Protein 6JAV (pdb70)

Sequence (377 aa):
SLLNSRYKLVCYYTNWSWYRPGIGKYSPEDIDPSLCTHIVYGFAVLGNDGLMTAHDTWSDYDNRFYERVVEYKRYGIKVSLALGGWNDSAGDKYSKLVNDPAARAKFVQHAVAFLEKYGFDGLDLDDWEYPKCWQVDCSKGPDSDKQGFADLVHELSAVLKPKGLLLSAAVSPNKMVIDAGYDVPVLARLLDWIAVMTYDYHGQWDKKTGHVAPLYYHPDDDTTYFNANYTIHYWMEKGTPASKIVMGMPMYGQSFTIENRGIHGLNIPVSDGGEPGEYTRAKGFLAYYEICDRIRNSGWTVVKDPYQRMGPYAYKGNQWVSFDDVEIIKKKVNFIKSLNLGGGMIWALDLDDYRNRCGQGKHPLLNAIKTELLNPKI

Structure (mmCIF, N/CA/C/O backbone):
data_6JAV
#
_entry.id   6JAV
#
_cell.length_a   98.643
_cell.length_b   98.643
_cell.length_c   94.884
_cell.angle_alpha   90.00
_cell.angle_beta   90.00
_cell.angle_gamma   90.00
#
_symmetry.space_group_name_H-M   'P 41 21 2'
#
loop_
_entity.id
_entity.type
_entity.pdbx_description
1 polymer 'Group II chitinase'
2 non-polymer "2-{[(4-chlorophenyl)methyl]sulfanyl}-7-methyl-N-(prop-2-en-1-yl)-7,8-dihydropyrido[4',3':4,5]thieno[2,3-d]pyrimidin-4-amine"
3 non-polymer 2-acetamido-2-deoxy-beta-D-glucopyranose
4 water water
#
loop_
_atom_site.group_PDB
_atom_site.id
_atom_site.type_symbol
_atom_site.label_atom_id
_atom_site.label_alt_id
_atom_site.label_comp_id
_atom_site.label_asym_id
_atom_site.label_entity_id
_atom_site.label_seq_id
_atom_site.pdbx_PDB_ins_code
_atom_site.Cartn_x
_atom_site.Cartn_y
_atom_site.Cartn_z
_atom_site.occupancy
_atom_site.B_iso_or_equiv
_atom_site.auth_seq_id
_atom_site.auth_comp_id
_atom_site.auth_asym_id
_atom_site.auth_atom_id
_atom_site.pdbx_PDB_model_num
ATOM 1 N N . SER A 1 1 ? 46.822 -12.101 -2.474 1.00 39.05 1606 SER A N 1
ATOM 2 C CA . SER A 1 1 ? 46.107 -11.799 -1.229 1.00 23.17 1606 SER A CA 1
ATOM 3 C C . SER A 1 1 ? 44.988 -10.756 -1.387 1.00 19.61 1606 SER A C 1
ATOM 4 O O . SER A 1 1 ? 45.177 -9.705 -2.012 1.00 19.65 1606 SER A O 1
ATOM 7 N N . LEU A 1 2 ? 43.811 -11.055 -0.819 1.00 17.22 1607 LEU A N 1
ATOM 8 C CA . LEU A 1 2 ? 42.705 -10.112 -0.902 1.00 15.35 1607 LEU A CA 1
ATOM 9 C C . LEU A 1 2 ? 43.058 -8.799 -0.221 1.00 15.15 1607 LEU A C 1
ATOM 10 O O . LEU A 1 2 ? 42.642 -7.731 -0.676 1.00 15.64 1607 LEU A O 1
ATOM 15 N N . LEU A 1 3 ? 43.787 -8.856 0.897 1.00 15.53 1608 LEU A N 1
ATOM 16 C CA . LEU A 1 3 ? 44.073 -7.632 1.627 1.00 17.40 1608 LEU A CA 1
ATOM 17 C C . LEU A 1 3 ? 44.929 -6.680 0.809 1.00 17.44 1608 LEU A C 1
ATOM 18 O O . LEU A 1 3 ? 44.767 -5.460 0.922 1.00 22.20 1608 LEU A O 1
ATOM 23 N N . ASN A 1 4 ? 45.803 -7.210 -0.052 1.00 16.18 1609 ASN A N 1
ATOM 24 C CA . ASN A 1 4 ? 46.632 -6.371 -0.911 1.00 19.73 1609 ASN A CA 1
ATOM 25 C C . ASN A 1 4 ? 45.955 -5.998 -2.224 1.00 22.49 1609 ASN A C 1
ATOM 26 O O . ASN A 1 4 ? 46.536 -5.249 -3.015 1.00 24.22 1609 ASN A O 1
ATOM 31 N N . SER A 1 5 ? 44.758 -6.489 -2.477 1.00 14.67 1610 SER A N 1
ATOM 32 C CA . SER A 1 5 ? 44.056 -6.205 -3.719 1.00 16.03 1610 SER A CA 1
ATOM 33 C C . SER A 1 5 ? 43.276 -4.893 -3.599 1.00 14.59 1610 SER A C 1
ATOM 34 O O . SER A 1 5 ? 43.179 -4.287 -2.532 1.00 16.20 1610 SER A O 1
ATOM 37 N N . ARG A 1 6 ? 42.710 -4.461 -4.733 1.00 13.56 1611 ARG A N 1
ATOM 38 C CA . ARG A 1 6 ? 41.871 -3.269 -4.770 1.00 13.10 1611 ARG A CA 1
ATOM 39 C C . ARG A 1 6 ? 40.430 -3.529 -4.325 1.00 13.87 1611 ARG A C 1
ATOM 40 O O . ARG A 1 6 ? 39.617 -2.597 -4.348 1.00 16.03 1611 ARG A O 1
ATOM 48 N N . TYR A 1 7 ? 40.089 -4.759 -3.917 1.00 11.63 1612 TYR A N 1
ATOM 49 C CA . TYR A 1 7 ? 38.712 -5.118 -3.608 1.00 11.70 1612 TYR A CA 1
ATOM 50 C C . TYR A 1 7 ? 38.554 -5.500 -2.144 1.00 12.38 1612 TYR A C 1
ATOM 51 O O . TYR A 1 7 ? 39.472 -6.058 -1.530 1.00 14.06 1612 TYR A O 1
ATOM 60 N N . LYS A 1 8 ? 37.367 -5.225 -1.617 1.00 11.59 1613 LYS A N 1
ATOM 61 C CA . LYS A 1 8 ? 36.915 -5.797 -0.361 1.00 10.59 1613 LYS A CA 1
ATOM 62 C C . LYS A 1 8 ? 36.157 -7.088 -0.626 1.00 11.06 1613 LYS A C 1
ATOM 63 O O . LYS A 1 8 ? 35.502 -7.257 -1.668 1.00 11.03 1613 LYS A O 1
ATOM 69 N N . LEU A 1 9 ? 36.216 -7.982 0.352 1.00 9.49 1614 LEU A N 1
ATOM 70 C CA . LEU A 1 9 ? 35.357 -9.171 0.399 1.00 7.90 1614 LEU A CA 1
ATOM 71 C C . LEU A 1 9 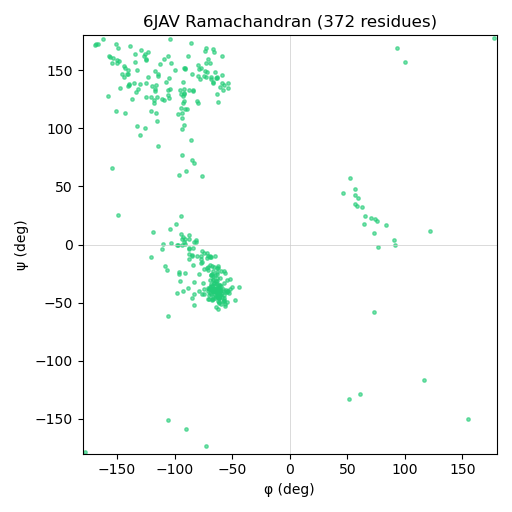? 34.822 -9.187 1.832 1.00 9.68 1614 LEU A C 1
ATOM 72 O O . LEU A 1 9 ? 35.553 -9.520 2.778 1.00 10.57 1614 LEU A O 1
ATOM 77 N N . VAL A 1 10 ? 33.575 -8.744 1.990 1.00 8.50 1615 VAL A N 1
ATOM 78 C CA . VAL A 1 10 ? 32.957 -8.548 3.293 1.00 8.90 1615 VAL A CA 1
ATOM 79 C C . VAL A 1 10 ? 32.174 -9.811 3.629 1.00 9.87 1615 VAL A C 1
ATOM 80 O O . VAL A 1 10 ? 31.232 -10.182 2.914 1.00 10.56 1615 VAL A O 1
ATOM 84 N N . CYS A 1 11 ? 32.570 -10.493 4.703 1.00 9.51 1616 CYS A N 1
ATOM 85 C CA . CYS A 1 11 ? 31.977 -11.776 5.074 1.00 8.93 1616 CYS A CA 1
ATOM 86 C C . CYS A 1 11 ? 31.130 -11.597 6.319 1.00 9.67 1616 CYS A C 1
ATOM 87 O O . CYS A 1 11 ? 31.645 -11.149 7.353 1.00 10.27 1616 CYS A O 1
ATOM 90 N N . TYR A 1 12 ? 29.855 -11.983 6.252 1.00 8.88 1617 TYR A N 1
ATOM 91 C CA . TYR A 1 12 ? 29.026 -11.991 7.454 1.00 7.10 1617 TYR A CA 1
ATOM 92 C C . TYR A 1 12 ? 29.214 -13.284 8.238 1.00 10.22 1617 TYR A C 1
ATOM 93 O O . TYR A 1 12 ? 29.174 -14.387 7.676 1.00 9.60 1617 TYR A O 1
ATOM 102 N N . TYR A 1 13 ? 29.415 -13.127 9.536 1.00 9.32 1618 TYR A N 1
ATOM 103 C CA . TYR A 1 13 ? 29.458 -14.192 10.528 1.00 8.01 1618 TYR A CA 1
ATOM 104 C C . TYR A 1 13 ? 28.133 -14.137 11.294 1.00 10.46 1618 TYR A C 1
ATOM 105 O O . TYR A 1 13 ? 27.601 -13.047 11.542 1.00 10.11 1618 TYR A O 1
ATOM 114 N N . THR A 1 14 ? 27.585 -15.292 11.671 1.00 10.47 1619 THR A N 1
ATOM 115 C CA . THR A 1 14 ? 26.322 -15.334 12.400 1.00 9.88 1619 THR A CA 1
ATOM 116 C C . THR A 1 14 ? 26.502 -16.105 13.705 1.00 12.03 1619 THR A C 1
ATOM 117 O O . THR A 1 14 ? 27.014 -17.238 13.705 1.00 11.50 1619 THR A O 1
ATOM 121 N N . ASN A 1 15 ? 26.119 -15.487 14.825 1.00 11.42 1620 ASN A N 1
ATOM 122 C CA . ASN A 1 15 ? 26.311 -16.192 16.094 1.00 12.41 1620 ASN A CA 1
ATOM 123 C C . ASN A 1 15 ? 25.406 -17.413 16.229 1.00 15.16 1620 ASN A C 1
ATOM 124 O O . ASN A 1 15 ? 25.790 -18.397 16.887 1.00 17.14 1620 ASN A O 1
ATOM 129 N N . TRP A 1 16 ? 24.259 -17.428 15.551 1.00 11.64 1621 TRP A N 1
ATOM 130 C CA . TRP A 1 16 ? 23.297 -18.504 15.764 1.00 11.60 1621 TRP A CA 1
ATOM 131 C C . TRP A 1 16 ? 23.653 -19.776 15.009 1.00 12.32 1621 TRP A C 1
ATOM 132 O O . TRP A 1 16 ? 23.055 -20.830 15.273 1.00 13.81 1621 TRP A O 1
ATOM 143 N N . SER A 1 17 ? 24.635 -19.723 14.111 1.00 12.44 1622 SER A N 1
ATOM 144 C CA . SER A 1 17 ? 25.088 -20.913 13.404 1.00 9.65 1622 SER A CA 1
ATOM 145 C C . SER A 1 17 ? 25.795 -21.900 14.324 1.00 12.69 1622 SER A C 1
ATOM 146 O O . SER A 1 17 ? 26.042 -23.047 13.926 1.00 13.20 1622 SER A O 1
ATOM 149 N N . TRP A 1 18 ? 26.104 -21.478 15.551 1.00 12.27 1623 TRP A N 1
ATOM 150 C CA . TRP A 1 18 ? 26.669 -22.378 16.547 1.00 12.49 1623 TRP A CA 1
ATOM 151 C C . TRP A 1 18 ? 25.672 -23.449 1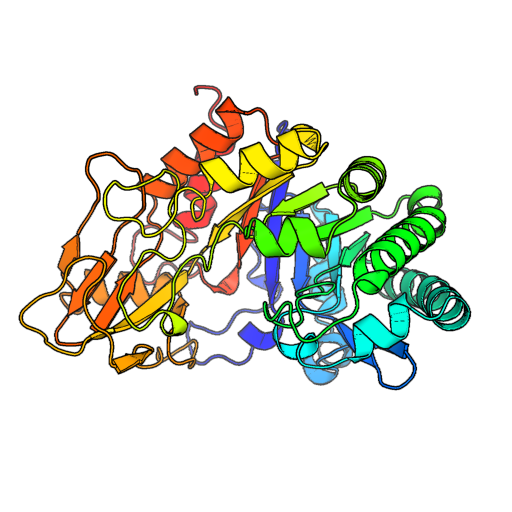6.958 1.00 12.33 1623 TRP A C 1
ATOM 152 O O . TRP A 1 18 ? 26.080 -24.566 17.295 1.00 15.56 1623 TRP A O 1
ATOM 163 N N . TYR A 1 19 ? 24.383 -23.135 16.913 1.00 12.11 1624 TYR A N 1
ATOM 164 C CA . TYR A 1 19 ? 23.313 -24.014 17.394 1.00 12.92 1624 TYR A CA 1
ATOM 165 C C . TYR A 1 19 ? 22.741 -24.807 16.231 1.00 16.41 1624 TYR A C 1
ATOM 166 O O . TYR A 1 19 ? 21.574 -24.668 15.857 1.00 19.20 1624 TYR A O 1
ATOM 175 N N . ARG A 1 20 ? 23.627 -25.569 15.615 1.00 14.76 1625 ARG A N 1
ATOM 176 C CA . ARG A 1 20 ? 23.260 -26.480 14.546 1.00 13.68 1625 ARG A CA 1
ATOM 177 C C . ARG A 1 20 ? 23.901 -27.826 14.829 1.00 13.79 1625 ARG A C 1
ATOM 178 O O . ARG A 1 20 ? 24.990 -27.902 15.418 1.00 14.57 1625 ARG A O 1
ATOM 186 N N . PRO A 1 21 ? 23.257 -28.908 14.392 1.00 15.91 1626 PRO A N 1
ATOM 187 C CA . PRO A 1 21 ? 23.758 -30.252 14.702 1.00 16.13 1626 PRO A CA 1
ATOM 188 C C . PRO A 1 21 ? 24.910 -30.659 13.802 1.00 15.53 1626 PRO A C 1
ATOM 189 O O . PRO A 1 21 ? 25.051 -30.181 12.670 1.00 15.04 1626 PRO A O 1
ATOM 193 N N . GLY A 1 22 ? 25.734 -31.573 14.319 1.00 16.15 1627 GLY A N 1
ATOM 194 C CA . GLY A 1 22 ? 26.724 -32.244 13.493 1.00 15.05 1627 GLY A CA 1
ATOM 195 C C . GLY A 1 22 ? 27.584 -31.290 12.693 1.00 14.17 1627 GLY A C 1
ATOM 196 O O . GLY A 1 22 ? 28.102 -30.292 13.214 1.00 17.07 1627 GLY A O 1
ATOM 197 N N . ILE A 1 23 ? 27.747 -31.584 11.404 1.00 14.70 1628 ILE A N 1
ATOM 198 C CA . ILE A 1 23 ? 28.619 -30.758 10.580 1.00 17.09 1628 ILE A CA 1
ATOM 199 C C . ILE A 1 23 ? 28.059 -29.364 10.331 1.00 13.86 1628 ILE A C 1
ATOM 200 O O . ILE A 1 23 ? 28.793 -28.513 9.832 1.00 17.65 1628 ILE A O 1
ATOM 205 N N . GLY A 1 24 ? 26.803 -29.102 10.693 1.00 14.36 1629 GLY A N 1
ATOM 206 C CA . GLY A 1 24 ? 26.281 -27.759 10.507 1.00 15.52 1629 GLY A CA 1
ATOM 207 C C . GLY A 1 24 ? 26.763 -26.770 11.544 1.00 12.44 1629 GLY A C 1
ATOM 208 O O . GLY A 1 24 ? 26.601 -25.556 11.354 1.00 12.30 1629 GLY A O 1
ATOM 209 N N . LYS A 1 25 ? 27.316 -27.252 12.650 1.00 11.99 1630 LYS A N 1
ATOM 210 C CA . LYS A 1 25 ? 27.839 -26.350 13.662 1.00 12.98 1630 LYS A CA 1
ATOM 211 C C . LYS A 1 25 ? 28.948 -25.487 13.059 1.00 13.33 1630 LYS A C 1
ATOM 212 O O . LYS A 1 25 ? 29.820 -25.974 12.329 1.00 15.29 1630 LYS A O 1
ATOM 218 N N . TYR A 1 26 ? 28.905 -24.189 13.355 1.00 12.22 1631 TYR A N 1
ATOM 219 C CA . TYR A 1 26 ? 29.953 -23.264 12.947 1.00 9.97 1631 TYR A CA 1
ATOM 220 C C . TYR A 1 26 ? 30.337 -22.426 14.161 1.00 12.56 1631 TYR A C 1
ATOM 221 O O . TYR A 1 26 ? 29.455 -21.949 14.888 1.00 13.87 1631 TYR A O 1
ATOM 230 N N . SER A 1 27 ? 31.642 -22.284 14.396 1.00 12.56 1632 SER A N 1
ATOM 231 C CA . SER A 1 27 ? 32.183 -21.527 15.528 1.00 12.00 1632 SER A CA 1
ATOM 232 C C . SER A 1 27 ? 33.118 -20.443 15.016 1.00 11.30 1632 SER A C 1
ATOM 233 O O . SER A 1 27 ? 33.580 -20.521 13.868 1.00 11.54 1632 SER A O 1
ATOM 236 N N . PRO A 1 28 ? 33.494 -19.466 15.847 1.00 10.87 1633 PRO A N 1
ATOM 237 C CA . PRO A 1 28 ? 34.453 -18.438 15.390 1.00 12.33 1633 PRO A CA 1
ATOM 238 C C . PRO A 1 28 ? 35.741 -18.972 14.785 1.00 12.06 1633 PRO A C 1
ATOM 239 O O . PRO A 1 28 ? 36.244 -18.407 13.804 1.00 12.31 1633 PRO A O 1
ATOM 243 N N . GLU A 1 29 ? 36.290 -20.056 15.326 1.00 13.61 1634 GLU A N 1
ATOM 244 C CA . GLU A 1 29 ? 37.551 -20.556 14.798 1.00 14.07 1634 GLU A CA 1
ATOM 245 C C . GLU A 1 29 ? 37.395 -21.262 13.459 1.00 13.40 1634 GLU A C 1
ATOM 246 O O . GLU A 1 29 ? 38.413 -21.589 12.841 1.00 15.47 1634 GLU A O 1
ATOM 252 N N . ASP A 1 30 ? 36.164 -21.480 12.981 1.00 11.87 1635 ASP A N 1
ATOM 253 C CA . ASP A 1 30 ? 35.981 -21.998 11.625 1.00 13.28 1635 ASP A CA 1
ATOM 254 C C . ASP A 1 30 ? 36.171 -20.933 10.552 1.00 15.84 1635 ASP A C 1
ATOM 255 O O . ASP A 1 30 ? 36.226 -21.290 9.364 1.00 15.45 1635 ASP A O 1
ATOM 260 N N . ILE A 1 31 ? 36.268 -19.656 10.935 1.00 10.88 1636 ILE A N 1
ATOM 261 C CA . ILE A 1 31 ? 36.496 -18.603 9.952 1.00 11.16 1636 ILE A CA 1
ATOM 262 C C . ILE A 1 31 ? 37.849 -18.823 9.296 1.00 12.99 1636 ILE A C 1
ATOM 263 O O . ILE A 1 31 ? 38.865 -19.030 9.975 1.00 15.71 1636 ILE A O 1
ATOM 268 N N . ASP A 1 32 ? 37.867 -18.801 7.968 1.00 13.40 1637 ASP A N 1
ATOM 269 C CA . ASP A 1 32 ? 39.100 -18.910 7.202 1.00 14.72 1637 ASP A CA 1
ATOM 270 C C . ASP A 1 32 ? 39.612 -17.508 6.903 1.00 13.57 1637 ASP A C 1
ATOM 271 O O . ASP A 1 32 ? 39.011 -16.804 6.072 1.00 14.44 1637 ASP A O 1
ATOM 276 N N . PRO A 1 33 ? 40.706 -17.065 7.534 1.00 14.23 1638 PRO A N 1
ATOM 277 C CA . PRO A 1 33 ? 41.159 -15.672 7.374 1.00 16.99 1638 PRO A CA 1
ATOM 278 C C . PRO A 1 33 ? 41.762 -15.361 6.016 1.00 15.59 1638 PRO A C 1
ATOM 279 O O . PRO A 1 33 ? 42.040 -14.187 5.745 1.00 21.53 1638 PRO A O 1
ATOM 283 N N . SER A 1 34 ? 41.972 -16.346 5.148 1.00 12.51 1639 SER A N 1
ATOM 284 C CA . SER A 1 34 ? 42.424 -16.010 3.806 1.00 14.25 1639 SER A CA 1
ATOM 285 C C . SER A 1 34 ? 41.286 -15.632 2.874 1.00 13.41 1639 SER A C 1
ATOM 286 O O . SER A 1 34 ? 41.552 -15.246 1.727 1.00 15.32 1639 SER A O 1
ATOM 289 N N . LEU A 1 35 ? 40.031 -15.708 3.330 1.00 11.77 1640 LEU A N 1
ATOM 290 C CA . LEU A 1 35 ? 38.895 -15.559 2.423 1.00 11.62 1640 LEU A CA 1
ATOM 291 C C . LEU A 1 35 ? 38.120 -14.260 2.617 1.00 13.26 1640 LEU A C 1
ATOM 292 O O . LEU A 1 35 ? 37.129 -14.055 1.922 1.00 13.55 1640 LEU A O 1
ATOM 297 N N . CYS A 1 36 ? 38.512 -13.390 3.543 1.00 11.58 1641 CYS A N 1
ATOM 298 C CA . CYS A 1 36 ? 37.741 -12.181 3.815 1.00 10.95 1641 CYS A CA 1
ATOM 299 C C . CYS A 1 36 ? 38.705 -11.035 4.055 1.00 13.27 1641 CYS A C 1
ATOM 300 O O . CYS A 1 36 ? 39.775 -11.231 4.629 1.00 14.45 1641 CYS A O 1
ATOM 303 N N . THR A 1 37 ? 38.314 -9.824 3.649 1.00 9.43 1642 THR A N 1
ATOM 304 C CA . THR A 1 37 ? 39.029 -8.623 4.083 1.00 9.39 1642 THR A CA 1
ATOM 305 C C . THR A 1 37 ? 38.364 -7.982 5.288 1.00 9.06 1642 THR A C 1
ATOM 306 O O . THR A 1 37 ? 39.019 -7.264 6.042 1.00 11.02 1642 THR A O 1
ATOM 310 N N . HIS A 1 38 ? 37.067 -8.212 5.448 1.00 8.79 1643 HIS A N 1
ATOM 311 C CA . HIS A 1 38 ? 36.258 -7.624 6.507 1.00 8.30 1643 HIS A CA 1
ATOM 312 C C . HIS A 1 38 ? 35.332 -8.722 6.995 1.00 9.16 1643 HIS A C 1
ATOM 313 O O . HIS A 1 38 ? 34.817 -9.512 6.184 1.00 11.27 1643 HIS A O 1
ATOM 320 N N . ILE A 1 39 ? 35.163 -8.831 8.307 1.00 8.76 1644 ILE A N 1
ATOM 321 C CA . ILE A 1 39 ? 34.178 -9.734 8.889 1.00 8.05 1644 ILE A CA 1
ATOM 322 C C . ILE A 1 39 ? 33.183 -8.875 9.634 1.00 8.53 1644 ILE A C 1
ATOM 323 O O . ILE A 1 39 ? 33.582 -7.961 10.371 1.00 9.99 1644 ILE A O 1
ATOM 328 N N . VAL A 1 40 ? 31.893 -9.150 9.439 1.00 7.78 1645 VAL A N 1
ATOM 329 C CA . VAL A 1 40 ? 30.832 -8.417 10.117 1.00 7.27 1645 VAL A CA 1
ATOM 330 C C . VAL A 1 40 ? 30.060 -9.393 10.992 1.00 7.97 1645 VAL A C 1
ATOM 331 O O . VAL A 1 40 ? 29.545 -10.405 10.499 1.00 9.65 1645 VAL A O 1
ATOM 335 N N . TYR A 1 41 ? 29.969 -9.085 12.283 1.00 8.93 1646 TYR A N 1
ATOM 336 C CA . TYR A 1 41 ? 29.373 -9.997 13.255 1.00 8.97 1646 TYR A CA 1
ATOM 337 C C . TYR A 1 41 ? 27.874 -9.739 13.354 1.00 10.21 1646 TYR A C 1
ATOM 338 O O . TYR A 1 41 ? 27.452 -8.670 13.818 1.00 9.96 1646 TYR A O 1
ATOM 347 N N . GLY A 1 42 ? 27.058 -10.721 12.982 1.00 10.22 1647 GLY A N 1
ATOM 348 C CA . GLY A 1 42 ? 25.608 -10.606 13.088 1.00 11.14 1647 GLY A CA 1
ATOM 349 C C . GLY A 1 42 ? 25.097 -11.420 14.269 1.00 11.61 1647 GLY A C 1
ATOM 350 O O . GLY A 1 42 ? 25.394 -12.619 14.371 1.00 10.95 1647 GLY A O 1
ATOM 351 N N . PHE A 1 43 ? 24.338 -10.785 15.169 1.00 11.40 1648 PHE A N 1
ATOM 352 C CA . PHE A 1 43 ? 23.983 -9.366 15.222 1.00 9.48 1648 PHE A CA 1
ATOM 353 C C . PHE A 1 43 ? 23.942 -8.968 16.695 1.00 11.60 1648 PHE A C 1
ATOM 354 O O . PHE A 1 43 ? 23.675 -9.807 17.582 1.00 13.86 1648 PHE A O 1
ATOM 362 N N . ALA A 1 44 ? 24.170 -7.692 16.964 1.00 9.94 1649 ALA A N 1
ATOM 363 C CA . ALA A 1 44 ? 23.684 -7.017 18.163 1.00 9.66 1649 ALA A CA 1
ATOM 364 C C . ALA A 1 44 ? 22.287 -6.463 17.876 1.00 10.48 1649 ALA A C 1
ATOM 365 O O . ALA A 1 44 ? 21.865 -6.349 16.719 1.00 10.81 1649 ALA A O 1
ATOM 367 N N . VAL A 1 45 ? 21.547 -6.150 18.935 1.00 10.66 1650 VAL A N 1
ATOM 368 C CA . VAL A 1 45 ? 20.149 -5.739 18.790 1.00 10.87 1650 VAL A CA 1
ATOM 369 C C . VAL A 1 45 ? 19.918 -4.439 19.553 1.00 11.13 1650 VAL A C 1
ATOM 370 O O . VAL A 1 45 ? 20.729 -4.027 20.383 1.00 12.15 1650 VAL A O 1
ATOM 374 N N . LEU A 1 46 ? 18.761 -3.814 19.290 1.00 11.06 1651 LEU A N 1
ATOM 375 C CA . LEU A 1 46 ? 18.383 -2.586 19.986 1.00 12.14 1651 LEU A CA 1
ATOM 376 C C . LEU A 1 46 ? 17.586 -2.947 21.233 1.00 11.57 1651 LEU A C 1
ATOM 377 O O . LEU A 1 46 ? 16.502 -3.521 21.134 1.00 13.89 1651 LEU A O 1
ATOM 382 N N . GLY A 1 47 ? 18.127 -2.616 22.400 1.00 12.54 1652 GLY A N 1
ATOM 383 C CA . GLY A 1 47 ? 17.445 -2.919 23.644 1.00 13.93 1652 GLY A CA 1
ATOM 384 C C . GLY A 1 47 ? 16.244 -2.024 23.881 1.00 16.49 1652 GLY A C 1
ATOM 385 O O . GLY A 1 47 ? 16.021 -1.014 23.202 1.00 17.61 1652 GLY A O 1
ATOM 386 N N . ASN A 1 48 ? 15.456 -2.405 24.893 1.00 18.23 1653 ASN A N 1
ATOM 387 C CA . ASN A 1 48 ? 14.251 -1.651 25.240 1.00 22.99 1653 ASN A CA 1
ATOM 388 C C . ASN A 1 48 ? 14.560 -0.269 25.799 1.00 21.80 1653 ASN A C 1
ATOM 389 O O . ASN A 1 48 ? 13.675 0.594 25.802 1.00 27.65 1653 ASN A O 1
ATOM 394 N N . ASP A 1 49 ? 15.780 -0.045 26.261 1.00 19.14 1654 ASP A N 1
ATOM 395 C CA . ASP A 1 49 ? 16.245 1.254 26.712 1.00 20.57 1654 ASP A CA 1
ATOM 396 C C . ASP A 1 49 ? 16.826 2.099 25.578 1.00 19.75 1654 ASP A C 1
ATOM 397 O O . ASP A 1 49 ? 17.393 3.166 25.847 1.00 21.43 1654 ASP A O 1
ATOM 402 N N . GLY A 1 50 ? 16.690 1.657 24.326 1.00 18.38 1655 GLY A N 1
ATOM 403 C CA . GLY A 1 50 ? 17.208 2.411 23.193 1.00 19.28 1655 GLY A CA 1
ATOM 404 C C . GLY A 1 50 ? 18.704 2.343 22.991 1.00 16.76 1655 GLY A C 1
ATOM 405 O O . GLY A 1 50 ? 19.260 3.215 22.314 1.00 15.46 1655 GLY A O 1
ATOM 406 N N . LEU A 1 51 ? 19.379 1.331 23.552 1.00 14.85 1656 LEU A N 1
ATOM 407 C CA . LEU A 1 51 ? 20.823 1.198 23.462 1.00 13.04 1656 LEU A CA 1
ATOM 408 C C . LEU A 1 51 ? 21.165 -0.151 22.837 1.00 13.41 1656 LEU A C 1
ATOM 409 O O . LEU A 1 51 ? 20.456 -1.139 23.050 1.00 14.60 1656 LEU A O 1
ATOM 414 N N . MET A 1 52 ? 22.229 -0.172 22.041 1.00 12.91 1657 MET A N 1
ATOM 415 C CA . MET A 1 52 ? 22.717 -1.424 21.473 1.00 12.14 1657 MET A CA 1
ATOM 416 C C . MET A 1 52 ? 23.085 -2.399 22.587 1.00 13.48 1657 MET A C 1
ATOM 417 O O . MET A 1 52 ? 23.663 -2.011 23.607 1.00 15.80 1657 MET A O 1
ATOM 422 N N . THR A 1 53 ? 22.737 -3.673 22.394 1.00 11.18 1658 THR A N 1
ATOM 423 C CA . THR A 1 53 ? 23.010 -4.694 23.396 1.00 15.30 1658 THR A CA 1
ATOM 424 C C . THR A 1 53 ? 23.254 -6.033 22.709 1.00 13.40 1658 THR A C 1
ATOM 425 O O . THR A 1 53 ? 22.836 -6.260 21.573 1.00 12.07 1658 THR A O 1
ATOM 429 N N . ALA A 1 54 ? 23.949 -6.922 23.405 1.00 13.36 1659 ALA A N 1
ATOM 430 C CA . ALA A 1 54 ? 24.198 -8.243 22.834 1.00 11.51 1659 ALA A CA 1
ATOM 431 C C . ALA A 1 54 ? 22.905 -9.035 22.700 1.00 14.40 1659 ALA A C 1
ATOM 432 O O . ALA A 1 54 ? 22.033 -9.006 23.582 1.00 17.00 1659 ALA A O 1
ATOM 434 N N . HIS A 1 55 ? 22.789 -9.745 21.578 1.00 13.79 1660 HIS A N 1
ATOM 435 C CA . HIS A 1 55 ? 21.618 -10.567 21.318 1.00 14.83 1660 HIS A CA 1
ATOM 436 C C . HIS A 1 55 ? 21.640 -11.856 22.124 1.00 16.79 1660 HIS A C 1
ATOM 437 O O . HIS A 1 55 ? 20.614 -12.268 22.666 1.00 17.37 1660 HIS A O 1
ATOM 444 N N . ASP A 1 56 ? 22.797 -12.507 22.217 1.00 14.11 1661 ASP A N 1
ATOM 445 C CA . ASP A 1 56 ? 22.895 -13.830 22.833 1.00 12.97 1661 ASP A CA 1
ATOM 446 C C . ASP A 1 56 ? 24.037 -13.741 23.842 1.00 12.76 1661 ASP A C 1
ATOM 447 O O . ASP A 1 56 ? 25.201 -13.951 23.502 1.00 14.14 1661 ASP A O 1
ATOM 452 N N . THR A 1 57 ? 23.713 -13.456 25.114 1.00 12.32 1662 THR A N 1
ATOM 453 C CA . THR A 1 57 ? 24.790 -13.315 26.092 1.00 14.12 1662 THR A CA 1
ATOM 454 C C . THR A 1 57 ? 25.574 -14.612 26.284 1.00 16.27 1662 THR A C 1
ATOM 455 O O . THR A 1 57 ? 26.787 -14.557 26.545 1.00 15.02 1662 THR A O 1
ATOM 459 N N . TRP A 1 58 ? 24.922 -15.773 26.131 1.00 14.33 1663 TRP A N 1
ATOM 460 C CA . TRP A 1 58 ? 25.612 -17.052 26.335 1.00 12.32 1663 TRP A CA 1
ATOM 461 C C . TRP A 1 58 ? 26.762 -17.207 25.342 1.00 14.11 1663 TRP A C 1
ATOM 462 O O . TRP A 1 58 ? 27.874 -17.598 25.722 1.00 14.75 1663 TRP A O 1
ATOM 473 N N . SER A 1 59 ? 26.515 -16.908 24.060 1.00 12.15 1664 SER A N 1
ATOM 474 C CA . SER A 1 59 ? 27.604 -17.023 23.089 1.00 11.39 1664 SER A CA 1
ATOM 475 C C . SER A 1 59 ? 28.482 -15.774 23.092 1.00 12.33 1664 SER A C 1
ATOM 476 O O . SER A 1 59 ? 29.707 -15.869 23.258 1.00 12.00 1664 SER A O 1
ATOM 479 N N . ASP A 1 60 ? 27.861 -14.602 22.953 1.00 13.19 1665 ASP A N 1
ATOM 480 C CA . ASP A 1 60 ? 28.603 -13.363 22.716 1.00 11.79 1665 ASP A CA 1
ATOM 481 C C . ASP A 1 60 ? 29.527 -13.031 23.875 1.00 12.30 1665 ASP A C 1
ATOM 482 O O . ASP A 1 60 ? 30.645 -12.549 23.660 1.00 13.32 1665 ASP A O 1
ATOM 487 N N . TYR A 1 61 ? 29.054 -13.217 25.112 1.00 13.06 1666 TYR A N 1
ATOM 488 C CA . TYR A 1 61 ? 29.799 -12.872 26.326 1.00 13.07 1666 TYR A CA 1
ATOM 489 C C . TYR A 1 61 ? 30.344 -14.112 27.026 1.00 12.74 1666 TYR A C 1
ATOM 490 O O . TYR A 1 61 ? 31.561 -14.258 27.180 1.00 15.22 1666 TYR A O 1
ATOM 499 N N . ASP A 1 62 ? 29.468 -15.021 27.471 1.00 15.25 1667 ASP A N 1
ATOM 500 C CA . ASP A 1 62 ? 29.923 -16.082 28.372 1.00 15.01 1667 ASP A CA 1
ATOM 501 C C . ASP A 1 62 ? 30.892 -17.027 27.674 1.00 18.28 1667 ASP A C 1
ATOM 502 O O . ASP A 1 62 ? 31.809 -17.564 28.307 1.00 20.60 1667 ASP A O 1
ATOM 507 N N . ASN A 1 63 ? 30.713 -17.254 26.379 1.00 13.05 1668 ASN A N 1
ATOM 508 C CA . ASN A 1 63 ? 31.629 -18.056 25.595 1.00 12.25 1668 ASN A CA 1
ATOM 509 C C . ASN A 1 63 ? 32.519 -17.209 24.716 1.00 10.47 1668 ASN A C 1
ATOM 510 O O . ASN A 1 63 ? 33.203 -17.752 23.841 1.00 11.50 1668 ASN A O 1
ATOM 515 N N . ARG A 1 64 ? 32.549 -15.902 24.960 1.00 11.31 1669 ARG A N 1
ATOM 516 C CA . ARG A 1 64 ? 33.558 -15.001 24.403 1.00 11.98 1669 ARG A CA 1
ATOM 517 C C . ARG A 1 64 ? 33.517 -14.940 22.874 1.00 10.97 1669 ARG A C 1
ATOM 518 O O . ARG A 1 64 ? 34.554 -14.714 22.229 1.00 11.71 1669 ARG A O 1
ATOM 526 N N . PHE A 1 65 ? 32.321 -15.086 22.266 1.00 10.41 1670 PHE A N 1
ATOM 527 C CA . PHE A 1 65 ? 32.271 -15.045 20.798 1.00 9.19 1670 PHE A CA 1
ATOM 528 C C . PHE A 1 65 ? 32.699 -13.687 20.244 1.00 8.50 1670 PHE A C 1
ATOM 529 O O . PHE A 1 65 ? 33.369 -13.641 19.205 1.00 10.23 1670 PHE A O 1
ATOM 537 N N . TYR A 1 66 ? 32.322 -12.567 20.886 1.00 9.88 1671 TYR A N 1
ATOM 538 C CA . TYR A 1 66 ? 32.812 -11.283 20.377 1.00 10.17 1671 TYR A CA 1
ATOM 539 C C . TYR A 1 66 ? 34.340 -11.278 20.318 1.00 12.66 1671 TYR A C 1
ATOM 540 O O . TYR A 1 66 ? 34.938 -10.949 19.274 1.00 12.15 1671 TYR A O 1
ATOM 549 N N . GLU A 1 67 ? 34.996 -11.646 21.428 1.00 11.55 1672 GLU A N 1
ATOM 550 C CA . GLU A 1 67 ? 36.453 -11.667 21.445 1.00 13.20 1672 GLU A CA 1
ATOM 551 C C . GLU A 1 67 ? 37.024 -12.627 20.422 1.00 10.90 1672 GLU A C 1
ATOM 552 O O . GLU A 1 67 ? 38.055 -12.340 19.794 1.00 11.22 1672 GLU A O 1
ATOM 558 N N . ARG A 1 68 ? 36.381 -13.787 20.239 1.00 9.90 1673 ARG A N 1
ATOM 559 C CA . ARG A 1 68 ? 36.918 -14.797 19.351 1.00 8.86 1673 ARG A CA 1
ATOM 560 C C . ARG A 1 68 ? 36.746 -14.429 17.882 1.00 9.55 1673 ARG A C 1
ATOM 561 O O . ARG A 1 68 ? 37.425 -15.028 17.038 1.00 13.34 1673 ARG A O 1
ATOM 569 N N . VAL A 1 69 ? 35.820 -13.530 17.523 1.00 10.01 1674 VAL A N 1
ATOM 570 C CA . VAL A 1 69 ? 35.784 -13.036 16.147 1.00 9.30 1674 VAL A CA 1
ATOM 571 C C . VAL A 1 69 ? 36.687 -11.810 15.973 1.00 9.74 1674 VAL A C 1
ATOM 572 O O . VAL A 1 69 ? 37.372 -11.668 14.941 1.00 8.54 1674 VAL A O 1
ATOM 576 N N . VAL A 1 70 ? 36.731 -10.928 16.985 1.00 9.76 1675 VAL A N 1
ATOM 577 C CA . VAL A 1 70 ? 37.671 -9.808 16.965 1.00 9.68 1675 VAL A CA 1
ATOM 578 C C . VAL A 1 70 ? 39.124 -10.296 16.884 1.00 10.20 1675 VAL A C 1
ATOM 579 O O . VAL A 1 70 ? 39.998 -9.564 16.406 1.00 11.33 1675 VAL A O 1
ATOM 583 N N . GLU A 1 71 ? 39.397 -11.536 17.309 1.00 10.25 1676 GLU A N 1
ATOM 584 C CA . GLU A 1 71 ? 40.681 -12.194 17.087 1.00 11.40 1676 GLU A CA 1
ATOM 585 C C . GLU A 1 71 ? 41.212 -11.998 15.676 1.00 12.22 1676 GLU A C 1
ATOM 586 O O . GLU A 1 71 ? 42.429 -11.867 15.470 1.00 12.63 1676 GLU A O 1
ATOM 592 N N . TYR A 1 72 ? 40.325 -11.977 14.686 1.00 10.61 1677 TYR A N 1
ATOM 593 C CA . TYR A 1 72 ? 40.777 -11.954 13.299 1.00 11.16 1677 TYR A CA 1
ATOM 594 C C . TYR A 1 72 ? 41.409 -10.631 12.881 1.00 10.03 1677 TYR A C 1
ATOM 595 O O . TYR A 1 72 ? 42.044 -10.584 11.814 1.00 11.64 1677 TYR A O 1
ATOM 604 N N . LYS A 1 73 ? 41.319 -9.578 13.707 1.00 10.47 1678 LYS A N 1
ATOM 605 C CA . LYS A 1 73 ? 42.116 -8.374 13.438 1.00 11.57 1678 LYS A CA 1
ATOM 606 C C . LYS A 1 73 ? 43.609 -8.698 13.355 1.00 11.48 1678 LYS A C 1
ATOM 607 O O . LYS A 1 73 ? 44.363 -7.975 12.696 1.00 13.50 1678 LYS A O 1
ATOM 613 N N . ARG A 1 74 ? 44.039 -9.780 13.994 1.00 11.56 1679 ARG A N 1
ATOM 614 C CA . ARG A 1 74 ? 45.458 -10.111 13.990 1.00 15.61 1679 ARG A CA 1
ATOM 615 C C . ARG A 1 74 ? 45.962 -10.464 12.598 1.00 16.32 1679 ARG A C 1
ATOM 616 O O . ARG A 1 74 ? 47.176 -10.425 12.356 1.00 17.32 1679 ARG A O 1
ATOM 624 N N . TYR A 1 75 ? 45.069 -10.822 11.681 1.00 11.50 1680 TYR A N 1
ATOM 625 C CA . TYR A 1 75 ? 45.419 -11.090 10.294 1.00 12.21 1680 TYR A CA 1
ATOM 626 C C . TYR A 1 75 ? 45.323 -9.855 9.402 1.00 12.47 1680 TYR A C 1
ATOM 627 O O . TYR A 1 75 ? 45.599 -9.964 8.201 1.00 17.40 1680 TYR A O 1
ATOM 636 N N . GLY A 1 76 ? 44.958 -8.689 9.945 1.00 11.51 1681 GLY A N 1
ATOM 637 C CA . GLY A 1 76 ? 44.743 -7.504 9.138 1.00 12.67 1681 GLY A CA 1
ATOM 638 C C . GLY A 1 76 ? 43.313 -7.349 8.653 1.00 12.76 1681 GLY A C 1
ATOM 639 O O . GLY A 1 76 ? 43.020 -6.392 7.918 1.00 13.54 1681 GLY A O 1
ATOM 640 N N . ILE A 1 77 ? 42.431 -8.239 9.064 1.00 11.36 1682 ILE A N 1
ATOM 641 C CA . ILE A 1 77 ? 41.020 -8.162 8.715 1.00 10.75 1682 ILE A CA 1
ATOM 642 C C . ILE A 1 77 ? 40.366 -7.116 9.599 1.00 10.32 1682 ILE A C 1
ATOM 643 O O . ILE A 1 77 ? 40.702 -6.997 10.779 1.00 12.25 1682 ILE A O 1
ATOM 648 N N . LYS A 1 78 ? 39.431 -6.342 9.042 1.00 9.95 1683 LYS A N 1
ATOM 649 C CA . LYS A 1 78 ? 38.662 -5.388 9.843 1.00 10.25 1683 LYS A CA 1
ATOM 650 C C . LYS A 1 78 ? 37.397 -6.092 10.324 1.00 10.73 1683 LYS A C 1
ATOM 651 O O . LYS A 1 78 ? 36.709 -6.736 9.520 1.00 10.79 1683 LYS A O 1
ATOM 657 N N . VAL A 1 79 ? 37.117 -6.027 11.623 1.00 8.50 1684 VAL A N 1
ATOM 658 C CA . VAL A 1 79 ? 36.014 -6.782 12.230 1.00 8.83 1684 VAL A CA 1
ATOM 659 C C . VAL A 1 79 ? 34.996 -5.790 12.781 1.00 8.95 1684 VAL A C 1
ATOM 660 O O . VAL A 1 79 ? 35.299 -5.028 13.713 1.00 9.83 1684 VAL A O 1
ATOM 664 N N . SER A 1 80 ? 33.798 -5.751 12.187 1.00 7.91 1685 SER A N 1
ATOM 665 C CA . SER A 1 80 ? 32.735 -4.852 12.622 1.00 6.98 1685 SER A CA 1
ATOM 666 C C . SER A 1 80 ? 31.609 -5.625 13.297 1.00 8.70 1685 SER A C 1
ATOM 667 O O . SER A 1 80 ? 31.446 -6.834 13.103 1.00 9.79 1685 SER A O 1
ATOM 670 N N . LEU A 1 81 ? 30.824 -4.908 14.083 1.00 8.06 1686 LEU A N 1
ATOM 671 C CA . LEU A 1 81 ? 29.644 -5.468 14.713 1.00 7.80 1686 LEU A CA 1
ATOM 672 C C . LEU A 1 81 ? 28.411 -4.937 13.985 1.00 8.99 1686 LEU A C 1
ATOM 673 O O . LEU A 1 81 ? 28.292 -3.720 13.784 1.00 9.42 1686 LEU A O 1
ATOM 678 N N . ALA A 1 82 ? 27.508 -5.836 13.566 1.00 8.90 1687 ALA A N 1
ATOM 679 C CA . ALA A 1 82 ? 26.270 -5.409 12.913 1.00 7.94 1687 ALA A CA 1
ATOM 680 C C . ALA A 1 82 ? 25.146 -5.263 13.918 1.00 11.12 1687 ALA A C 1
ATOM 681 O O . ALA A 1 82 ? 24.978 -6.085 14.823 1.00 11.21 1687 ALA A O 1
ATOM 683 N N . LEU A 1 83 ? 24.344 -4.224 13.737 1.00 9.61 1688 LEU A N 1
ATOM 684 C CA . LEU A 1 83 ? 23.181 -3.971 14.561 1.00 9.49 1688 LEU A CA 1
ATOM 685 C C . LEU A 1 83 ? 21.929 -4.178 13.733 1.00 9.74 1688 LEU A C 1
ATOM 686 O O . LEU A 1 83 ? 21.774 -3.555 12.673 1.00 10.96 1688 LEU A O 1
ATOM 691 N N . GLY A 1 84 ? 21.043 -5.032 14.218 1.00 10.25 1689 GLY A N 1
ATOM 692 C CA . GLY A 1 84 ? 19.735 -5.184 13.606 1.00 11.34 1689 GLY A CA 1
ATOM 693 C C . GLY A 1 84 ? 19.509 -6.575 13.041 1.00 11.49 1689 GLY A C 1
ATOM 694 O O . GLY A 1 84 ? 19.489 -7.561 13.783 1.00 11.85 1689 GLY A O 1
ATOM 695 N N . GLY A 1 85 ? 19.343 -6.654 11.735 1.00 10.30 1690 GLY A N 1
ATOM 696 C CA . GLY A 1 85 ? 18.942 -7.881 11.075 1.00 11.24 1690 GLY A CA 1
ATOM 697 C C . GLY A 1 85 ? 17.430 -7.956 10.892 1.00 11.68 1690 GLY A C 1
ATOM 698 O O . GLY A 1 85 ? 16.652 -7.171 11.446 1.00 11.80 1690 GLY A O 1
ATOM 699 N N . TRP A 1 86 ? 17.003 -8.951 10.096 1.00 13.30 1691 TRP A N 1
ATOM 700 C CA . TRP A 1 86 ? 15.574 -9.102 9.793 1.00 12.68 1691 TRP A CA 1
ATOM 701 C C . TRP A 1 86 ? 14.730 -9.227 11.055 1.00 12.28 1691 TRP A C 1
ATOM 702 O O . TRP A 1 86 ? 13.741 -8.510 11.223 1.00 12.31 1691 TRP A O 1
ATOM 713 N N . ASN A 1 87 ? 15.078 -10.168 11.941 1.00 12.72 1692 ASN A N 1
ATOM 714 C CA . ASN A 1 87 ? 14.211 -10.414 13.095 1.00 14.72 1692 ASN A CA 1
ATOM 715 C C . ASN A 1 87 ? 14.102 -9.191 14.000 1.00 16.00 1692 ASN A C 1
ATOM 716 O O . ASN A 1 87 ? 13.001 -8.853 14.458 1.00 17.12 1692 ASN A O 1
ATOM 721 N N . ASP A 1 88 ? 15.221 -8.476 14.226 1.00 11.77 1693 ASP A N 1
ATOM 722 C CA . ASP A 1 88 ? 15.178 -7.298 15.091 1.00 10.94 1693 ASP A CA 1
ATOM 723 C C . ASP A 1 88 ? 14.451 -6.128 14.454 1.00 12.78 1693 ASP A C 1
ATOM 724 O O . ASP A 1 88 ? 14.112 -5.168 15.163 1.00 13.37 1693 ASP A O 1
ATOM 729 N N . SER A 1 89 ? 14.157 -6.206 13.162 1.00 12.60 1694 SER A N 1
ATOM 730 C CA . SER A 1 89 ? 13.511 -5.114 12.435 1.00 11.70 1694 SER A CA 1
ATOM 731 C C . SER A 1 89 ? 11.993 -5.252 12.369 1.00 16.19 1694 SER A C 1
ATOM 732 O O . SER A 1 89 ? 11.347 -4.474 11.652 1.00 18.20 1694 SER A O 1
ATOM 735 N N . ALA A 1 90 ? 11.404 -6.210 13.108 1.00 13.63 1695 ALA A N 1
ATOM 736 C CA . ALA A 1 90 ? 9.972 -6.488 12.984 1.00 20.95 1695 ALA A CA 1
ATOM 737 C C . ALA A 1 90 ? 9.103 -5.308 13.404 1.00 30.67 1695 ALA A C 1
ATOM 738 O O . ALA A 1 90 ? 8.068 -5.039 12.781 1.00 32.81 1695 ALA A O 1
ATOM 740 N N . GLY A 1 91 ? 9.466 -4.618 14.468 1.00 22.06 1696 GLY A N 1
ATOM 741 C CA . GLY A 1 91 ? 8.540 -3.587 14.934 1.00 26.10 1696 GLY A CA 1
ATOM 742 C C . GLY A 1 91 ? 8.905 -2.132 14.667 1.00 18.02 1696 GLY A C 1
ATOM 743 O O . GLY A 1 91 ? 9.583 -1.802 13.684 1.00 18.74 1696 GLY A O 1
ATOM 744 N N . ASP A 1 92 ? 8.447 -1.253 15.548 1.00 16.78 1697 ASP A N 1
ATOM 745 C CA . ASP A 1 92 ? 8.711 0.176 15.410 1.00 15.09 1697 ASP A CA 1
ATOM 746 C C . ASP A 1 92 ? 9.943 0.672 16.163 1.00 14.30 1697 ASP A C 1
ATOM 747 O O . ASP A 1 92 ? 10.201 1.878 16.132 1.00 12.60 1697 ASP A O 1
ATOM 752 N N . LYS A 1 93 ? 10.744 -0.184 16.805 1.00 12.84 1698 LYS A N 1
ATOM 753 C CA . LYS A 1 93 ? 11.734 0.366 17.737 1.00 12.59 1698 LYS A CA 1
ATOM 754 C C . LYS A 1 93 ? 12.838 1.173 17.045 1.00 12.33 1698 LYS A C 1
ATOM 755 O O . LYS A 1 93 ? 13.302 2.178 17.607 1.00 11.81 1698 LYS A O 1
ATOM 761 N N . TYR A 1 94 ? 13.280 0.773 15.843 1.00 11.01 1699 TYR A N 1
ATOM 762 C CA . TYR A 1 94 ? 14.298 1.583 15.156 1.00 9.78 1699 TYR A CA 1
ATOM 763 C C . TYR A 1 94 ? 13.713 2.902 14.672 1.00 11.70 1699 TYR A C 1
ATOM 764 O O . TYR A 1 94 ? 14.396 3.947 14.710 1.00 10.99 1699 TYR A O 1
ATOM 773 N N . SER A 1 95 ? 12.463 2.867 14.199 1.00 11.41 1700 SER A N 1
ATOM 774 C CA . SER A 1 95 ? 11.783 4.102 13.820 1.00 11.01 1700 SER A CA 1
ATOM 775 C C . SER A 1 95 ? 11.653 5.044 15.016 1.00 10.77 1700 SER A C 1
ATOM 776 O O . SER A 1 95 ? 11.918 6.246 14.893 1.00 11.48 1700 SER A O 1
ATOM 779 N N . LYS A 1 96 ? 11.280 4.510 16.190 1.00 11.00 1701 LYS A N 1
ATOM 780 C CA . LYS A 1 96 ? 11.181 5.358 17.372 1.00 12.59 1701 LYS A CA 1
ATOM 781 C C . LYS A 1 96 ? 12.530 5.977 17.704 1.00 13.48 1701 LYS A C 1
ATOM 782 O O . LYS A 1 96 ? 12.612 7.157 18.067 1.00 14.80 1701 LYS A O 1
ATOM 788 N N . LEU A 1 97 ? 13.607 5.201 17.563 1.00 11.53 1702 LEU A N 1
ATOM 789 C CA . LEU A 1 97 ? 14.941 5.728 17.826 1.00 10.72 1702 LEU A CA 1
ATOM 790 C C . LEU A 1 97 ? 15.277 6.868 16.869 1.00 11.70 1702 LEU A C 1
ATOM 791 O O . LEU A 1 97 ? 15.651 7.969 17.302 1.00 12.39 1702 LEU A O 1
ATOM 796 N N . VAL A 1 98 ? 15.186 6.615 15.557 1.00 11.56 1703 VAL A N 1
ATOM 797 C CA . VAL A 1 98 ? 15.745 7.582 14.607 1.00 11.40 1703 VAL A CA 1
ATOM 798 C C . VAL A 1 98 ? 14.914 8.849 14.530 1.00 12.88 1703 VAL A C 1
ATOM 799 O O . VAL A 1 98 ? 15.415 9.875 14.058 1.00 14.24 1703 VAL A O 1
ATOM 803 N N . ASN A 1 99 ? 13.654 8.807 14.942 1.00 12.48 1704 ASN A N 1
ATOM 804 C CA . ASN A 1 99 ? 12.792 9.990 14.908 1.00 10.99 1704 ASN A CA 1
ATOM 805 C C . ASN A 1 99 ? 12.903 10.848 16.172 1.00 14.13 1704 ASN A C 1
ATOM 806 O O . ASN A 1 99 ? 12.165 11.832 16.301 1.00 17.71 1704 ASN A O 1
ATOM 811 N N . ASP A 1 100 ? 13.806 10.513 17.091 1.00 11.34 1705 ASP A N 1
ATOM 812 C CA . ASP A 1 100 ? 13.938 11.174 18.397 1.00 12.82 1705 ASP A CA 1
ATOM 813 C C . ASP A 1 100 ? 15.381 11.647 18.562 1.00 13.87 1705 ASP A C 1
ATOM 814 O O . ASP A 1 100 ? 16.278 10.839 18.870 1.00 13.15 1705 ASP A O 1
ATOM 819 N N . PRO A 1 101 ? 15.668 12.942 18.331 1.00 12.78 1706 PRO A N 1
ATOM 820 C CA . PRO A 1 101 ? 17.068 13.395 18.429 1.00 11.55 1706 PRO A CA 1
ATOM 821 C C . PRO A 1 101 ? 17.737 13.094 19.765 1.00 12.18 1706 PRO A C 1
ATOM 822 O O . PRO A 1 101 ? 18.929 12.757 19.798 1.00 12.63 1706 PRO A O 1
ATOM 826 N N . ALA A 1 102 ? 17.016 13.240 20.886 1.00 11.14 1707 ALA A N 1
ATOM 827 C CA . ALA A 1 102 ? 17.614 12.949 22.184 1.00 12.21 1707 ALA A CA 1
ATOM 828 C C . ALA A 1 102 ? 17.957 11.467 22.312 1.00 12.33 1707 ALA A C 1
ATOM 829 O O . ALA A 1 102 ? 18.995 11.113 22.890 1.00 13.49 1707 ALA A O 1
ATOM 831 N N . ALA A 1 103 ? 17.091 10.599 21.789 1.00 12.83 1708 ALA A N 1
ATOM 832 C CA . ALA A 1 103 ? 17.374 9.164 21.824 1.00 11.31 1708 ALA A CA 1
ATOM 833 C C . ALA A 1 103 ? 18.564 8.819 20.950 1.00 12.85 1708 ALA A C 1
ATOM 834 O O . ALA A 1 103 ? 19.410 7.999 21.337 1.00 13.11 1708 ALA A O 1
ATOM 836 N N . ARG A 1 104 ? 18.666 9.450 19.775 1.00 10.44 1709 ARG A N 1
ATOM 837 C CA . ARG A 1 104 ? 19.835 9.209 18.928 1.00 11.66 1709 ARG A CA 1
ATOM 838 C C . ARG A 1 104 ? 21.113 9.630 19.631 1.00 12.51 1709 ARG A C 1
ATOM 839 O O . ARG A 1 104 ? 22.129 8.927 19.570 1.00 11.13 1709 ARG A O 1
ATOM 847 N N . ALA A 1 105 ? 21.083 10.781 20.328 1.00 11.44 1710 ALA A N 1
ATOM 848 C CA . ALA A 1 105 ? 22.302 11.287 20.946 1.00 13.38 1710 ALA A CA 1
ATOM 849 C C . ALA A 1 105 ? 22.783 10.367 22.057 1.00 12.58 1710 ALA A C 1
ATOM 850 O O . ALA A 1 105 ? 23.989 10.131 22.195 1.00 13.82 1710 ALA A O 1
ATOM 852 N N . LYS A 1 106 ? 21.854 9.811 22.838 1.00 12.46 1711 LYS A N 1
ATOM 853 C CA . LYS A 1 106 ? 22.229 8.835 23.853 1.00 13.39 1711 LYS A CA 1
ATOM 854 C C . LYS A 1 106 ? 22.758 7.552 23.212 1.00 12.90 1711 LYS A C 1
ATOM 855 O O . LYS A 1 106 ? 23.794 7.007 23.626 1.00 13.55 1711 LYS A O 1
ATOM 861 N N . PHE A 1 107 ? 22.055 7.066 22.187 1.00 12.04 1712 PHE A N 1
ATOM 862 C CA . PHE A 1 107 ? 22.447 5.831 21.519 1.00 11.27 1712 PHE A CA 1
ATOM 863 C C . PHE A 1 107 ? 23.867 5.915 20.982 1.00 12.49 1712 PHE A C 1
ATOM 864 O O . PHE A 1 107 ? 24.653 4.964 21.113 1.00 11.53 1712 PHE A O 1
ATOM 872 N N . VAL A 1 108 ? 24.220 7.041 20.357 1.00 11.54 1713 VAL A N 1
ATOM 873 C CA . VAL A 1 108 ? 25.494 7.127 19.649 1.00 11.23 1713 VAL A CA 1
ATOM 874 C C . VAL A 1 108 ? 26.670 7.004 20.612 1.00 12.21 1713 VAL A C 1
ATOM 875 O O . VAL A 1 108 ? 27.636 6.280 20.346 1.00 12.34 1713 VAL A O 1
ATOM 879 N N . GLN A 1 109 ? 26.627 7.727 21.738 1.00 11.39 1714 GLN A N 1
ATOM 880 C CA . GLN A 1 109 ? 27.782 7.684 22.627 1.00 12.34 1714 GLN A CA 1
ATOM 881 C C . GLN A 1 109 ? 27.930 6.309 23.258 1.00 12.27 1714 GLN A C 1
ATOM 882 O O . GLN A 1 109 ? 29.053 5.808 23.425 1.00 14.15 1714 GLN A O 1
ATOM 888 N N . HIS A 1 110 ? 26.807 5.678 23.605 1.00 12.49 1715 HIS A N 1
ATOM 889 C CA . HIS A 1 110 ? 26.888 4.341 24.179 1.00 12.86 1715 HIS A CA 1
ATOM 890 C C . HIS A 1 110 ? 27.377 3.330 23.142 1.00 12.10 1715 HIS A C 1
ATOM 891 O O . HIS A 1 110 ? 28.149 2.422 23.474 1.00 13.30 1715 HIS A O 1
ATOM 898 N N . ALA A 1 111 ? 26.928 3.463 21.888 1.00 12.64 1716 ALA A N 1
ATOM 899 C CA . ALA A 1 111 ? 27.320 2.501 20.854 1.00 12.59 1716 ALA A CA 1
ATOM 900 C C . ALA A 1 111 ? 28.823 2.521 20.629 1.00 13.61 1716 ALA A C 1
ATOM 901 O O . ALA A 1 111 ? 29.452 1.461 20.516 1.00 12.25 1716 ALA A O 1
ATOM 903 N N . VAL A 1 112 ? 29.425 3.706 20.570 1.00 12.61 1717 VAL A N 1
ATOM 904 C CA . VAL A 1 112 ? 30.866 3.777 20.358 1.00 12.19 1717 VAL A CA 1
ATOM 905 C C . VAL A 1 112 ? 31.619 3.170 21.537 1.00 12.96 1717 VAL A C 1
ATOM 906 O O . VAL A 1 112 ? 32.592 2.419 21.348 1.00 13.30 1717 VAL A O 1
ATOM 910 N N . ALA A 1 113 ? 31.145 3.421 22.763 1.00 12.93 1718 ALA A N 1
ATOM 911 C CA . ALA A 1 113 ? 31.772 2.802 23.938 1.00 14.19 1718 ALA A CA 1
ATOM 912 C C . ALA A 1 113 ? 31.668 1.281 23.882 1.00 14.25 1718 ALA A C 1
ATOM 913 O O . ALA A 1 113 ? 32.613 0.571 24.249 1.00 15.67 1718 ALA A O 1
ATOM 915 N N . PHE A 1 114 ? 30.532 0.773 23.403 1.00 13.57 1719 PHE A N 1
ATOM 916 C CA . PHE A 1 114 ? 30.325 -0.668 23.261 1.00 12.24 1719 PHE A CA 1
ATOM 917 C C . PHE A 1 114 ? 31.342 -1.260 22.290 1.00 14.44 1719 PHE A C 1
ATOM 918 O O . PHE A 1 114 ? 32.004 -2.261 22.599 1.00 12.99 1719 PHE A O 1
ATOM 926 N N . LEU A 1 115 ? 31.488 -0.648 21.111 1.00 11.49 1720 LEU A N 1
ATOM 927 C CA . LEU A 1 115 ? 32.468 -1.117 20.133 1.00 12.46 1720 LEU A CA 1
ATOM 928 C C . LEU A 1 115 ? 33.870 -1.131 20.720 1.00 13.57 1720 LEU A C 1
ATOM 929 O O . LEU A 1 115 ? 34.617 -2.101 20.545 1.00 13.42 1720 LEU A O 1
ATOM 934 N N . GLU A 1 116 ? 34.253 -0.051 21.412 1.00 12.91 1721 GLU A N 1
ATOM 935 C CA . GLU A 1 116 ? 35.617 0.028 21.946 1.00 13.92 1721 GLU A CA 1
ATOM 936 C C . GLU A 1 116 ? 35.840 -0.984 23.067 1.00 15.53 1721 GLU A C 1
ATOM 937 O O . GLU A 1 116 ? 36.945 -1.556 23.176 1.00 18.43 1721 GLU A O 1
ATOM 943 N N . LYS A 1 117 ? 34.804 -1.255 23.865 1.00 12.99 1722 LYS A N 1
ATOM 944 C CA . LYS A 1 117 ? 34.932 -2.230 24.953 1.00 12.00 1722 LYS A CA 1
ATOM 945 C C . LYS A 1 117 ? 35.335 -3.597 24.418 1.00 16.47 1722 LYS A C 1
ATOM 946 O O . LYS A 1 117 ? 36.192 -4.274 24.997 1.00 16.98 1722 LYS A O 1
ATOM 952 N N . TYR A 1 118 ? 34.737 -4.017 23.299 1.00 13.27 1723 TYR A N 1
ATOM 953 C CA . TYR A 1 118 ? 34.992 -5.340 22.755 1.00 14.03 1723 TYR A CA 1
ATOM 954 C C . TYR A 1 118 ? 36.023 -5.361 21.641 1.00 13.80 1723 TYR A C 1
ATOM 955 O O . TYR A 1 118 ? 36.327 -6.444 21.129 1.00 18.38 1723 TYR A O 1
ATOM 964 N N . GLY A 1 119 ? 36.576 -4.214 21.256 1.00 12.78 1724 GLY A N 1
ATOM 965 C CA . GLY A 1 119 ? 37.639 -4.183 20.268 1.00 13.40 1724 GLY A CA 1
ATOM 966 C C . GLY A 1 119 ? 37.187 -4.202 18.826 1.00 11.38 1724 GLY A C 1
ATOM 967 O O . GLY A 1 119 ? 38.002 -4.485 17.944 1.00 13.55 1724 GLY A O 1
ATOM 968 N N . PHE A 1 120 ? 35.921 -3.900 18.551 1.00 10.89 1725 PHE A N 1
ATOM 969 C CA . PHE A 1 120 ? 35.469 -3.892 17.162 1.00 10.60 1725 PHE A CA 1
ATOM 970 C C . PHE A 1 120 ? 36.037 -2.692 16.419 1.00 10.88 1725 PHE A C 1
ATOM 971 O O . PHE A 1 120 ? 36.259 -1.621 16.998 1.00 12.41 1725 PHE A O 1
ATOM 979 N N . ASP A 1 121 ? 36.272 -2.879 15.117 1.00 10.59 1726 ASP A N 1
ATOM 980 C CA . ASP A 1 121 ? 36.793 -1.836 14.242 1.00 9.93 1726 ASP A CA 1
ATOM 981 C C . ASP A 1 121 ? 35.714 -0.930 13.676 1.00 9.90 1726 ASP A C 1
ATOM 982 O O . ASP A 1 121 ? 36.048 0.073 13.044 1.00 11.91 1726 ASP A O 1
ATOM 987 N N . GLY A 1 122 ? 34.443 -1.256 13.868 1.00 11.97 1727 GLY A N 1
ATOM 988 C CA . GLY A 1 122 ? 33.394 -0.431 13.284 1.00 12.67 1727 GLY A CA 1
ATOM 989 C C . GLY A 1 122 ? 32.027 -1.012 13.581 1.00 9.77 1727 GLY A C 1
ATOM 990 O O . GLY A 1 122 ? 31.886 -2.073 14.206 1.00 9.45 1727 GLY A O 1
ATOM 991 N N . LEU A 1 123 ? 31.013 -0.281 13.114 1.00 8.74 1728 LEU A N 1
ATOM 992 C CA . LEU A 1 123 ? 29.608 -0.616 13.263 1.00 9.02 1728 LEU A CA 1
ATOM 993 C C . LEU A 1 123 ? 29.011 -0.764 11.869 1.00 10.16 1728 LEU A C 1
ATOM 994 O O . LEU A 1 123 ? 29.297 0.046 10.983 1.00 10.07 1728 LEU A O 1
ATOM 999 N N . ASP A 1 124 ? 28.204 -1.802 11.672 1.00 9.42 1729 ASP A N 1
ATOM 1000 C CA . ASP A 1 124 ? 27.448 -1.993 10.434 1.00 8.93 1729 ASP A CA 1
ATOM 1001 C C . ASP A 1 124 ? 25.966 -1.894 10.796 1.00 9.03 1729 ASP A C 1
ATOM 1002 O O . ASP A 1 124 ? 25.500 -2.574 11.717 1.00 10.93 1729 ASP A O 1
ATOM 1007 N N . LEU A 1 125 ? 25.229 -1.037 10.102 1.00 8.73 1730 LEU A N 1
ATOM 1008 C CA . LEU A 1 125 ? 23.809 -0.829 10.377 1.00 9.10 1730 LEU A CA 1
ATOM 1009 C C . LEU A 1 125 ? 22.989 -1.729 9.464 1.00 10.06 1730 LEU A C 1
ATOM 1010 O O . LEU A 1 125 ? 23.128 -1.657 8.236 1.00 10.57 1730 LEU A O 1
ATOM 1015 N N A ASP A 1 126 ? 22.126 -2.557 10.048 0.46 9.24 1731 ASP A N 1
ATOM 1016 N N B ASP A 1 126 ? 22.105 -2.542 10.049 0.54 9.22 1731 ASP A N 1
ATOM 1017 C CA A ASP A 1 126 ? 21.324 -3.502 9.282 0.46 9.31 1731 ASP A CA 1
ATOM 1018 C CA B ASP A 1 126 ? 21.341 -3.548 9.312 0.54 9.35 1731 ASP A CA 1
ATOM 1019 C C A ASP A 1 126 ? 19.873 -3.428 9.752 0.46 8.55 1731 ASP A C 1
ATOM 1020 C C B ASP A 1 126 ? 19.854 -3.451 9.637 0.54 8.47 1731 ASP A C 1
ATOM 1021 O O A ASP A 1 126 ? 19.274 -4.402 10.207 0.46 9.97 1731 ASP A O 1
ATOM 1022 O O B ASP A 1 126 ? 19.183 -4.461 9.865 0.54 10.77 1731 ASP A O 1
ATOM 1031 N N . TRP A 1 127 ? 19.309 -2.230 9.662 1.00 9.62 1732 TRP A N 1
ATOM 1032 C CA . TRP A 1 127 ? 17.872 -2.051 9.874 1.00 8.99 1732 TRP A CA 1
ATOM 1033 C C . TRP A 1 127 ? 17.162 -2.398 8.564 1.00 9.52 1732 TRP A C 1
ATOM 1034 O O . TRP A 1 127 ? 17.441 -1.794 7.516 1.00 10.78 1732 TRP A O 1
ATOM 1045 N N . GLU A 1 128 ? 16.233 -3.361 8.608 1.00 8.86 1733 GLU A N 1
ATOM 1046 C CA . GLU A 1 128 ? 15.525 -3.834 7.404 1.00 9.54 1733 GLU A CA 1
ATOM 1047 C C . GLU A 1 128 ? 14.038 -3.479 7.523 1.00 10.34 1733 GLU A C 1
ATOM 1048 O O . GLU A 1 128 ? 13.237 -4.304 7.957 1.00 11.18 1733 GLU A O 1
ATOM 1054 N N . TYR A 1 129 ? 13.638 -2.258 7.143 1.00 10.61 1734 TYR A N 1
ATOM 1055 C CA . TYR A 1 129 ? 14.401 -1.188 6.490 1.00 10.12 1734 TYR A CA 1
ATOM 1056 C C . TYR A 1 129 ? 13.771 0.120 6.971 1.00 10.03 1734 TYR A C 1
ATOM 1057 O O . TYR A 1 129 ? 12.619 0.110 7.422 1.00 11.09 1734 TYR A O 1
ATOM 1066 N N . PRO A 1 130 ? 14.501 1.232 6.887 1.00 9.71 1735 PRO A N 1
ATOM 1067 C CA . PRO A 1 130 ? 13.883 2.536 7.177 1.00 11.10 1735 PRO A CA 1
ATOM 1068 C C . PRO A 1 130 ? 12.636 2.694 6.318 1.00 10.88 1735 PRO A C 1
ATOM 1069 O O . PRO A 1 130 ? 12.654 2.359 5.126 1.00 11.15 1735 PRO A O 1
ATOM 1073 N N . LYS A 1 131 ? 11.538 3.157 6.942 1.00 12.05 1736 LYS A N 1
ATOM 1074 C CA . LYS A 1 131 ? 10.226 3.366 6.311 1.00 14.09 1736 LYS A CA 1
ATOM 1075 C C . LYS A 1 131 ? 9.517 2.044 6.020 1.00 13.24 1736 LYS A C 1
ATOM 1076 O O . LYS A 1 131 ? 8.410 1.789 6.512 1.00 14.44 1736 LYS A O 1
ATOM 1082 N N . CYS A 1 132 ? 10.162 1.179 5.228 1.00 11.23 1737 CYS A N 1
ATOM 1083 C CA . CYS A 1 132 ? 9.564 -0.094 4.834 1.00 12.20 1737 CYS A CA 1
ATOM 1084 C C . CYS A 1 132 ? 9.993 -1.200 5.794 1.00 11.74 1737 CYS A C 1
ATOM 1085 O O . CYS A 1 132 ? 10.854 -2.040 5.483 1.00 12.66 1737 CYS A O 1
ATOM 1088 N N . TRP A 1 133 ? 9.363 -1.204 6.978 1.00 11.81 1738 TRP A N 1
ATOM 1089 C CA . TRP A 1 133 ? 9.714 -2.156 8.027 1.00 12.30 1738 TRP A CA 1
ATOM 1090 C C . TRP A 1 133 ? 9.437 -3.559 7.525 1.00 14.83 1738 TRP A C 1
ATOM 1091 O O . TRP A 1 133 ? 8.312 -3.868 7.122 1.00 13.86 1738 TRP A O 1
ATOM 1102 N N . GLN A 1 134 ? 10.468 -4.408 7.520 1.00 13.07 1739 GLN A N 1
ATOM 1103 C CA . GLN A 1 134 ? 10.352 -5.743 6.912 1.00 13.28 1739 GLN A CA 1
ATOM 1104 C C . GLN A 1 134 ? 9.692 -5.697 5.526 1.00 13.98 1739 GLN A C 1
ATOM 1105 O O . GLN A 1 134 ? 8.829 -6.522 5.193 1.00 15.83 1739 GLN A O 1
ATOM 1111 N N . VAL A 1 135 ? 10.113 -4.724 4.715 1.00 12.96 1740 VAL A N 1
ATOM 1112 C CA . VAL A 1 135 ? 9.733 -4.529 3.310 1.00 14.07 1740 VAL A CA 1
ATOM 1113 C C . VAL A 1 135 ? 8.342 -3.926 3.137 1.00 16.67 1740 VAL A C 1
ATOM 1114 O O . VAL A 1 135 ? 7.944 -3.606 2.015 1.00 25.06 1740 VAL A O 1
ATOM 1118 N N . ASP A 1 136 ? 7.620 -3.680 4.231 1.00 15.71 1741 ASP A N 1
ATOM 1119 C CA . ASP A 1 136 ? 6.249 -3.155 4.112 1.00 16.63 1741 ASP A CA 1
ATOM 1120 C C . ASP A 1 136 ? 6.293 -1.628 4.207 1.00 15.55 1741 ASP A C 1
ATOM 1121 O O . ASP A 1 136 ? 6.331 -1.064 5.300 1.00 15.05 1741 ASP A O 1
ATOM 1126 N N . CYS A 1 137 ? 6.238 -0.965 3.054 1.00 18.47 1742 CYS A N 1
ATOM 1127 C CA . CYS A 1 137 ? 6.341 0.490 3.014 1.00 19.61 1742 CYS A CA 1
ATOM 1128 C C . CYS A 1 137 ? 5.127 1.200 3.604 1.00 20.29 1742 CYS A C 1
ATOM 1129 O O . CYS A 1 137 ? 5.206 2.411 3.843 1.00 23.54 1742 CYS A O 1
ATOM 1132 N N . SER A 1 138 ? 4.034 0.490 3.881 1.00 20.20 1743 SER A N 1
ATOM 1133 C CA . SER A 1 138 ? 2.907 1.106 4.582 1.00 20.25 1743 SER A CA 1
ATOM 1134 C C . SER A 1 138 ? 3.134 1.265 6.083 1.00 22.08 1743 SER A C 1
ATOM 1135 O O . SER A 1 138 ? 2.364 1.979 6.743 1.00 23.95 1743 SER A O 1
ATOM 1138 N N . LYS A 1 139 ? 4.168 0.635 6.651 1.00 16.85 1744 LYS A N 1
ATOM 1139 C CA . LYS A 1 139 ? 4.276 0.588 8.103 1.00 18.01 1744 LYS A CA 1
ATOM 1140 C C . LYS A 1 139 ? 4.902 1.842 8.709 1.00 17.24 1744 LYS A C 1
ATOM 1141 O O . LYS A 1 139 ? 4.458 2.306 9.764 1.00 20.72 1744 LYS A O 1
ATOM 1147 N N . GLY A 1 140 ? 5.962 2.380 8.105 1.00 14.48 1745 GLY A N 1
ATOM 1148 C CA . GLY A 1 140 ? 6.735 3.406 8.753 1.00 14.12 1745 GLY A CA 1
ATOM 1149 C C . GLY A 1 140 ? 6.482 4.774 8.160 1.00 14.34 1745 GLY A C 1
ATOM 1150 O O . GLY A 1 140 ? 5.995 4.909 7.029 1.00 16.77 1745 GLY A O 1
ATOM 1151 N N . PRO A 1 141 ? 6.843 5.815 8.904 1.00 13.48 1746 PRO A N 1
ATOM 1152 C CA . PRO A 1 141 ? 6.711 7.179 8.391 1.00 14.39 1746 PRO A CA 1
ATOM 1153 C C . PRO A 1 141 ? 7.844 7.526 7.443 1.00 14.11 1746 PRO A C 1
ATOM 1154 O O . PRO A 1 141 ? 8.974 7.053 7.573 1.00 12.64 1746 PRO A O 1
ATOM 1158 N N . ASP A 1 142 ? 7.544 8.426 6.502 1.00 13.53 1747 ASP A N 1
ATOM 1159 C CA . ASP A 1 142 ? 8.571 8.965 5.620 1.00 13.91 1747 ASP A CA 1
ATOM 1160 C C . ASP A 1 142 ? 9.748 9.573 6.386 1.00 14.66 1747 ASP A C 1
ATOM 1161 O O . ASP A 1 142 ? 10.890 9.515 5.913 1.00 14.44 1747 ASP A O 1
ATOM 1166 N N . SER A 1 143 ? 9.508 10.120 7.582 1.00 12.20 1748 SER A N 1
ATOM 1167 C CA . SER A 1 143 ? 10.584 10.715 8.370 1.00 12.68 1748 SER A CA 1
ATOM 1168 C C . SER A 1 143 ? 11.635 9.699 8.835 1.00 11.26 1748 SER A C 1
ATOM 1169 O O . SER A 1 143 ? 12.689 10.124 9.327 1.00 12.05 1748 SER A O 1
ATOM 1172 N N . ASP A 1 144 ? 11.375 8.395 8.672 1.00 11.28 1749 ASP A N 1
ATOM 1173 C CA . ASP A 1 144 ? 12.444 7.409 8.883 1.00 11.69 1749 ASP A CA 1
ATOM 1174 C C . ASP A 1 144 ? 13.642 7.692 7.990 1.00 10.97 1749 ASP A C 1
ATOM 1175 O O . ASP A 1 144 ? 14.783 7.420 8.385 1.00 10.90 1749 ASP A O 1
ATOM 1180 N N . LYS A 1 145 ? 13.414 8.224 6.783 1.00 12.70 1750 LYS A N 1
ATOM 1181 C CA . LYS A 1 145 ? 14.528 8.512 5.878 1.00 10.37 1750 LYS A CA 1
ATOM 1182 C C . LYS A 1 145 ? 15.451 9.569 6.464 1.00 13.21 1750 LYS A C 1
ATOM 1183 O O . LYS A 1 145 ? 16.668 9.360 6.585 1.00 12.28 1750 LYS A O 1
ATOM 1189 N N . GLN A 1 146 ? 14.894 10.724 6.848 1.00 11.22 1751 GLN A N 1
ATOM 1190 C CA . GLN A 1 146 ? 15.729 11.767 7.416 1.00 13.21 1751 GLN A CA 1
ATOM 1191 C C . GLN A 1 146 ? 16.307 11.319 8.751 1.00 10.75 1751 GLN A C 1
ATOM 1192 O O . GLN A 1 146 ? 17.455 11.620 9.069 1.00 12.64 1751 GLN A O 1
ATOM 1198 N N . GLY A 1 147 ? 15.523 10.584 9.540 1.00 11.57 1752 GLY A N 1
ATOM 1199 C CA . GLY A 1 147 ? 16.023 10.159 10.832 1.00 10.76 1752 GLY A CA 1
ATOM 1200 C C . GLY A 1 147 ? 17.206 9.221 10.702 1.00 8.59 1752 GLY A C 1
ATOM 1201 O O . GLY A 1 147 ? 18.188 9.347 11.439 1.00 9.87 1752 GLY A O 1
ATOM 1202 N N . PHE A 1 148 ? 17.116 8.253 9.778 1.00 9.91 1753 PHE A N 1
ATOM 1203 C CA . PHE A 1 148 ? 18.250 7.355 9.548 1.00 8.80 1753 PHE A CA 1
ATOM 1204 C C . PHE A 1 148 ? 19.472 8.116 9.032 1.00 9.77 1753 PHE A C 1
ATOM 1205 O O . PHE A 1 148 ? 20.611 7.846 9.444 1.00 10.43 1753 PHE A O 1
ATOM 1213 N N . ALA A 1 149 ? 19.259 9.073 8.118 1.00 10.72 1754 ALA A N 1
ATOM 1214 C CA . ALA A 1 149 ? 20.379 9.869 7.621 1.00 10.13 1754 ALA A CA 1
ATOM 1215 C C . ALA A 1 149 ? 21.046 10.647 8.745 1.00 10.03 1754 ALA A C 1
ATOM 1216 O O . ALA A 1 149 ? 22.278 10.743 8.792 1.00 11.53 1754 ALA A O 1
ATOM 1218 N N . ASP A 1 150 ? 20.249 11.178 9.680 1.00 10.98 1755 ASP A N 1
ATOM 1219 C CA . ASP A 1 150 ? 20.830 11.902 10.806 1.00 10.87 1755 ASP A CA 1
ATOM 1220 C C . ASP A 1 150 ? 21.533 10.955 11.769 1.00 10.07 1755 ASP A C 1
ATOM 1221 O O . ASP A 1 150 ? 22.591 11.301 12.314 1.00 11.52 1755 ASP A O 1
ATOM 1226 N N . LEU A 1 151 ? 20.970 9.751 11.979 1.00 10.09 1756 LEU A N 1
ATOM 1227 C CA . LEU A 1 151 ? 21.676 8.744 12.780 1.00 11.11 1756 LEU A CA 1
ATOM 1228 C C . LEU A 1 151 ? 23.041 8.416 12.166 1.00 9.68 1756 LEU A C 1
ATOM 1229 O O . LEU A 1 151 ? 24.064 8.354 12.867 1.00 9.70 1756 LEU A O 1
ATOM 1234 N N . VAL A 1 152 ? 23.075 8.222 10.848 1.00 9.90 1757 VAL A N 1
ATOM 1235 C CA . VAL A 1 152 ? 24.337 7.947 10.165 1.00 9.97 1757 VAL A CA 1
ATOM 1236 C C . VAL A 1 152 ? 25.317 9.103 10.336 1.00 11.12 1757 VAL A C 1
ATOM 1237 O O . VAL A 1 152 ? 26.503 8.882 10.622 1.00 11.43 1757 VAL A O 1
ATOM 1241 N N . HIS A 1 153 ? 24.834 10.350 10.203 1.00 11.00 1758 HIS A N 1
ATOM 1242 C CA . HIS A 1 153 ? 25.726 11.479 10.414 1.00 11.33 1758 HIS A CA 1
ATOM 1243 C C . HIS A 1 153 ? 26.267 11.498 11.843 1.00 10.54 1758 HIS A C 1
ATOM 1244 O O . HIS A 1 153 ? 27.472 11.688 12.063 1.00 12.39 1758 HIS A O 1
ATOM 1251 N N . GLU A 1 154 ? 25.387 11.292 12.825 1.00 11.65 1759 GLU A N 1
ATOM 1252 C CA . GLU A 1 154 ? 25.809 11.412 14.219 1.00 10.99 1759 GLU A CA 1
ATOM 1253 C C . GLU A 1 154 ? 26.767 10.295 14.604 1.00 11.79 1759 GLU A C 1
ATOM 1254 O O . GLU A 1 154 ? 27.722 10.517 15.367 1.00 13.24 1759 GLU A O 1
ATOM 1260 N N . LEU A 1 155 ? 26.548 9.093 14.061 1.00 10.58 1760 LEU A N 1
ATOM 1261 C CA . LEU A 1 155 ? 27.520 8.017 14.274 1.00 10.94 1760 LEU A CA 1
ATOM 1262 C C . LEU A 1 155 ? 28.847 8.332 13.597 1.00 10.84 1760 LEU A C 1
ATOM 1263 O O . LEU A 1 155 ? 29.915 8.131 14.186 1.00 12.66 1760 LEU A O 1
ATOM 1268 N N . SER A 1 156 ? 28.797 8.765 12.332 1.00 11.24 1761 SER A N 1
ATOM 1269 C CA . SER A 1 156 ? 30.022 9.114 11.612 1.00 14.29 1761 SER A CA 1
ATOM 1270 C C . SER A 1 156 ? 30.833 10.151 12.383 1.00 13.02 1761 SER A C 1
ATOM 1271 O O . SER A 1 156 ? 32.066 10.049 12.488 1.00 14.05 1761 SER A O 1
ATOM 1274 N N . ALA A 1 157 ? 30.153 11.135 12.962 1.00 13.72 1762 ALA A N 1
ATOM 1275 C CA . ALA A 1 157 ? 30.851 12.230 13.630 1.00 14.42 1762 ALA A CA 1
ATOM 1276 C C . ALA A 1 157 ? 31.628 11.763 14.851 1.00 19.21 1762 ALA A C 1
ATOM 1277 O O . ALA A 1 157 ? 32.623 12.400 15.224 1.00 22.98 1762 ALA A O 1
ATOM 1279 N N . VAL A 1 158 ? 31.208 10.672 15.485 1.00 14.37 1763 VAL A N 1
ATOM 1280 C CA . VAL A 1 158 ? 31.952 10.101 16.602 1.00 17.26 1763 VAL A CA 1
ATOM 1281 C C . VAL A 1 158 ? 32.933 9.026 16.147 1.00 19.71 1763 VAL A C 1
ATOM 1282 O O . VAL A 1 158 ? 34.056 8.941 16.655 1.00 20.77 1763 VAL A O 1
ATOM 1286 N N . LEU A 1 159 ? 32.537 8.182 15.194 1.00 14.15 1764 LEU A N 1
ATOM 1287 C CA . LEU A 1 159 ? 33.385 7.055 14.816 1.00 13.35 1764 LEU A CA 1
ATOM 1288 C C . LEU A 1 159 ? 34.584 7.495 13.987 1.00 14.40 1764 LEU A C 1
ATOM 1289 O O . LEU A 1 159 ? 35.692 6.973 14.173 1.00 14.89 1764 LEU A O 1
ATOM 1294 N N . LYS A 1 160 ? 34.374 8.400 13.033 1.00 15.35 1765 LYS A N 1
ATOM 1295 C CA . LYS A 1 160 ? 35.445 8.729 12.093 1.00 18.70 1765 LYS A CA 1
ATOM 1296 C C . LYS A 1 160 ? 36.669 9.336 12.777 1.00 20.90 1765 LYS A C 1
ATOM 1297 O O . LYS 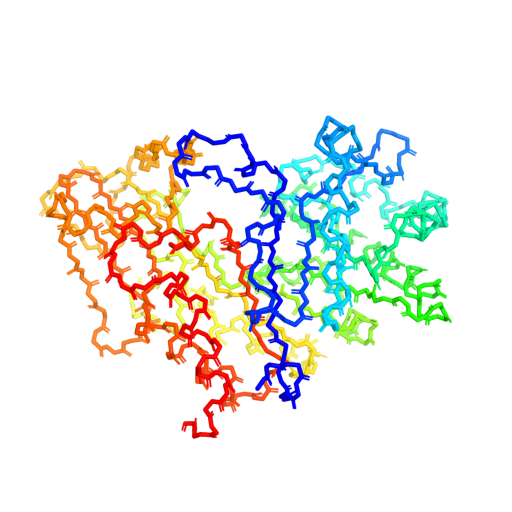A 1 160 ? 37.793 8.896 12.471 1.00 20.79 1765 LYS A O 1
ATOM 1303 N N . PRO A 1 161 ? 36.540 10.277 13.718 1.00 21.80 1766 PRO A N 1
ATOM 1304 C CA . PRO A 1 161 ? 37.736 10.770 14.433 1.00 24.28 1766 PRO A CA 1
ATOM 1305 C C . PRO A 1 161 ? 38.494 9.702 15.207 1.00 27.53 1766 PRO A C 1
ATOM 1306 O O . PRO A 1 161 ? 39.712 9.833 15.376 1.00 27.25 1766 PRO A O 1
ATOM 1310 N N . LYS A 1 162 ? 37.825 8.652 15.687 1.00 18.12 1767 LYS A N 1
ATOM 1311 C CA . LYS A 1 162 ? 38.488 7.542 16.351 1.00 18.95 1767 LYS A CA 1
ATOM 1312 C C . LYS A 1 162 ? 39.051 6.513 15.378 1.00 15.75 1767 LYS A C 1
ATOM 1313 O O . LYS A 1 162 ? 39.610 5.505 15.826 1.00 21.56 1767 LYS A O 1
ATOM 1319 N N . GLY A 1 163 ? 38.924 6.737 14.075 1.00 16.42 1768 GLY A N 1
ATOM 1320 C CA . GLY A 1 163 ? 39.416 5.764 13.120 1.00 15.21 1768 GLY A CA 1
ATOM 1321 C C . GLY A 1 163 ? 38.560 4.518 13.008 1.00 16.73 1768 GLY A C 1
ATOM 1322 O O . GLY A 1 163 ? 39.056 3.467 12.590 1.00 19.14 1768 GLY A O 1
ATOM 1323 N N . LEU A 1 164 ? 37.295 4.607 13.400 1.00 13.35 1769 LEU A N 1
ATOM 1324 C CA . LEU A 1 164 ? 36.385 3.465 13.387 1.00 12.75 1769 LEU A CA 1
ATOM 1325 C C . LEU A 1 164 ? 35.518 3.550 12.138 1.00 12.11 1769 LEU A C 1
ATOM 1326 O O . LEU A 1 164 ? 35.245 4.641 11.619 1.00 13.41 1769 LEU A O 1
ATOM 1331 N N . LEU A 1 165 ? 35.105 2.383 11.643 1.00 10.79 1770 LEU A N 1
ATOM 1332 C CA . LEU A 1 165 ? 34.371 2.256 10.391 1.00 10.55 1770 LEU A CA 1
ATOM 1333 C C . LEU A 1 165 ? 32.866 2.315 10.625 1.00 10.10 1770 LEU A C 1
ATOM 1334 O O . LEU A 1 165 ? 32.357 1.964 11.699 1.00 10.19 1770 LEU A O 1
ATOM 1339 N N . LEU A 1 166 ? 32.151 2.780 9.609 1.00 10.10 1771 LEU A N 1
ATOM 1340 C CA . LEU A 1 166 ? 30.697 2.783 9.627 1.00 8.70 1771 LEU A CA 1
ATOM 1341 C C . LEU A 1 166 ? 30.204 2.317 8.266 1.00 8.87 1771 LEU A C 1
ATOM 1342 O O . LEU A 1 166 ? 30.612 2.858 7.237 1.00 10.52 1771 LEU A O 1
ATOM 1347 N N . SER A 1 167 ? 29.359 1.291 8.255 1.00 8.49 1772 SER A N 1
ATOM 1348 C CA . SER A 1 167 ? 28.834 0.723 7.016 1.00 8.94 1772 SER A CA 1
ATOM 1349 C C . SER A 1 167 ? 27.363 0.416 7.213 1.00 9.07 1772 SER A C 1
ATOM 1350 O O . SER A 1 167 ? 26.840 0.483 8.325 1.00 8.88 1772 SER A O 1
ATOM 1353 N N . ALA A 1 168 ? 26.687 0.066 6.120 1.00 8.68 1773 ALA A N 1
ATOM 1354 C CA . ALA A 1 168 ? 25.305 -0.375 6.241 1.00 9.33 1773 ALA A CA 1
ATOM 1355 C C . ALA A 1 168 ? 25.013 -1.447 5.211 1.00 9.23 1773 ALA A C 1
ATOM 1356 O O . ALA A 1 168 ? 25.550 -1.410 4.102 1.00 10.96 1773 ALA A O 1
ATOM 1358 N N . ALA A 1 169 ? 24.142 -2.386 5.580 1.00 9.25 1774 ALA A N 1
ATOM 1359 C CA . ALA A 1 169 ? 23.569 -3.328 4.627 1.00 8.64 1774 ALA A CA 1
ATOM 1360 C C . ALA A 1 169 ? 22.234 -2.760 4.200 1.00 9.66 1774 ALA A C 1
ATOM 1361 O O . ALA A 1 169 ? 21.446 -2.330 5.047 1.00 10.48 1774 ALA A O 1
ATOM 1363 N N . VAL A 1 170 ? 21.975 -2.754 2.894 1.00 9.10 1775 VAL A N 1
ATOM 1364 C CA . VAL A 1 170 ? 20.850 -1.998 2.347 1.00 8.11 1775 VAL A CA 1
ATOM 1365 C C . VAL A 1 170 ? 20.037 -2.815 1.335 1.00 8.98 1775 VAL A C 1
ATOM 1366 O O . VAL A 1 170 ? 20.520 -3.754 0.700 1.00 9.11 1775 VAL A O 1
ATOM 1370 N N . SER A 1 171 ? 18.770 -2.405 1.165 1.00 9.08 1776 SER A N 1
ATOM 1371 C CA . SER A 1 171 ? 17.832 -3.090 0.294 1.00 8.72 1776 SER A CA 1
ATOM 1372 C C . SER A 1 171 ? 18.252 -3.029 -1.177 1.00 10.14 1776 SER A C 1
ATOM 1373 O O . SER A 1 171 ? 18.817 -2.031 -1.630 1.00 9.82 1776 SER A O 1
ATOM 1376 N N . PRO A 1 172 ? 17.923 -4.060 -1.956 1.00 9.27 1777 PRO A N 1
ATOM 1377 C CA . PRO A 1 172 ? 18.085 -4.001 -3.415 1.00 10.03 1777 PRO A CA 1
ATOM 1378 C C . PRO A 1 172 ? 16.830 -3.557 -4.154 1.00 9.57 1777 PRO A C 1
ATOM 1379 O O . PRO A 1 172 ? 16.866 -3.493 -5.390 1.00 12.35 1777 PRO A O 1
ATOM 1383 N N . ASN A 1 173 ? 15.743 -3.283 -3.433 1.00 10.63 1778 ASN A N 1
ATOM 1384 C CA . ASN A 1 173 ? 14.411 -3.084 -4.011 1.00 10.72 1778 ASN A CA 1
ATOM 1385 C C . ASN A 1 173 ? 14.211 -1.594 -4.284 1.00 12.44 1778 ASN A C 1
ATOM 1386 O O . ASN A 1 173 ? 14.281 -0.785 -3.361 1.00 11.52 1778 ASN A O 1
ATOM 1391 N N . LYS A 1 174 ? 13.950 -1.248 -5.552 1.00 11.22 1779 LYS A N 1
ATOM 1392 C CA . LYS A 1 174 ? 13.779 0.146 -5.973 1.00 12.35 1779 LYS A CA 1
ATOM 1393 C C . LYS A 1 174 ? 12.842 0.933 -5.053 1.00 11.26 1779 LYS A C 1
ATOM 1394 O O . LYS A 1 174 ? 13.166 2.055 -4.650 1.00 12.05 1779 LYS A O 1
ATOM 1400 N N . MET A 1 175 ? 11.676 0.370 -4.718 1.00 12.08 1780 MET A N 1
ATOM 1401 C CA . MET A 1 175 ? 10.700 1.098 -3.898 1.00 12.76 1780 MET A CA 1
ATOM 1402 C C . MET A 1 175 ? 11.220 1.361 -2.489 1.00 13.35 1780 MET A C 1
ATOM 1403 O O . MET A 1 175 ? 10.990 2.441 -1.925 1.00 13.61 1780 MET A O 1
ATOM 1408 N N . VAL A 1 176 ? 11.903 0.371 -1.897 1.00 11.96 1781 VAL A N 1
ATOM 1409 C CA . VAL A 1 176 ? 12.480 0.544 -0.565 1.00 11.58 1781 VAL A CA 1
ATOM 1410 C C . VAL A 1 176 ? 13.616 1.549 -0.601 1.00 11.74 1781 VAL A C 1
ATOM 1411 O O . VAL A 1 176 ? 13.742 2.380 0.295 1.00 12.21 1781 VAL A O 1
ATOM 1415 N N . ILE A 1 177 ? 14.476 1.468 -1.614 1.00 11.25 1782 ILE A N 1
ATOM 1416 C CA . ILE A 1 177 ? 15.559 2.428 -1.754 1.00 9.15 1782 ILE A CA 1
ATOM 1417 C C . ILE A 1 177 ? 14.992 3.842 -1.811 1.00 11.09 1782 ILE A C 1
ATOM 1418 O O . ILE A 1 177 ? 15.468 4.755 -1.126 1.00 14.01 1782 ILE A O 1
ATOM 1423 N N . ASP A 1 178 ? 13.966 4.030 -2.651 1.00 12.49 1783 ASP A N 1
ATOM 1424 C CA . ASP A 1 178 ? 13.372 5.352 -2.820 1.00 13.77 1783 ASP A CA 1
ATOM 1425 C C . ASP A 1 178 ? 12.769 5.857 -1.513 1.00 13.75 1783 ASP A C 1
ATOM 1426 O O . ASP A 1 178 ? 12.855 7.055 -1.204 1.00 18.13 1783 ASP A O 1
ATOM 1431 N N . ALA A 1 179 ? 12.148 4.966 -0.735 1.00 12.84 1784 ALA A N 1
ATOM 1432 C CA . ALA A 1 179 ? 11.423 5.383 0.459 1.00 13.07 1784 ALA A CA 1
ATOM 1433 C C . ALA A 1 179 ? 12.317 5.573 1.671 1.00 12.90 1784 ALA A C 1
ATOM 1434 O O . ALA A 1 179 ? 12.031 6.441 2.503 1.00 14.16 1784 ALA A O 1
ATOM 1436 N N . GLY A 1 180 ? 13.391 4.797 1.802 1.00 12.00 1785 GLY A N 1
ATOM 1437 C CA . GLY A 1 180 ? 14.078 4.729 3.075 1.00 13.31 1785 GLY A CA 1
ATOM 1438 C C . GLY A 1 180 ? 15.425 5.405 3.131 1.00 11.22 1785 GLY A C 1
ATOM 1439 O O . GLY A 1 180 ? 15.913 5.662 4.230 1.00 11.71 1785 GLY A O 1
ATOM 1440 N N . TYR A 1 181 ? 16.067 5.673 1.984 1.00 10.91 1786 TYR A N 1
ATOM 1441 C CA . TYR A 1 181 ? 17.466 6.063 1.995 1.00 10.50 1786 TYR A CA 1
ATOM 1442 C C . TYR A 1 181 ? 17.685 7.438 1.386 1.00 12.47 1786 TYR A C 1
ATOM 1443 O O . TYR A 1 181 ? 17.325 7.665 0.227 1.00 13.87 1786 TYR A O 1
ATOM 1452 N N . ASP A 1 182 ? 18.360 8.307 2.134 1.00 11.63 1787 ASP A N 1
ATOM 1453 C CA . ASP A 1 182 ? 18.903 9.552 1.581 1.00 12.37 1787 ASP A CA 1
ATOM 1454 C C . ASP A 1 182 ? 20.261 9.151 1.023 1.00 11.45 1787 ASP A C 1
ATOM 1455 O O . ASP A 1 182 ? 21.275 9.170 1.727 1.00 13.33 1787 ASP A O 1
ATOM 1460 N N . VAL A 1 183 ? 20.265 8.743 -0.247 1.00 12.18 1788 VAL A N 1
ATOM 1461 C CA . VAL A 1 183 ? 21.447 8.086 -0.814 1.00 11.08 1788 VAL A CA 1
ATOM 1462 C C . VAL A 1 183 ? 22.674 8.984 -0.806 1.00 12.05 1788 VAL A C 1
ATOM 1463 O O . VAL A 1 183 ? 23.759 8.506 -0.438 1.00 12.00 1788 VAL A O 1
ATOM 1467 N N . PRO A 1 184 ? 22.603 10.260 -1.206 1.00 12.16 1789 PRO A N 1
ATOM 1468 C CA . PRO A 1 184 ? 23.836 11.078 -1.141 1.00 13.60 1789 PRO A CA 1
ATOM 1469 C C . PRO A 1 184 ? 24.444 11.173 0.247 1.00 13.22 1789 PRO A C 1
ATOM 1470 O O . PRO A 1 184 ? 25.677 11.139 0.384 1.00 13.76 1789 PRO A O 1
ATOM 1474 N N . VAL A 1 185 ? 23.626 11.270 1.300 1.00 14.37 1790 VAL A N 1
ATOM 1475 C CA . VAL A 1 185 ? 24.183 11.372 2.642 1.00 14.28 1790 VAL A CA 1
ATOM 1476 C C . VAL A 1 185 ? 24.873 10.077 3.023 1.00 12.69 1790 VAL A C 1
ATOM 1477 O O . VAL A 1 185 ? 26.016 10.067 3.519 1.00 13.90 1790 VAL A O 1
ATOM 1481 N N . LEU A 1 186 ? 24.190 8.954 2.783 1.00 12.84 1791 LEU A N 1
ATOM 1482 C CA . LEU A 1 186 ? 24.773 7.663 3.109 1.00 13.22 1791 LEU A CA 1
ATOM 1483 C C . LEU A 1 186 ? 26.042 7.428 2.309 1.00 12.40 1791 LEU A C 1
ATOM 1484 O O . LEU A 1 186 ? 27.052 6.959 2.845 1.00 13.15 1791 LEU A O 1
ATOM 1489 N N . ALA A 1 187 ? 26.017 7.764 1.017 1.00 11.11 1792 ALA A N 1
ATOM 1490 C CA . ALA A 1 187 ? 27.180 7.508 0.170 1.00 11.89 1792 ALA A CA 1
ATOM 1491 C C . ALA A 1 187 ? 28.384 8.338 0.580 1.00 11.53 1792 ALA A C 1
ATOM 1492 O O . ALA A 1 187 ? 29.533 7.891 0.433 1.00 13.84 1792 ALA A O 1
ATOM 1494 N N . ARG A 1 188 ? 28.145 9.546 1.075 1.00 11.08 1793 ARG A N 1
ATOM 1495 C CA . ARG A 1 188 ? 29.249 10.402 1.484 1.00 12.81 1793 ARG A CA 1
ATOM 1496 C C . ARG A 1 188 ? 29.870 9.935 2.802 1.00 11.29 1793 ARG A C 1
ATOM 1497 O O . ARG A 1 188 ? 31.098 10.007 2.977 1.00 13.92 1793 ARG A O 1
ATOM 1505 N N . LEU A 1 189 ? 29.049 9.466 3.752 1.00 10.23 1794 LEU A N 1
ATOM 1506 C CA . LEU A 1 189 ? 29.522 9.209 5.113 1.00 12.07 1794 LEU A CA 1
ATOM 1507 C C . LEU A 1 189 ? 29.931 7.766 5.373 1.00 11.78 1794 LEU A C 1
ATOM 1508 O O . LEU A 1 189 ? 30.830 7.532 6.188 1.00 13.86 1794 LEU A O 1
ATOM 1513 N N . LEU A 1 190 ? 29.311 6.801 4.717 1.00 10.14 1795 LEU A N 1
ATOM 1514 C CA . LEU A 1 190 ? 29.611 5.400 4.993 1.00 10.15 1795 LEU A CA 1
ATOM 1515 C C . LEU A 1 190 ? 30.904 4.956 4.304 1.00 10.36 1795 LEU A C 1
ATOM 1516 O O . LEU A 1 190 ? 31.222 5.367 3.187 1.00 12.55 1795 LEU A O 1
ATOM 1521 N N . ASP A 1 191 ? 31.641 4.068 4.968 1.00 10.38 1796 ASP A N 1
ATOM 1522 C CA . ASP A 1 191 ? 32.853 3.535 4.361 1.00 10.75 1796 ASP A CA 1
ATOM 1523 C C . ASP A 1 191 ? 32.533 2.511 3.278 1.00 11.35 1796 ASP A C 1
ATOM 1524 O O . ASP A 1 191 ? 33.260 2.413 2.276 1.00 13.28 1796 ASP A O 1
ATOM 1529 N N . TRP A 1 192 ? 31.453 1.756 3.446 1.00 11.99 1797 TRP A N 1
ATOM 1530 C CA . TRP A 1 192 ? 30.908 0.980 2.346 1.00 12.60 1797 TRP A CA 1
ATOM 1531 C C . TRP A 1 192 ? 29.424 0.767 2.584 1.00 10.44 1797 TRP A C 1
ATOM 1532 O O . TRP A 1 192 ? 28.909 0.923 3.700 1.00 9.78 1797 TRP A O 1
ATOM 1543 N N . ILE A 1 193 ? 28.753 0.447 1.486 1.00 9.69 1798 ILE A N 1
ATOM 1544 C CA . ILE A 1 193 ? 27.341 0.120 1.443 1.00 10.67 1798 ILE A CA 1
ATOM 1545 C C . ILE A 1 193 ? 27.262 -1.300 0.884 1.00 9.78 1798 ILE A C 1
ATOM 1546 O O . ILE A 1 193 ? 27.671 -1.550 -0.254 1.00 11.25 1798 ILE A O 1
ATOM 1551 N N . ALA A 1 194 ? 26.797 -2.246 1.713 1.00 8.89 1799 ALA A N 1
ATOM 1552 C CA . ALA A 1 194 ? 26.686 -3.644 1.302 1.00 9.14 1799 ALA A CA 1
ATOM 1553 C C . ALA A 1 194 ? 25.275 -3.815 0.747 1.00 8.82 1799 ALA A C 1
ATOM 1554 O O . ALA A 1 194 ? 24.292 -3.882 1.499 1.00 9.29 1799 ALA A O 1
ATOM 1556 N N . VAL A 1 195 ? 25.167 -3.856 -0.576 1.00 9.76 1800 VAL A N 1
ATOM 1557 C CA . VAL A 1 195 ? 23.853 -3.975 -1.191 1.00 8.67 1800 VAL A CA 1
ATOM 1558 C C . 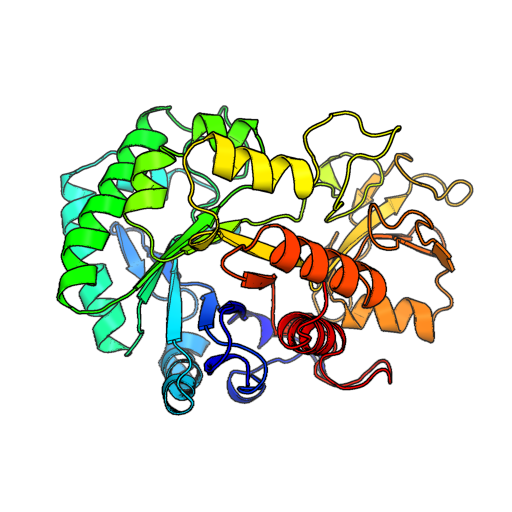VAL A 1 195 ? 23.429 -5.444 -1.156 1.00 9.59 1800 VAL A C 1
ATOM 1559 O O . VAL A 1 195 ? 24.137 -6.327 -1.660 1.00 10.54 1800 VAL A O 1
ATOM 1563 N N . MET A 1 196 ? 22.270 -5.709 -0.556 1.00 9.35 1801 MET A N 1
ATOM 1564 C CA . MET A 1 196 ? 21.802 -7.084 -0.369 1.00 10.03 1801 MET A CA 1
ATOM 1565 C C . MET A 1 196 ? 21.083 -7.547 -1.640 1.00 9.30 1801 MET A C 1
ATOM 1566 O O . MET A 1 196 ? 19.855 -7.702 -1.669 1.00 9.67 1801 MET A O 1
ATOM 1571 N N . THR A 1 197 ? 21.900 -7.795 -2.684 1.00 8.86 1802 THR A N 1
ATOM 1572 C CA . THR A 1 197 ? 21.446 -8.220 -4.021 1.00 8.61 1802 THR A CA 1
ATOM 1573 C C . THR A 1 197 ? 21.046 -9.693 -4.008 1.00 9.81 1802 THR A C 1
ATOM 1574 O O . THR A 1 197 ? 21.591 -10.531 -4.751 1.00 11.27 1802 THR A O 1
ATOM 1578 N N . TYR A 1 198 ? 20.073 -10.017 -3.168 1.00 9.08 1803 TYR A N 1
ATOM 1579 C CA . TYR A 1 198 ? 19.540 -11.363 -3.045 1.00 9.88 1803 TYR A CA 1
ATOM 1580 C C . TYR A 1 198 ? 18.190 -11.264 -2.360 1.00 10.56 1803 TYR A C 1
ATOM 1581 O O . TYR A 1 198 ? 17.738 -10.183 -1.968 1.00 10.64 1803 TYR A O 1
ATOM 1590 N N . ASP A 1 199 ? 17.533 -12.414 -2.231 1.00 11.57 1804 ASP A N 1
ATOM 1591 C CA . ASP A 1 199 ? 16.141 -12.475 -1.770 1.00 9.95 1804 ASP A CA 1
ATOM 1592 C C . ASP A 1 199 ? 15.207 -11.661 -2.666 1.00 11.56 1804 ASP A C 1
ATOM 1593 O O . ASP A 1 199 ? 14.199 -11.131 -2.194 1.00 12.61 1804 ASP A O 1
ATOM 1598 N N . TYR A 1 200 ? 15.512 -11.596 -3.967 1.00 10.25 1805 TYR A N 1
ATOM 1599 C CA . TYR A 1 200 ? 14.572 -10.961 -4.887 1.00 11.35 1805 TYR A CA 1
ATOM 1600 C C . TYR A 1 200 ? 13.303 -11.777 -5.024 1.00 12.99 1805 TYR A C 1
ATOM 1601 O O . TYR A 1 200 ? 12.248 -11.219 -5.346 1.00 14.20 1805 TYR A O 1
ATOM 1610 N N . HIS A 1 201 ? 13.384 -13.086 -4.776 1.00 11.23 1806 HIS A N 1
ATOM 1611 C CA . HIS A 1 201 ? 12.260 -14.011 -4.920 1.00 11.54 1806 HIS A CA 1
ATOM 1612 C C . HIS A 1 201 ? 12.334 -15.041 -3.809 1.00 14.15 1806 HIS A C 1
ATOM 1613 O O . HIS A 1 201 ? 13.417 -15.338 -3.292 1.00 13.09 1806 HIS A O 1
ATOM 1620 N N . GLY A 1 202 ? 11.170 -15.557 -3.439 1.00 12.58 1807 GLY A N 1
ATOM 1621 C CA . GLY A 1 202 ? 11.039 -16.514 -2.357 1.00 13.41 1807 GLY A CA 1
ATOM 1622 C C . GLY A 1 202 ? 9.588 -16.926 -2.243 1.00 13.95 1807 GLY A C 1
ATOM 1623 O O . GLY A 1 202 ? 8.730 -16.466 -3.010 1.00 15.02 1807 GLY A O 1
ATOM 1624 N N . GLN A 1 203 ? 9.325 -17.797 -1.256 1.00 14.99 1808 GLN A N 1
ATOM 1625 C CA . GLN A 1 203 ? 7.995 -18.386 -1.076 1.00 15.37 1808 GLN A CA 1
ATOM 1626 C C . GLN A 1 203 ? 6.880 -17.349 -1.022 1.00 20.97 1808 GLN A C 1
ATOM 1627 O O . GLN A 1 203 ? 5.736 -17.648 -1.404 1.00 20.28 1808 GLN A O 1
ATOM 1633 N N . TRP A 1 204 ? 7.183 -16.140 -0.542 1.00 16.67 1809 TRP A N 1
ATOM 1634 C CA . TRP A 1 204 ? 6.177 -15.084 -0.425 1.00 16.57 1809 TRP A CA 1
ATOM 1635 C C . TRP A 1 204 ? 5.587 -14.682 -1.773 1.00 18.79 1809 TRP A C 1
ATOM 1636 O O . TRP A 1 204 ? 4.505 -14.073 -1.802 1.00 20.37 1809 TRP A O 1
ATOM 1647 N N . ASP A 1 205 ? 6.270 -14.973 -2.893 1.00 17.10 1810 ASP A N 1
ATOM 1648 C CA . ASP A 1 205 ? 5.765 -14.611 -4.218 1.00 16.61 1810 ASP A CA 1
ATOM 1649 C C . ASP A 1 205 ? 4.648 -15.536 -4.690 1.00 21.88 1810 ASP A C 1
ATOM 1650 O O . ASP A 1 205 ? 3.975 -15.210 -5.680 1.00 19.96 1810 ASP A O 1
ATOM 1655 N N . LYS A 1 206 ? 4.480 -16.697 -4.048 1.00 19.38 1811 LYS A N 1
ATOM 1656 C CA . LYS A 1 206 ? 3.519 -17.732 -4.445 1.00 21.90 1811 LYS A CA 1
ATOM 1657 C C . LYS A 1 206 ? 3.831 -18.351 -5.805 1.00 21.60 1811 LYS A C 1
ATOM 1658 O O . LYS A 1 206 ? 2.969 -19.004 -6.419 1.00 20.36 1811 LYS A O 1
ATOM 1664 N N . LYS A 1 207 ? 5.052 -18.179 -6.295 1.00 17.28 1812 LYS A N 1
ATOM 1665 C CA . LYS A 1 207 ? 5.493 -18.852 -7.504 1.00 18.92 1812 LYS A CA 1
ATOM 1666 C C . LYS A 1 207 ? 7.010 -18.925 -7.445 1.00 17.87 1812 LYS A C 1
ATOM 1667 O O . LYS A 1 207 ? 7.639 -18.196 -6.671 1.00 17.53 1812 LYS A O 1
ATOM 1673 N N . THR A 1 208 ? 7.587 -19.826 -8.237 1.00 15.80 1813 THR A N 1
ATOM 1674 C CA . THR A 1 208 ? 9.039 -20.018 -8.196 1.00 13.97 1813 THR A CA 1
ATOM 1675 C C . THR A 1 208 ? 9.763 -18.857 -8.862 1.00 17.95 1813 THR A C 1
ATOM 1676 O O . THR A 1 208 ? 9.256 -18.220 -9.792 1.00 16.67 1813 THR A O 1
ATOM 1680 N N . GLY A 1 209 ? 10.966 -18.582 -8.374 1.00 15.14 1814 GLY A N 1
ATOM 1681 C CA . GLY A 1 209 ? 11.821 -17.572 -8.975 1.00 14.21 1814 GLY A CA 1
ATOM 1682 C C . GLY A 1 209 ? 13.199 -17.696 -8.366 1.00 11.66 1814 GLY A C 1
ATOM 1683 O O . GLY A 1 209 ? 13.408 -18.455 -7.409 1.00 13.66 1814 GLY A O 1
ATOM 1684 N N . HIS A 1 210 ? 14.143 -16.952 -8.937 1.00 12.14 1815 HIS A N 1
ATOM 1685 C CA . HIS A 1 210 ? 15.528 -17.055 -8.487 1.00 10.37 1815 HIS A CA 1
ATOM 1686 C C . HIS A 1 210 ? 15.829 -16.125 -7.316 1.00 12.06 1815 HIS A C 1
ATOM 1687 O O . HIS A 1 210 ? 15.514 -14.937 -7.363 1.00 11.31 1815 HIS A O 1
ATOM 1694 N N . VAL A 1 211 ? 16.497 -16.668 -6.285 1.00 9.81 1816 VAL A N 1
ATOM 1695 C CA . VAL A 1 211 ? 16.933 -15.861 -5.140 1.00 10.83 1816 VAL A CA 1
ATOM 1696 C C . VAL A 1 211 ? 17.687 -14.589 -5.551 1.00 9.64 1816 VAL A C 1
ATOM 1697 O O . VAL A 1 211 ? 17.593 -13.560 -4.871 1.00 10.62 1816 VAL A O 1
ATOM 1701 N N . ALA A 1 212 ? 18.497 -14.643 -6.610 1.00 10.06 1817 ALA A N 1
ATOM 1702 C CA . ALA A 1 212 ? 19.461 -13.565 -6.870 1.00 9.24 1817 ALA A CA 1
ATOM 1703 C C . ALA A 1 212 ? 19.830 -13.468 -8.349 1.00 8.65 1817 ALA A C 1
ATOM 1704 O O . ALA A 1 212 ? 20.980 -13.661 -8.733 1.00 10.12 1817 ALA A O 1
ATOM 1706 N N . PRO A 1 213 ? 18.873 -13.101 -9.207 1.00 10.65 1818 PRO A N 1
ATOM 1707 C CA . PRO A 1 213 ? 19.219 -12.911 -10.624 1.00 12.35 1818 PRO A CA 1
ATOM 1708 C C . PRO A 1 213 ? 20.202 -11.767 -10.811 1.00 10.07 1818 PRO A C 1
ATOM 1709 O O . PRO A 1 213 ? 20.134 -10.748 -10.110 1.00 11.44 1818 PRO A O 1
ATOM 1713 N N . LEU A 1 214 ? 21.123 -11.950 -11.768 1.00 11.14 1819 LEU A N 1
ATOM 1714 C CA . LEU A 1 214 ? 22.078 -10.910 -12.140 1.00 9.74 1819 LEU A CA 1
ATOM 1715 C C . LEU A 1 214 ? 21.482 -9.954 -13.173 1.00 11.27 1819 LEU A C 1
ATOM 1716 O O . LEU A 1 214 ? 21.577 -8.733 -13.018 1.00 13.23 1819 LEU A O 1
ATOM 1721 N N . TYR A 1 215 ? 20.841 -10.489 -14.214 1.00 13.13 1820 TYR A N 1
ATOM 1722 C CA . TYR A 1 215 ? 20.293 -9.691 -15.304 1.00 12.15 1820 TYR A CA 1
ATOM 1723 C C . TYR A 1 215 ? 18.815 -9.988 -15.487 1.00 13.87 1820 TYR A C 1
ATOM 1724 O O . TYR A 1 215 ? 18.313 -11.062 -15.124 1.00 15.18 1820 TYR A O 1
ATOM 1733 N N . TYR A 1 216 ? 18.130 -9.023 -16.119 1.00 14.47 1821 TYR A N 1
ATOM 1734 C CA . TYR A 1 216 ? 16.731 -9.166 -16.492 1.00 14.87 1821 TYR A CA 1
ATOM 1735 C C . TYR A 1 216 ? 16.514 -10.426 -17.316 1.00 14.08 1821 TYR A C 1
ATOM 1736 O O . TYR A 1 216 ? 17.320 -10.759 -18.195 1.00 17.94 1821 TYR A O 1
ATOM 1745 N N . HIS A 1 217 ? 15.415 -11.110 -17.029 1.00 13.89 1822 HIS A N 1
ATOM 1746 C CA . HIS A 1 217 ? 14.935 -12.280 -17.747 1.00 15.88 1822 HIS A CA 1
ATOM 1747 C C . HIS A 1 217 ? 13.587 -11.938 -18.384 1.00 17.92 1822 HIS A C 1
ATOM 1748 O O . HIS A 1 217 ? 12.763 -11.277 -17.753 1.00 17.09 1822 HIS A O 1
ATOM 1755 N N . PRO A 1 218 ? 13.348 -12.339 -19.639 1.00 18.06 1823 PRO A N 1
ATOM 1756 C CA . PRO A 1 218 ? 12.142 -11.870 -20.357 1.00 19.84 1823 PRO A CA 1
ATOM 1757 C C . PRO A 1 218 ? 10.813 -12.177 -19.680 1.00 18.61 1823 PRO A C 1
ATOM 1758 O O . PRO A 1 218 ? 9.819 -11.494 -19.974 1.00 23.48 1823 PRO A O 1
ATOM 1762 N N . ASP A 1 219 ? 10.740 -13.184 -18.810 1.00 18.15 1824 ASP A N 1
ATOM 1763 C CA . ASP A 1 219 ? 9.511 -13.529 -18.108 1.00 18.70 1824 ASP A CA 1
ATOM 1764 C C . ASP A 1 219 ? 9.356 -12.825 -16.754 1.00 19.13 1824 ASP A C 1
ATOM 1765 O O . ASP A 1 219 ? 8.390 -13.108 -16.035 1.00 21.36 1824 ASP A O 1
ATOM 1770 N N . ASP A 1 220 ? 10.268 -11.920 -16.396 1.00 18.73 1825 ASP A N 1
ATOM 1771 C CA . ASP A 1 220 ? 10.175 -11.239 -15.110 1.00 18.71 1825 ASP A CA 1
ATOM 1772 C C . ASP A 1 220 ? 8.968 -10.310 -15.086 1.00 21.79 1825 ASP A C 1
ATOM 1773 O O . ASP A 1 220 ? 8.655 -9.650 -16.084 1.00 21.82 1825 ASP A O 1
ATOM 1778 N N . ASP A 1 221 ? 8.312 -10.242 -13.923 1.00 23.73 1826 ASP A N 1
ATOM 1779 C CA . ASP A 1 221 ? 7.185 -9.331 -13.737 1.00 27.80 1826 ASP A CA 1
ATOM 1780 C C . ASP A 1 221 ? 7.626 -7.875 -13.795 1.00 29.08 1826 ASP A C 1
ATOM 1781 O O . ASP A 1 221 ? 6.834 -7.001 -14.161 1.00 29.77 1826 ASP A O 1
ATOM 1786 N N . THR A 1 222 ? 8.877 -7.595 -13.448 1.00 22.93 1827 THR A N 1
ATOM 1787 C CA . THR A 1 222 ? 9.376 -6.234 -13.390 1.00 23.56 1827 THR A CA 1
ATOM 1788 C C . THR A 1 222 ? 10.734 -6.151 -14.061 1.00 18.07 1827 THR A C 1
ATOM 1789 O O . THR A 1 222 ? 11.405 -7.159 -14.271 1.00 20.64 1827 THR A O 1
ATOM 1793 N N . THR A 1 223 ? 11.148 -4.935 -14.371 1.00 18.10 1828 THR A N 1
ATOM 1794 C CA . THR A 1 223 ? 12.473 -4.709 -14.910 1.00 18.78 1828 THR A CA 1
ATOM 1795 C C . THR A 1 223 ? 13.523 -4.517 -13.824 1.00 16.56 1828 THR A C 1
ATOM 1796 O O . THR A 1 223 ? 14.711 -4.428 -14.151 1.00 18.33 1828 THR A O 1
ATOM 1800 N N . TYR A 1 224 ? 13.117 -4.415 -12.556 1.00 15.91 1829 TYR A N 1
ATOM 1801 C CA . TYR A 1 224 ? 14.046 -3.962 -11.524 1.00 17.11 1829 TYR A CA 1
ATOM 1802 C C . TYR A 1 224 ? 14.464 -5.009 -10.501 1.00 14.61 1829 TYR A C 1
ATOM 1803 O O . TYR A 1 224 ? 15.337 -4.705 -9.678 1.00 15.50 1829 TYR A O 1
ATOM 1812 N N . PHE A 1 225 ? 13.923 -6.225 -10.542 1.00 14.33 1830 PHE A N 1
ATOM 1813 C CA . PHE A 1 225 ? 14.321 -7.255 -9.574 1.00 14.42 1830 PHE A CA 1
ATOM 1814 C C . PHE A 1 225 ? 15.500 -8.080 -10.092 1.00 9.93 1830 PHE A C 1
ATOM 1815 O O . PHE A 1 225 ? 15.419 -9.297 -10.287 1.00 13.46 1830 PHE A O 1
ATOM 1823 N N . ASN A 1 226 ? 16.628 -7.403 -10.286 1.00 11.55 1831 ASN A N 1
ATOM 1824 C CA . ASN A 1 226 ? 17.872 -8.085 -10.637 1.00 10.90 1831 ASN A CA 1
ATOM 1825 C C . ASN A 1 226 ? 19.043 -7.228 -10.181 1.00 10.76 1831 ASN A C 1
ATOM 1826 O O . ASN A 1 226 ? 18.910 -6.012 -10.018 1.00 11.24 1831 ASN A O 1
ATOM 1831 N N . ALA A 1 227 ? 20.195 -7.880 -9.973 1.00 9.85 1832 ALA A N 1
ATOM 1832 C CA . ALA A 1 227 ? 21.340 -7.193 -9.378 1.00 11.68 1832 ALA A CA 1
ATOM 1833 C C . ALA A 1 227 ? 21.865 -6.082 -10.275 1.00 10.73 1832 ALA A C 1
ATOM 1834 O O . ALA A 1 227 ? 22.300 -5.035 -9.788 1.00 10.96 1832 ALA A O 1
ATOM 1836 N N . ASN A 1 228 ? 21.824 -6.288 -11.594 1.00 11.44 1833 ASN A N 1
ATOM 1837 C CA . ASN A 1 228 ? 22.314 -5.266 -12.514 1.00 10.98 1833 ASN A CA 1
ATOM 1838 C C . ASN A 1 228 ? 21.518 -3.967 -12.377 1.00 11.12 1833 ASN A C 1
ATOM 1839 O O . ASN A 1 228 ? 22.097 -2.869 -12.281 1.00 11.88 1833 ASN A O 1
ATOM 1844 N N . TYR A 1 229 ? 20.187 -4.067 -12.333 1.00 10.92 1834 TYR A N 1
ATOM 1845 C CA . TYR A 1 229 ? 19.382 -2.865 -12.126 1.00 11.20 1834 TYR A CA 1
ATOM 1846 C C . TYR A 1 229 ? 19.695 -2.234 -10.769 1.00 11.05 1834 TYR A C 1
ATOM 1847 O O . TYR A 1 229 ? 19.911 -1.020 -10.662 1.00 11.45 1834 TYR A O 1
ATOM 1856 N N . THR A 1 230 ? 19.703 -3.054 -9.716 1.00 10.60 1835 THR A N 1
ATOM 1857 C CA . THR A 1 230 ? 19.900 -2.539 -8.363 1.00 10.72 1835 THR A CA 1
ATOM 1858 C C . THR A 1 230 ? 21.217 -1.783 -8.230 1.00 9.02 1835 THR A C 1
ATOM 1859 O O . THR A 1 230 ? 21.267 -0.705 -7.623 1.00 10.26 1835 THR A O 1
ATOM 1863 N N . ILE A 1 231 ? 22.309 -2.373 -8.705 1.00 9.91 1836 ILE A N 1
ATOM 1864 C CA . ILE A 1 231 ? 23.611 -1.739 -8.535 1.00 9.90 1836 ILE A CA 1
ATOM 1865 C C . ILE A 1 231 ? 23.678 -0.439 -9.325 1.00 11.45 1836 ILE A C 1
ATOM 1866 O O . ILE A 1 231 ? 24.146 0.594 -8.821 1.00 11.52 1836 ILE A O 1
ATOM 1871 N N . HIS A 1 232 ? 23.162 -0.452 -10.557 1.00 11.46 1837 HIS A N 1
ATOM 1872 C CA . HIS A 1 232 ? 23.165 0.792 -11.317 1.00 11.87 1837 HIS A CA 1
ATOM 1873 C C . HIS A 1 232 ? 22.249 1.831 -10.689 1.00 10.95 1837 HIS A C 1
ATOM 1874 O O . HIS A 1 232 ? 22.542 3.029 -10.763 1.00 13.07 1837 HIS A O 1
ATOM 1881 N N . TYR A 1 233 ? 21.176 1.403 -10.028 1.00 9.78 1838 TYR A N 1
ATOM 1882 C CA . TYR A 1 233 ? 20.265 2.346 -9.397 1.00 10.38 1838 TYR A CA 1
ATOM 1883 C C . TYR A 1 233 ? 20.905 3.011 -8.183 1.00 10.51 1838 TYR A C 1
ATOM 1884 O O . TYR A 1 233 ? 20.793 4.229 -8.006 1.00 10.70 1838 TYR A O 1
ATOM 1893 N N . TRP A 1 234 ? 21.607 2.239 -7.333 1.00 10.12 1839 TRP A N 1
ATOM 1894 C CA . TRP A 1 234 ? 22.367 2.874 -6.251 1.00 9.71 1839 TRP A CA 1
ATOM 1895 C C . TRP A 1 234 ? 23.338 3.920 -6.792 1.00 10.83 1839 TRP A C 1
ATOM 1896 O O . TRP A 1 234 ? 23.479 5.005 -6.209 1.00 11.31 1839 TRP A O 1
ATOM 1907 N N . MET A 1 235 ? 24.002 3.626 -7.912 1.00 9.10 1840 MET A N 1
ATOM 1908 C CA . MET A 1 235 ? 24.922 4.603 -8.498 1.00 11.84 1840 MET A CA 1
ATOM 1909 C C . MET A 1 235 ? 24.170 5.808 -9.065 1.00 10.79 1840 MET A C 1
ATOM 1910 O O . MET A 1 235 ? 24.598 6.955 -8.862 1.00 13.67 1840 MET A O 1
ATOM 1915 N N . GLU A 1 236 ? 23.045 5.567 -9.743 1.00 11.06 1841 GLU A N 1
ATOM 1916 C CA . GLU A 1 236 ? 22.254 6.677 -10.291 1.00 11.99 1841 GLU A CA 1
ATOM 1917 C C . GLU A 1 236 ? 21.772 7.602 -9.178 1.00 13.06 1841 GLU A C 1
ATOM 1918 O O . GLU A 1 236 ? 21.712 8.832 -9.352 1.00 15.93 1841 GLU A O 1
ATOM 1924 N N . LYS A 1 237 ? 21.458 7.031 -8.010 1.00 11.29 1842 LYS A N 1
ATOM 1925 C CA . LYS A 1 237 ? 20.989 7.817 -6.874 1.00 12.73 1842 LYS A CA 1
ATOM 1926 C C . LYS A 1 237 ? 22.098 8.585 -6.169 1.00 12.78 1842 LYS A C 1
ATOM 1927 O O . LYS A 1 237 ? 21.799 9.348 -5.236 1.00 12.68 1842 LYS A O 1
ATOM 1933 N N . GLY A 1 238 ? 23.363 8.389 -6.551 1.00 11.35 1843 GLY A N 1
ATOM 1934 C CA . GLY A 1 238 ? 24.468 9.167 -6.010 1.00 12.73 1843 GLY A CA 1
ATOM 1935 C C . GLY A 1 238 ? 25.567 8.371 -5.326 1.00 11.49 1843 GLY A C 1
ATOM 1936 O O . GLY A 1 238 ? 26.446 8.963 -4.686 1.00 13.58 1843 GLY A O 1
ATOM 1937 N N . THR A 1 239 ? 25.572 7.015 -5.468 1.00 11.50 1844 THR A N 1
ATOM 1938 C CA . THR A 1 239 ? 26.608 6.275 -4.749 1.00 10.85 1844 THR A CA 1
ATOM 1939 C C . THR A 1 239 ? 27.834 6.071 -5.638 1.00 10.27 1844 THR A C 1
ATOM 1940 O O . THR A 1 239 ? 27.696 5.527 -6.742 1.00 12.16 1844 THR A O 1
ATOM 1944 N N . PRO A 1 240 ? 29.034 6.429 -5.179 1.00 10.43 1845 PRO A N 1
ATOM 1945 C CA . PRO A 1 240 ? 30.258 6.070 -5.927 1.00 10.30 1845 PRO A CA 1
ATOM 1946 C C . PRO A 1 240 ? 30.442 4.561 -6.019 1.00 11.05 1845 PRO A C 1
ATOM 1947 O O . PRO A 1 240 ? 30.134 3.822 -5.075 1.00 11.81 1845 PRO A O 1
ATOM 1951 N N . ALA A 1 241 ? 30.964 4.102 -7.156 1.00 11.56 1846 ALA A N 1
ATOM 1952 C CA . ALA A 1 241 ? 31.230 2.671 -7.314 1.00 10.92 1846 ALA A CA 1
ATOM 1953 C C . ALA A 1 241 ? 32.107 2.138 -6.185 1.00 10.79 1846 ALA A C 1
ATOM 1954 O O . ALA A 1 241 ?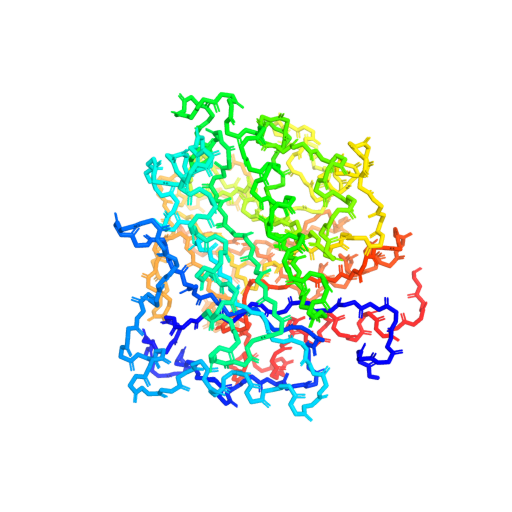 31.896 1.009 -5.699 1.00 11.32 1846 ALA A O 1
ATOM 1956 N N . SER A 1 242 ? 33.113 2.909 -5.771 1.00 10.96 1847 SER A N 1
ATOM 1957 C CA . SER A 1 242 ? 34.048 2.430 -4.761 1.00 13.68 1847 SER A CA 1
ATOM 1958 C C . SER A 1 242 ? 33.384 2.158 -3.421 1.00 12.21 1847 SER A C 1
ATOM 1959 O O . SER A 1 242 ? 33.956 1.411 -2.618 1.00 13.95 1847 SER A O 1
ATOM 1962 N N . LYS A 1 243 ? 32.210 2.728 -3.169 1.00 10.50 1848 LYS A N 1
ATOM 1963 C CA . LYS A 1 243 ? 31.515 2.526 -1.902 1.00 11.91 1848 LYS A CA 1
ATOM 1964 C C . LYS A 1 243 ? 30.628 1.291 -1.918 1.00 12.56 1848 LYS A C 1
ATOM 1965 O O . LYS A 1 243 ? 30.176 0.857 -0.855 1.00 14.26 1848 LYS A O 1
ATOM 1971 N N . ILE A 1 244 ? 30.371 0.697 -3.080 1.00 9.45 1849 ILE A N 1
ATOM 1972 C CA . ILE A 1 244 ? 29.440 -0.425 -3.186 1.00 10.22 1849 ILE A CA 1
ATOM 1973 C C . ILE A 1 244 ? 30.176 -1.749 -3.051 1.00 11.25 1849 ILE A 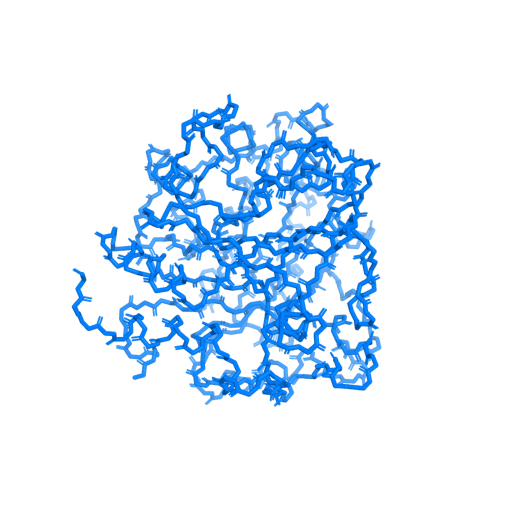C 1
ATOM 1974 O O . ILE A 1 244 ? 31.168 -2.013 -3.749 1.00 11.12 1849 ILE A O 1
ATOM 1979 N N . VAL A 1 245 ? 29.668 -2.619 -2.184 1.00 9.91 1850 VAL A N 1
ATOM 1980 C CA . VAL A 1 245 ? 30.035 -4.033 -2.234 1.00 9.49 1850 VAL A CA 1
ATOM 1981 C C . VAL A 1 245 ? 28.762 -4.815 -2.539 1.00 7.84 1850 VAL A C 1
ATOM 1982 O O . VAL A 1 245 ? 27.707 -4.577 -1.924 1.00 9.62 1850 VAL A O 1
ATOM 1986 N N . MET A 1 246 ? 28.849 -5.721 -3.510 1.00 8.62 1851 MET A N 1
ATOM 1987 C CA . MET A 1 246 ? 27.688 -6.446 -4.011 1.00 8.39 1851 MET A CA 1
ATOM 1988 C C . MET A 1 246 ? 27.494 -7.755 -3.254 1.00 8.48 1851 MET A C 1
ATOM 1989 O O . MET A 1 246 ? 28.377 -8.624 -3.273 1.00 9.80 1851 MET A O 1
ATOM 1994 N N . GLY A 1 247 ? 26.310 -7.922 -2.675 1.00 8.41 1852 GLY A N 1
ATOM 1995 C CA . GLY A 1 247 ? 26.017 -9.148 -1.935 1.00 7.97 1852 GLY A CA 1
ATOM 1996 C C . GLY A 1 247 ? 25.806 -10.354 -2.840 1.00 10.05 1852 GLY A C 1
ATOM 1997 O O . GLY A 1 247 ? 25.192 -10.274 -3.911 1.00 10.71 1852 GLY A O 1
ATOM 1998 N N . MET A 1 248 ? 26.264 -11.508 -2.353 1.00 9.25 1853 MET A N 1
ATOM 1999 C CA . MET A 1 248 ? 26.067 -12.777 -3.020 1.00 8.85 1853 MET A CA 1
ATOM 2000 C C . MET A 1 248 ? 25.606 -13.813 -1.996 1.00 9.87 1853 MET A C 1
ATOM 2001 O O . MET A 1 248 ? 26.187 -13.908 -0.889 1.00 9.92 1853 MET A O 1
ATOM 2006 N N . PRO A 1 249 ? 24.549 -14.565 -2.296 1.00 9.15 1854 PRO A N 1
ATOM 2007 C CA . PRO A 1 249 ? 23.988 -15.535 -1.332 1.00 10.53 1854 PRO A CA 1
ATOM 2008 C C . PRO A 1 249 ? 24.726 -16.869 -1.359 1.00 10.23 1854 PRO A C 1
ATOM 2009 O O . PRO A 1 249 ? 24.976 -17.448 -2.424 1.00 10.53 1854 PRO A O 1
ATOM 2013 N N . MET A 1 250 ? 25.052 -17.369 -0.167 1.00 8.01 1855 MET A N 1
ATOM 2014 C CA . MET A 1 250 ? 25.607 -18.706 0.015 1.00 8.87 1855 MET A CA 1
ATOM 2015 C C . MET A 1 250 ? 24.521 -19.720 0.332 1.00 10.68 1855 MET A C 1
ATOM 2016 O O . MET A 1 250 ? 24.773 -20.714 1.043 1.00 10.80 1855 MET A O 1
ATOM 2021 N N . TYR A 1 251 ? 23.294 -19.437 -0.084 1.00 9.96 1856 TYR A N 1
ATOM 2022 C CA . TYR A 1 251 ? 22.127 -20.236 0.245 1.00 9.75 1856 TYR A CA 1
ATOM 2023 C C . TYR A 1 251 ? 21.122 -20.090 -0.890 1.00 10.12 1856 TYR A C 1
ATOM 2024 O O . TYR A 1 251 ? 21.282 -19.266 -1.803 1.00 10.78 1856 TYR A O 1
ATOM 2033 N N . GLY A 1 252 ? 20.064 -20.888 -0.802 1.00 9.73 1857 GLY A N 1
ATOM 2034 C CA . GLY A 1 252 ? 18.985 -20.804 -1.756 1.00 10.32 1857 GLY A CA 1
ATOM 2035 C C . GLY A 1 252 ? 17.647 -20.581 -1.087 1.00 10.13 1857 GLY A C 1
ATOM 2036 O O . GLY A 1 252 ? 17.461 -20.825 0.107 1.00 11.11 1857 GLY A O 1
ATOM 2037 N N . GLN A 1 253 ? 16.704 -20.077 -1.892 1.00 11.19 1858 GLN A N 1
ATOM 2038 C CA . GLN A 1 253 ? 15.306 -19.997 -1.503 1.00 10.84 1858 GLN A CA 1
ATOM 2039 C C . GLN A 1 253 ? 14.587 -21.234 -2.018 1.00 11.92 1858 GLN A C 1
ATOM 2040 O O . GLN A 1 253 ? 14.711 -21.594 -3.202 1.00 12.24 1858 GLN A O 1
ATOM 2046 N N . SER A 1 254 ? 13.859 -21.898 -1.122 1.00 12.19 1859 SER A N 1
ATOM 2047 C CA . SER A 1 254 ? 13.194 -23.148 -1.464 1.00 11.52 1859 SER A CA 1
ATOM 2048 C C . SER A 1 254 ? 11.683 -22.985 -1.450 1.00 13.87 1859 SER A C 1
ATOM 2049 O O . SER A 1 254 ? 11.129 -22.121 -0.768 1.00 14.26 1859 SER A O 1
ATOM 2052 N N . PHE A 1 255 ? 11.025 -23.854 -2.214 1.00 13.32 1860 PHE A N 1
ATOM 2053 C CA . PHE A 1 255 ? 9.600 -23.723 -2.498 1.00 13.18 1860 PHE A CA 1
ATOM 2054 C C . PHE A 1 255 ? 8.982 -25.116 -2.555 1.00 13.66 1860 PHE A C 1
ATOM 2055 O O . PHE A 1 255 ? 9.617 -26.062 -3.027 1.00 15.05 1860 PHE A O 1
ATOM 2063 N N . THR A 1 256 ? 7.738 -25.229 -2.075 1.00 14.62 1861 THR A N 1
ATOM 2064 C CA . THR A 1 256 ? 6.906 -26.414 -2.312 1.00 18.21 1861 THR A CA 1
ATOM 2065 C C . THR A 1 256 ? 5.992 -26.098 -3.492 1.00 17.10 1861 THR A C 1
ATOM 2066 O O . THR A 1 256 ? 5.145 -25.202 -3.404 1.00 19.79 1861 THR A O 1
ATOM 2070 N N . ILE A 1 257 ? 6.212 -26.778 -4.602 1.00 18.09 1862 ILE A N 1
ATOM 2071 C CA . ILE A 1 257 ? 5.471 -26.477 -5.824 1.00 21.55 1862 ILE A CA 1
ATOM 2072 C C . ILE A 1 257 ? 4.144 -27.216 -5.810 1.00 23.88 1862 ILE A C 1
ATOM 2073 O O . ILE A 1 257 ? 4.023 -28.322 -5.272 1.00 25.90 1862 ILE A O 1
ATOM 2078 N N . GLU A 1 258 ? 3.131 -26.572 -6.400 1.00 28.27 1863 GLU A N 1
ATOM 2079 C CA . GLU A 1 258 ? 1.780 -27.123 -6.391 1.00 34.09 1863 GLU A CA 1
ATOM 2080 C C . GLU A 1 258 ? 1.673 -28.403 -7.194 1.00 38.26 1863 GLU A C 1
ATOM 2081 O O . GLU A 1 258 ? 0.769 -29.206 -6.939 1.00 45.55 1863 GLU A O 1
ATOM 2087 N N . ASN A 1 259 ? 2.580 -28.622 -8.138 1.00 34.70 1864 ASN A N 1
ATOM 2088 C CA . ASN A 1 259 ? 2.393 -29.673 -9.130 1.00 56.69 1864 ASN A CA 1
ATOM 2089 C C . ASN A 1 259 ? 3.770 -30.157 -9.563 1.00 59.51 1864 ASN A C 1
ATOM 2090 O O . ASN A 1 259 ? 4.526 -29.395 -10.174 1.00 54.39 1864 ASN A O 1
ATOM 2095 N N . ARG A 1 260 ? 4.088 -31.419 -9.251 1.00 57.40 1865 ARG A N 1
ATOM 2096 C CA . ARG A 1 260 ? 5.388 -31.982 -9.607 1.00 52.02 1865 ARG A CA 1
ATOM 2097 C C . ARG A 1 260 ? 5.611 -32.028 -11.114 1.00 61.92 1865 ARG A C 1
ATOM 2098 O O . ARG A 1 260 ? 6.764 -32.138 -11.552 1.00 57.94 1865 ARG A O 1
ATOM 2106 N N . GLY A 1 261 ? 4.535 -31.930 -11.911 1.00 58.34 1866 GLY A N 1
ATOM 2107 C CA . GLY A 1 261 ? 4.597 -32.127 -13.354 1.00 52.30 1866 GLY A CA 1
ATOM 2108 C C . GLY A 1 261 ? 5.135 -30.957 -14.152 1.00 52.73 1866 G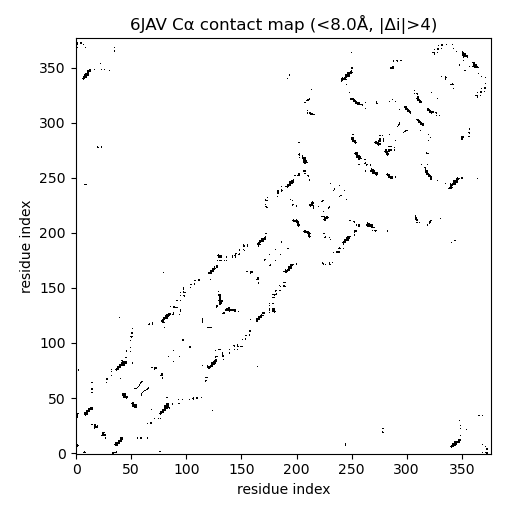LY A C 1
ATOM 2109 O O . GLY A 1 261 ? 5.634 -31.158 -15.262 1.00 54.02 1866 GLY A O 1
ATOM 2110 N N . ILE A 1 262 ? 5.026 -29.740 -13.636 1.00 43.87 1867 ILE A N 1
ATOM 2111 C CA . ILE A 1 262 ? 5.774 -28.623 -14.192 1.00 42.83 1867 ILE A CA 1
ATOM 2112 C C . ILE A 1 262 ? 6.766 -28.159 -13.139 1.00 39.63 1867 ILE A C 1
ATOM 2113 O O . ILE A 1 262 ? 6.494 -28.219 -11.936 1.00 43.46 1867 ILE A O 1
ATOM 2118 N N . HIS A 1 263 ? 7.929 -27.693 -13.598 1.00 34.10 1868 HIS A N 1
ATOM 2119 C CA . HIS A 1 263 ? 8.986 -27.401 -12.635 1.00 30.36 1868 HIS A CA 1
ATOM 2120 C C . HIS A 1 263 ? 9.903 -26.258 -13.061 1.00 28.17 1868 HIS A C 1
ATOM 2121 O O . HIS A 1 263 ? 11.055 -26.223 -12.613 1.00 26.46 1868 HIS A O 1
ATOM 2128 N N . GLY A 1 264 ? 9.446 -25.334 -13.898 1.00 24.50 1879 GLY A N 1
ATOM 2129 C CA . GLY A 1 264 ? 10.261 -24.222 -14.338 1.00 23.21 1879 GLY A CA 1
ATOM 2130 C C . GLY A 1 264 ? 10.144 -23.000 -13.441 1.00 18.23 1879 GLY A C 1
ATOM 2131 O O . GLY A 1 264 ? 9.754 -23.081 -12.270 1.00 19.61 1879 GLY A O 1
ATOM 2132 N N . LEU A 1 265 ? 10.493 -21.847 -14.020 1.00 21.12 1880 LEU A N 1
ATOM 2133 C CA . LEU A 1 265 ? 10.360 -20.564 -13.344 1.00 19.55 1880 LEU A CA 1
ATOM 2134 C C . LEU A 1 265 ? 8.906 -20.122 -13.368 1.00 22.86 1880 LEU A C 1
ATOM 2135 O O . LEU A 1 265 ? 8.146 -20.483 -14.272 1.00 22.30 1880 LEU A O 1
ATOM 2140 N N . ASN A 1 266 ? 8.517 -19.342 -12.361 1.00 18.38 1881 ASN A N 1
ATOM 2141 C CA . ASN A 1 266 ? 7.215 -18.677 -12.298 1.00 21.88 1881 ASN A CA 1
ATOM 2142 C C . ASN A 1 266 ? 6.031 -19.642 -12.197 1.00 25.33 1881 ASN A C 1
ATOM 2143 O O . ASN A 1 266 ? 4.904 -19.279 -12.558 1.00 25.94 1881 ASN A O 1
ATOM 2148 N N . ILE A 1 267 ? 6.248 -20.851 -11.694 1.00 19.71 1882 ILE A N 1
ATOM 2149 C CA . ILE A 1 267 ? 5.174 -21.838 -11.532 1.00 21.04 1882 ILE A CA 1
ATOM 2150 C C . ILE A 1 267 ? 4.560 -21.728 -10.142 1.00 24.47 1882 ILE A C 1
ATOM 2151 O O . ILE A 1 267 ? 5.251 -21.333 -9.188 1.00 19.64 1882 ILE A O 1
ATOM 2156 N N . PRO A 1 268 ? 3.282 -22.090 -9.968 1.00 21.00 1883 PRO A N 1
ATOM 2157 C CA . PRO A 1 268 ? 2.616 -21.881 -8.677 1.00 19.66 1883 PRO A CA 1
ATOM 2158 C C . PRO A 1 268 ? 3.243 -22.664 -7.532 1.00 18.93 1883 PRO A C 1
ATOM 2159 O O . PRO A 1 268 ? 3.663 -23.816 -7.680 1.00 22.06 1883 PRO A O 1
ATOM 2163 N N . VAL A 1 269 ? 3.253 -22.026 -6.368 1.00 20.19 1884 VAL A N 1
ATOM 2164 C CA . VAL A 1 269 ? 3.876 -22.549 -5.164 1.00 21.21 1884 VAL A CA 1
ATOM 2165 C C . VAL A 1 269 ? 2.875 -22.459 -4.022 1.00 22.74 1884 VAL A C 1
ATOM 2166 O O . VAL A 1 269 ? 2.166 -21.456 -3.884 1.00 24.34 1884 VAL A O 1
ATOM 2170 N N . SER A 1 270 ? 2.810 -23.509 -3.206 1.00 21.22 1885 SER A N 1
ATOM 2171 C CA . SER A 1 270 ? 1.883 -23.552 -2.086 1.00 23.79 1885 SER A CA 1
ATOM 2172 C C . SER A 1 270 ? 2.495 -23.132 -0.756 1.00 25.99 1885 SER A C 1
ATOM 2173 O O . SER A 1 270 ? 1.752 -22.714 0.137 1.00 29.22 1885 SER A O 1
ATOM 2176 N N . ASP A 1 271 ? 3.815 -23.225 -0.598 1.00 22.67 1886 ASP A N 1
ATOM 2177 C CA . ASP A 1 271 ? 4.469 -22.939 0.674 1.00 20.23 1886 ASP A CA 1
ATOM 2178 C C . ASP A 1 271 ? 5.965 -22.858 0.404 1.00 15.80 1886 ASP A C 1
ATOM 2179 O O . ASP A 1 271 ? 6.436 -23.178 -0.692 1.00 16.93 1886 ASP A O 1
ATOM 2184 N N . GLY A 1 272 ? 6.708 -22.441 1.430 1.00 20.01 1887 GLY A N 1
ATOM 2185 C CA . GLY A 1 272 ? 8.145 -22.631 1.414 1.00 16.23 1887 GLY A CA 1
ATOM 2186 C C . GLY A 1 272 ? 8.516 -24.098 1.294 1.00 19.28 1887 GLY A C 1
ATOM 2187 O O . GLY A 1 272 ? 7.714 -25.001 1.537 1.00 18.46 1887 GLY A O 1
ATOM 2188 N N . GLY A 1 273 ? 9.765 -24.340 0.909 1.00 15.02 1888 GLY A N 1
ATOM 2189 C CA . GLY A 1 273 ? 10.255 -25.702 0.856 1.00 12.69 1888 GLY A CA 1
ATOM 2190 C C . GLY A 1 273 ? 10.454 -26.293 2.237 1.00 15.89 1888 GLY A C 1
ATOM 2191 O O . GLY A 1 273 ? 10.575 -25.595 3.250 1.00 14.90 1888 GLY A O 1
ATOM 2192 N N . GLU A 1 274 ? 10.488 -27.620 2.271 1.00 15.47 1889 GLU A N 1
ATOM 2193 C CA . GLU A 1 274 ? 10.708 -28.319 3.532 1.00 17.13 1889 GLU A CA 1
ATOM 2194 C C . GLU A 1 274 ? 12.023 -27.857 4.163 1.00 14.97 1889 GLU A C 1
ATOM 2195 O O . GLU A 1 274 ? 13.017 -27.690 3.453 1.00 15.98 1889 GLU A O 1
ATOM 2201 N N . PRO A 1 275 ? 12.055 -27.624 5.478 1.00 15.27 1890 PRO A N 1
ATOM 2202 C CA . PRO A 1 275 ? 13.303 -27.184 6.127 1.00 15.51 1890 PRO A CA 1
ATOM 2203 C C . PRO A 1 275 ? 14.439 -28.174 5.930 1.00 16.43 1890 PRO A C 1
ATOM 2204 O O . PRO A 1 275 ? 14.242 -29.400 5.873 1.00 16.70 1890 PRO A O 1
ATOM 2208 N N . GLY A 1 276 ? 15.649 -27.624 5.815 1.00 15.14 1891 GLY A N 1
ATOM 2209 C CA . GLY A 1 276 ? 16.835 -28.454 5.824 1.00 13.19 1891 GLY A CA 1
ATOM 2210 C C . GLY A 1 276 ? 17.126 -28.995 7.207 1.00 14.82 1891 GLY A C 1
ATOM 2211 O O . GLY A 1 276 ? 16.765 -28.408 8.231 1.00 15.87 1891 GLY A O 1
ATOM 2212 N N . GLU A 1 277 ? 17.851 -30.110 7.236 1.00 15.23 1892 GLU A N 1
ATOM 2213 C CA . GLU A 1 277 ? 18.132 -30.733 8.525 1.00 17.19 1892 GLU A CA 1
ATOM 2214 C C . GLU A 1 277 ? 19.124 -29.944 9.371 1.00 22.02 1892 GLU A C 1
ATOM 2215 O O . GLU A 1 277 ? 19.147 -30.119 10.595 1.00 21.37 1892 GLU A O 1
ATOM 2221 N N . TYR A 1 278 ? 19.950 -29.088 8.768 1.00 12.55 1893 TYR A N 1
ATOM 2222 C CA . TYR A 1 278 ? 20.882 -28.293 9.551 1.00 12.73 1893 TYR A CA 1
ATOM 2223 C C . TYR A 1 278 ? 20.393 -26.886 9.836 1.00 14.92 1893 TYR A C 1
ATOM 2224 O O . TYR A 1 278 ? 20.600 -26.380 10.942 1.00 16.37 1893 TYR A O 1
ATOM 2233 N N . THR A 1 279 ? 19.789 -26.225 8.848 1.00 14.10 1894 THR A N 1
ATOM 2234 C CA . THR A 1 279 ? 19.402 -24.833 9.021 1.00 14.77 1894 THR A CA 1
ATOM 2235 C C . THR A 1 279 ? 17.996 -24.674 9.566 1.00 13.65 1894 THR A C 1
ATOM 2236 O O . THR A 1 279 ? 17.697 -23.630 10.157 1.00 16.33 1894 THR A O 1
ATOM 2240 N N . ARG A 1 280 ? 17.131 -25.673 9.366 1.00 15.24 1895 ARG A N 1
ATOM 2241 C CA . ARG A 1 280 ? 15.858 -25.785 10.089 1.00 15.72 1895 ARG A CA 1
ATOM 2242 C C . ARG A 1 280 ? 14.965 -24.547 9.932 1.00 18.36 1895 ARG A C 1
ATOM 2243 O O . ARG A 1 280 ? 14.422 -24.012 10.901 1.00 20.26 1895 ARG A O 1
ATOM 2251 N N . ALA A 1 281 ? 14.807 -24.093 8.690 1.00 15.29 1896 ALA A N 1
ATOM 2252 C CA . ALA A 1 281 ? 14.029 -22.897 8.380 1.00 13.79 1896 ALA A CA 1
ATOM 2253 C C . ALA A 1 281 ? 13.297 -23.143 7.064 1.00 13.65 1896 ALA A C 1
ATOM 2254 O O . ALA A 1 281 ? 13.937 -23.263 6.009 1.00 15.17 1896 ALA A O 1
ATOM 2256 N N . LYS A 1 282 ? 11.969 -23.231 7.116 1.00 14.19 1897 LYS A N 1
ATOM 2257 C CA . LYS A 1 282 ? 11.179 -23.462 5.914 1.00 14.41 1897 LYS A CA 1
ATOM 2258 C C . LYS A 1 282 ? 11.455 -22.360 4.901 1.00 13.86 1897 LYS A C 1
ATOM 2259 O O . LYS A 1 282 ? 11.476 -21.178 5.251 1.00 15.52 1897 LYS A O 1
ATOM 2265 N N . GLY A 1 283 ? 11.691 -22.754 3.642 1.00 13.26 1898 GLY A N 1
ATOM 2266 C CA . GLY A 1 283 ? 11.948 -21.777 2.591 1.00 12.95 1898 GLY A CA 1
ATOM 2267 C C . GLY A 1 283 ? 13.411 -21.442 2.373 1.00 12.72 1898 GLY A C 1
ATOM 2268 O O . GLY A 1 283 ? 13.729 -20.646 1.479 1.00 12.90 1898 GLY A O 1
ATOM 2269 N N . PHE A 1 284 ? 14.312 -22.043 3.141 1.00 11.58 1899 PHE A N 1
ATOM 2270 C CA . PHE A 1 284 ? 15.723 -21.696 3.115 1.00 11.52 1899 PHE A CA 1
ATOM 2271 C C . PHE A 1 284 ? 16.552 -22.970 3.091 1.00 11.54 1899 PHE A C 1
ATOM 2272 O O . PHE A 1 284 ? 16.253 -23.913 3.829 1.00 13.35 1899 PHE A O 1
ATOM 2280 N N . LEU A 1 285 ? 17.618 -22.998 2.293 1.00 10.52 1900 LEU A N 1
ATOM 2281 C CA . LEU A 1 285 ? 18.588 -24.092 2.376 1.00 9.63 1900 LEU A CA 1
ATOM 2282 C C . LEU A 1 285 ? 19.999 -23.541 2.213 1.00 11.08 1900 LEU A C 1
ATOM 2283 O O . LEU A 1 285 ? 20.256 -22.729 1.320 1.00 10.56 1900 LEU A O 1
ATOM 2288 N N . ALA A 1 286 ? 20.926 -24.006 3.043 1.00 10.17 1901 ALA A N 1
ATOM 2289 C CA . ALA A 1 286 ? 22.313 -23.606 2.875 1.00 9.44 1901 ALA A CA 1
ATOM 2290 C C . ALA A 1 286 ? 22.875 -24.230 1.601 1.00 10.39 1901 ALA A C 1
ATOM 2291 O O . ALA A 1 286 ? 22.383 -25.258 1.127 1.00 10.94 1901 ALA A O 1
ATOM 2293 N N . TYR A 1 287 ? 23.913 -23.610 1.032 1.00 10.11 1902 TYR A N 1
ATOM 2294 C CA . TYR A 1 287 ? 24.562 -24.227 -0.118 1.00 9.86 1902 TYR A CA 1
ATOM 2295 C C . TYR A 1 287 ? 24.978 -25.668 0.179 1.00 12.66 1902 TYR A C 1
ATOM 2296 O O . TYR A 1 287 ? 24.831 -26.548 -0.672 1.00 12.18 1902 TYR A O 1
ATOM 2305 N N . TYR A 1 288 ? 25.482 -25.945 1.391 1.00 10.56 1903 TYR A N 1
ATOM 2306 C CA . TYR A 1 288 ? 25.915 -27.318 1.672 1.00 11.45 1903 TYR A CA 1
ATOM 2307 C C . TYR A 1 288 ? 24.749 -28.297 1.794 1.00 13.14 1903 TYR A C 1
ATOM 2308 O O . TYR A 1 288 ? 24.959 -29.519 1.693 1.00 15.81 1903 TYR A O 1
ATOM 2317 N N . GLU A 1 289 ? 23.540 -27.805 2.035 1.00 10.42 1904 GLU A N 1
ATOM 2318 C CA . GLU A 1 289 ? 22.354 -28.655 1.955 1.00 9.80 1904 GLU A CA 1
ATOM 2319 C C . GLU A 1 289 ? 21.932 -28.878 0.506 1.00 13.13 1904 GLU A C 1
ATOM 2320 O O . GLU A 1 289 ? 21.545 -29.998 0.121 1.00 12.02 1904 GLU A O 1
ATOM 2326 N N . ILE A 1 290 ? 22.022 -27.832 -0.319 1.00 11.45 1905 ILE A N 1
ATOM 2327 C CA . ILE A 1 290 ? 21.621 -27.939 -1.728 1.00 10.25 1905 ILE A CA 1
ATOM 2328 C C . ILE A 1 290 ? 22.565 -28.859 -2.490 1.00 12.64 1905 ILE A C 1
ATOM 2329 O O . ILE A 1 290 ? 22.129 -29.731 -3.256 1.00 12.33 1905 ILE A O 1
ATOM 2334 N N . CYS A 1 291 ? 23.880 -28.667 -2.321 1.00 11.59 1906 CYS A N 1
ATOM 2335 C CA . CYS A 1 291 ? 24.816 -29.463 -3.104 1.00 11.92 1906 CYS A CA 1
ATOM 2336 C C . CYS A 1 291 ? 24.707 -30.948 -2.759 1.00 12.56 1906 CYS A C 1
ATOM 2337 O O . CYS A 1 291 ? 24.862 -31.801 -3.648 1.00 14.90 1906 CYS A O 1
ATOM 2340 N N . ASP A 1 292 ? 24.397 -31.274 -1.503 1.00 12.30 1907 ASP A N 1
ATOM 2341 C CA . ASP A 1 292 ? 24.198 -32.673 -1.131 1.00 14.27 1907 ASP A CA 1
ATOM 2342 C C . ASP A 1 292 ? 22.953 -33.247 -1.797 1.00 12.43 1907 ASP A C 1
ATOM 2343 O O . ASP A 1 292 ? 22.951 -34.412 -2.227 1.00 13.25 1907 ASP A O 1
ATOM 2348 N N . ARG A 1 293 ? 21.876 -32.466 -1.878 1.00 11.43 1908 ARG A N 1
ATOM 2349 C CA . ARG A 1 293 ? 20.674 -32.938 -2.567 1.00 12.55 1908 ARG A CA 1
ATOM 2350 C C . ARG A 1 293 ? 20.968 -33.253 -4.030 1.00 14.26 1908 ARG A C 1
ATOM 2351 O O . ARG A 1 293 ? 20.494 -34.263 -4.567 1.00 15.42 1908 ARG A O 1
ATOM 2359 N N . ILE A 1 294 ? 21.770 -32.417 -4.682 1.00 12.53 1909 ILE A N 1
ATOM 2360 C CA . ILE A 1 294 ? 22.130 -32.640 -6.077 1.00 15.06 1909 ILE A CA 1
ATOM 2361 C C . ILE A 1 294 ? 23.071 -33.836 -6.208 1.00 15.77 1909 ILE A C 1
ATOM 2362 O O . ILE A 1 294 ? 22.882 -34.708 -7.067 1.00 15.78 1909 ILE A O 1
ATOM 2367 N N . ARG A 1 295 ? 24.108 -33.895 -5.368 1.00 13.84 1910 ARG A N 1
ATOM 2368 C CA . ARG A 1 295 ? 25.127 -34.932 -5.516 1.00 13.60 1910 ARG A CA 1
ATOM 2369 C C . ARG A 1 295 ? 24.594 -36.314 -5.127 1.00 15.70 1910 ARG A C 1
ATOM 2370 O O . ARG A 1 295 ? 24.898 -37.315 -5.799 1.00 19.06 1910 ARG A O 1
ATOM 2378 N N . ASN A 1 296 ? 23.794 -36.399 -4.060 1.00 14.59 1911 ASN A N 1
ATOM 2379 C CA . ASN A 1 296 ? 23.481 -37.686 -3.448 1.00 15.38 1911 ASN A CA 1
ATOM 2380 C C . ASN A 1 296 ? 22.002 -38.043 -3.417 1.00 18.45 1911 ASN A C 1
ATOM 2381 O O . ASN A 1 296 ? 21.671 -39.190 -3.091 1.00 17.96 1911 ASN A O 1
ATOM 2386 N N . SER A 1 297 ? 21.103 -37.113 -3.724 1.00 15.28 1912 SER A N 1
ATOM 2387 C CA . SER A 1 297 ? 19.671 -37.376 -3.716 1.00 14.95 1912 SER A CA 1
ATOM 2388 C C . SER A 1 297 ? 19.018 -37.184 -5.078 1.00 14.13 1912 SER A C 1
ATOM 2389 O O . SER A 1 297 ? 17.787 -37.161 -5.155 1.00 19.68 1912 SER A O 1
ATOM 2392 N N . GLY A 1 298 ? 19.801 -37.018 -6.138 1.00 18.35 1913 GLY A N 1
ATOM 2393 C CA . GLY A 1 298 ? 19.243 -37.020 -7.479 1.00 20.07 1913 GLY A CA 1
ATOM 2394 C C . GLY A 1 298 ? 18.405 -35.821 -7.864 1.00 21.90 1913 GLY A C 1
ATOM 2395 O O . GLY A 1 298 ? 17.565 -35.930 -8.769 1.00 23.52 1913 GLY A O 1
ATOM 2396 N N . TRP A 1 299 ? 18.583 -34.671 -7.219 1.00 16.72 1914 TRP A N 1
ATOM 2397 C CA . TRP A 1 299 ? 17.812 -33.511 -7.650 1.00 14.11 1914 TRP A CA 1
ATOM 2398 C C . TRP A 1 299 ? 18.293 -33.087 -9.034 1.00 14.90 1914 TRP A C 1
ATOM 2399 O O . TRP A 1 299 ? 19.482 -33.174 -9.349 1.00 19.60 1914 TRP A O 1
ATOM 2410 N N . THR A 1 300 ? 17.360 -32.628 -9.860 1.00 15.76 1915 THR A N 1
ATOM 2411 C CA . THR A 1 300 ? 17.668 -32.238 -11.233 1.00 15.92 1915 THR A CA 1
ATOM 2412 C C . THR A 1 300 ? 18.007 -30.750 -11.257 1.00 14.32 1915 THR A C 1
ATOM 2413 O O . THR A 1 300 ? 17.281 -29.949 -10.670 1.00 15.81 1915 THR A O 1
ATOM 2417 N N . VAL A 1 301 ? 19.086 -30.393 -11.950 1.00 14.76 1916 VAL A N 1
ATOM 2418 C CA . VAL A 1 301 ? 19.590 -29.019 -11.995 1.00 14.81 1916 VAL A CA 1
ATOM 2419 C C . VAL A 1 301 ? 19.266 -28.416 -13.355 1.00 16.77 1916 VAL A C 1
ATOM 2420 O O . VAL A 1 301 ? 19.502 -29.055 -14.387 1.00 19.12 1916 VAL A O 1
ATOM 2424 N N . VAL A 1 302 ? 18.738 -27.192 -13.365 1.00 15.46 1917 VAL A N 1
ATOM 2425 C CA . VAL A 1 302 ? 18.516 -26.443 -14.605 1.00 14.60 1917 VAL A CA 1
ATOM 2426 C C . VAL A 1 302 ? 19.370 -25.180 -14.545 1.00 14.08 1917 VAL A C 1
ATOM 2427 O O . VAL A 1 302 ? 19.206 -24.365 -13.625 1.00 14.64 1917 VAL A O 1
ATOM 2431 N N . LYS A 1 303 ? 20.265 -25.009 -15.520 1.00 14.30 1918 LYS A N 1
ATOM 2432 C CA . LYS A 1 303 ? 21.107 -23.818 -15.616 1.00 14.52 1918 LYS A CA 1
ATOM 2433 C C . LYS A 1 303 ? 20.576 -22.885 -16.694 1.00 17.45 1918 LYS A C 1
ATOM 2434 O O . LYS A 1 303 ? 19.838 -23.297 -17.593 1.00 17.79 1918 LYS A O 1
ATOM 2440 N N . ASP A 1 304 ? 20.923 -21.605 -16.564 1.00 14.43 1919 ASP A N 1
ATOM 2441 C CA . ASP A 1 304 ? 20.594 -20.617 -17.588 1.00 16.93 1919 ASP A CA 1
ATOM 2442 C C . ASP A 1 304 ? 21.784 -20.497 -18.528 1.00 15.69 1919 ASP A C 1
ATOM 2443 O O . ASP A 1 304 ? 22.845 -20.025 -18.110 1.00 15.60 1919 ASP A O 1
ATOM 2448 N N . PRO A 1 305 ? 21.658 -20.906 -19.792 1.00 14.57 1920 PRO A N 1
ATOM 2449 C CA . PRO A 1 305 ? 22.803 -20.839 -20.710 1.00 13.97 1920 PRO A CA 1
ATOM 2450 C C . PRO A 1 305 ? 23.296 -19.426 -20.979 1.00 14.01 1920 PRO A C 1
ATOM 2451 O O . PRO A 1 305 ? 24.469 -19.252 -21.331 1.00 18.69 1920 PRO A O 1
ATOM 2455 N N . TYR A 1 306 ? 22.449 -18.406 -20.809 1.00 14.18 1921 TYR A N 1
ATOM 2456 C CA . TYR A 1 306 ? 22.872 -17.015 -20.942 1.00 15.54 1921 TYR A CA 1
ATOM 2457 C C . TYR A 1 306 ? 23.415 -16.437 -19.636 1.00 16.32 1921 TYR A C 1
ATOM 2458 O O . TYR A 1 306 ? 23.868 -15.285 -19.625 1.00 16.75 1921 TYR A O 1
ATOM 2467 N N . GLN A 1 307 ? 23.370 -17.202 -18.541 1.00 14.57 1922 GLN A N 1
ATOM 2468 C CA . GLN A 1 307 ? 23.972 -16.776 -17.279 1.00 14.46 1922 GLN A CA 1
ATOM 2469 C C . GLN A 1 307 ? 23.423 -15.430 -16.812 1.00 15.19 1922 GLN A C 1
ATOM 2470 O O . GLN A 1 307 ? 24.168 -14.565 -16.349 1.00 16.73 1922 GLN A O 1
ATOM 2476 N N . ARG A 1 308 ? 22.111 -15.249 -16.940 1.00 14.44 1923 ARG A N 1
ATOM 2477 C CA . ARG A 1 308 ? 21.449 -14.109 -16.315 1.00 14.55 1923 ARG A CA 1
ATOM 2478 C C . ARG A 1 308 ? 21.121 -14.405 -14.864 1.00 15.19 1923 ARG A C 1
ATOM 2479 O O . ARG A 1 308 ? 20.870 -13.478 -14.083 1.00 12.66 1923 ARG A O 1
ATOM 2487 N N . MET A 1 309 ? 21.119 -15.680 -14.497 1.00 14.25 1924 MET A N 1
ATOM 2488 C CA . MET A 1 309 ? 20.862 -16.074 -13.121 1.00 13.33 1924 MET A CA 1
ATOM 2489 C C . MET A 1 309 ? 21.485 -17.442 -12.936 1.00 13.07 1924 MET A C 1
ATOM 2490 O O . MET A 1 309 ? 21.791 -18.146 -13.912 1.00 13.88 1924 MET A O 1
ATOM 2495 N N . GLY A 1 310 ? 21.673 -17.808 -11.668 1.00 12.85 1925 GLY A N 1
ATOM 2496 C CA . GLY A 1 310 ? 22.191 -19.107 -11.312 1.00 12.51 1925 GLY A CA 1
ATOM 2497 C C . GLY A 1 310 ? 21.188 -20.227 -11.514 1.00 11.38 1925 GLY A C 1
ATOM 2498 O O . GLY A 1 310 ? 20.094 -20.042 -12.065 1.00 12.57 1925 GLY A O 1
ATOM 2499 N N . PRO A 1 311 ? 21.565 -21.427 -11.081 1.00 12.16 1926 PRO A N 1
ATOM 2500 C CA . PRO A 1 311 ? 20.712 -22.604 -11.297 1.00 12.44 1926 PRO A CA 1
ATOM 2501 C C . PRO A 1 311 ? 19.494 -22.630 -10.394 1.00 10.43 1926 PRO A C 1
ATOM 2502 O O . PRO A 1 311 ? 19.376 -21.929 -9.383 1.00 10.77 1926 PRO A O 1
ATOM 2506 N N . TYR A 1 312 ? 18.566 -23.517 -10.758 1.00 10.97 1927 TYR A N 1
ATOM 2507 C CA . TYR A 1 312 ? 17.612 -24.039 -9.791 1.00 10.88 1927 TYR A CA 1
ATOM 2508 C C . TYR A 1 312 ? 17.666 -25.560 -9.842 1.00 12.97 1927 TYR A C 1
ATOM 2509 O O . TYR A 1 312 ? 18.215 -26.144 -10.776 1.00 13.47 1927 TYR A O 1
ATOM 2518 N N . ALA A 1 313 ? 17.154 -26.187 -8.796 1.00 11.48 1928 ALA A N 1
ATOM 2519 C CA . ALA A 1 313 ? 17.163 -27.650 -8.709 1.00 12.97 1928 ALA A CA 1
ATOM 2520 C C . ALA A 1 313 ? 15.857 -28.135 -8.102 1.00 13.20 1928 ALA A C 1
ATOM 2521 O O . ALA A 1 313 ? 15.249 -27.456 -7.273 1.00 12.94 1928 ALA A O 1
ATOM 2523 N N . TYR A 1 314 ? 15.425 -29.348 -8.491 1.00 14.97 1929 TYR A N 1
ATOM 2524 C CA . TYR A 1 314 ? 14.127 -29.802 -8.008 1.00 15.94 1929 TYR A CA 1
ATOM 2525 C C . TYR A 1 314 ? 14.085 -31.318 -7.883 1.00 12.42 1929 TYR A C 1
ATOM 2526 O O . TYR A 1 314 ? 14.854 -32.039 -8.521 1.00 15.86 1929 TYR A O 1
ATOM 2535 N N . LYS A 1 315 ? 13.184 -31.776 -7.019 1.00 14.90 1930 LYS A N 1
ATOM 2536 C CA . LYS A 1 315 ? 12.872 -33.199 -6.914 1.00 16.12 1930 LYS A CA 1
ATOM 2537 C C . LYS A 1 315 ? 11.492 -33.313 -6.295 1.00 16.55 1930 LYS A C 1
ATOM 2538 O O . LYS A 1 315 ? 11.217 -32.707 -5.255 1.00 17.49 1930 LYS A O 1
ATOM 2544 N N . GLY A 1 316 ? 10.617 -34.071 -6.947 1.00 22.28 1931 GLY A N 1
ATOM 2545 C CA . GLY A 1 316 ? 9.262 -34.178 -6.434 1.00 22.28 1931 GLY A CA 1
ATOM 2546 C C . GLY A 1 316 ? 8.618 -32.811 -6.427 1.00 19.72 1931 GLY A C 1
ATOM 2547 O O . GLY A 1 316 ? 8.673 -32.072 -7.414 1.00 24.43 1931 GLY A O 1
ATOM 2548 N N . ASN A 1 317 ? 8.051 -32.431 -5.282 1.00 18.49 1932 ASN A N 1
ATOM 2549 C CA . ASN A 1 317 ? 7.428 -31.122 -5.144 1.00 19.28 1932 ASN A CA 1
ATOM 2550 C C . ASN A 1 317 ? 8.336 -30.092 -4.462 1.00 19.10 1932 ASN A C 1
ATOM 2551 O O . ASN A 1 317 ? 7.841 -29.068 -3.991 1.00 20.39 1932 ASN A O 1
ATOM 2556 N N . GLN A 1 318 ? 9.639 -30.345 -4.404 1.00 17.91 1933 GLN A N 1
ATOM 2557 C CA . GLN A 1 318 ? 10.589 -29.411 -3.804 1.00 16.69 1933 GLN A CA 1
ATOM 2558 C C . GLN A 1 318 ? 11.426 -28.755 -4.894 1.00 15.96 1933 GLN A C 1
ATOM 2559 O O . GLN A 1 318 ? 11.846 -29.413 -5.848 1.00 15.34 1933 GLN A O 1
ATOM 2565 N N . TRP A 1 319 ? 11.680 -27.447 -4.743 1.00 14.29 1934 TRP A N 1
ATOM 2566 C CA . TRP A 1 319 ? 12.352 -26.665 -5.780 1.00 13.52 1934 TRP A CA 1
ATOM 2567 C C . TRP A 1 319 ? 13.189 -25.593 -5.080 1.00 10.40 1934 TRP A C 1
ATOM 2568 O O . TRP A 1 319 ? 12.694 -24.956 -4.144 1.00 13.28 1934 TRP A O 1
ATOM 2579 N N . VAL A 1 320 ? 14.436 -25.392 -5.508 1.00 11.15 1935 VAL A N 1
ATOM 2580 C CA . VAL A 1 320 ? 15.303 -24.409 -4.838 1.00 11.24 1935 VAL A CA 1
ATOM 2581 C C . VAL A 1 320 ? 16.116 -23.648 -5.874 1.00 11.48 1935 VAL A C 1
ATOM 2582 O O . VAL A 1 320 ? 16.619 -24.232 -6.835 1.00 12.36 1935 VAL A O 1
ATOM 2586 N N . SER A 1 321 ? 16.253 -22.328 -5.685 1.00 10.52 1936 SER A N 1
ATOM 2587 C CA . SER A 1 321 ? 17.112 -21.537 -6.561 1.00 9.52 1936 SER A CA 1
ATOM 2588 C C . SER A 1 321 ? 18.283 -20.998 -5.755 1.00 9.51 1936 SER A C 1
ATOM 2589 O O . SER A 1 321 ? 18.128 -20.681 -4.572 1.00 10.93 1936 SER A O 1
ATOM 2592 N N . PHE A 1 322 ? 19.449 -20.900 -6.393 1.00 8.90 1937 PHE A N 1
ATOM 2593 C CA . PHE A 1 322 ? 20.694 -20.670 -5.660 1.00 9.73 1937 PHE A CA 1
ATOM 2594 C C . PHE A 1 322 ? 21.794 -20.271 -6.634 1.00 9.62 1937 PHE A C 1
ATOM 2595 O O . PHE A 1 322 ? 21.620 -20.295 -7.859 1.00 10.37 1937 PHE A O 1
ATOM 2603 N N . ASP A 1 323 ? 22.941 -19.885 -6.079 1.00 10.83 1938 ASP A N 1
ATOM 2604 C CA . ASP A 1 323 ? 24.107 -19.564 -6.892 1.00 9.89 1938 ASP A CA 1
ATOM 2605 C C . ASP A 1 323 ? 25.134 -20.694 -6.834 1.00 12.93 1938 ASP A C 1
ATOM 2606 O O . ASP A 1 323 ? 25.453 -21.208 -5.752 1.00 13.28 1938 ASP A O 1
ATOM 2611 N N . ASP A 1 324 ? 25.652 -21.070 -8.004 1.00 12.24 1939 ASP A N 1
ATOM 2612 C CA . ASP A 1 324 ? 26.758 -22.003 -8.123 1.00 12.12 1939 ASP A CA 1
ATOM 2613 C C . ASP A 1 324 ? 28.060 -21.266 -8.448 1.00 12.26 1939 ASP A C 1
ATOM 2614 O O . ASP A 1 324 ? 28.096 -20.046 -8.618 1.00 11.75 1939 ASP A O 1
ATOM 2619 N N . VAL A 1 325 ? 29.161 -22.017 -8.525 1.00 11.94 1940 VAL A N 1
ATOM 2620 C CA . VAL A 1 325 ? 30.458 -21.413 -8.825 1.00 13.30 1940 VAL A CA 1
ATOM 2621 C C . VAL A 1 325 ? 30.417 -20.677 -10.156 1.00 13.83 1940 VAL A C 1
ATOM 2622 O O . VAL A 1 325 ? 30.997 -19.594 -10.295 1.00 13.97 1940 VAL A O 1
ATOM 2626 N N . GLU A 1 326 ? 29.737 -21.244 -11.158 1.00 12.28 1941 GLU A N 1
ATOM 2627 C CA . GLU A 1 326 ? 29.714 -20.603 -12.471 1.00 14.09 1941 GLU A CA 1
ATOM 2628 C C . GLU A 1 326 ? 29.105 -19.198 -12.400 1.00 15.05 1941 GLU A C 1
ATOM 2629 O O . GLU A 1 326 ? 29.697 -18.223 -12.896 1.00 13.65 1941 GLU A O 1
ATOM 2635 N N . ILE A 1 327 ? 27.916 -19.069 -11.799 1.00 12.75 1942 ILE A N 1
ATOM 2636 C CA . ILE A 1 327 ? 27.295 -17.744 -11.760 1.00 12.53 1942 ILE A CA 1
ATOM 2637 C C . ILE A 1 327 ? 28.061 -16.801 -10.838 1.00 12.81 1942 ILE A C 1
ATOM 2638 O O . ILE A 1 327 ? 28.102 -15.588 -11.084 1.00 13.34 1942 ILE A O 1
ATOM 2643 N N . ILE A 1 328 ? 28.692 -17.331 -9.786 1.00 12.60 1943 ILE A N 1
ATOM 2644 C CA . ILE A 1 328 ? 29.508 -16.494 -8.911 1.00 10.99 1943 ILE A CA 1
ATOM 2645 C C . ILE A 1 328 ? 30.647 -15.863 -9.700 1.00 12.34 1943 ILE A C 1
ATOM 2646 O O . ILE A 1 328 ? 30.934 -14.658 -9.555 1.00 13.11 1943 ILE A O 1
ATOM 2651 N N . LYS A 1 329 ? 31.323 -16.647 -10.550 1.00 12.89 1944 LYS A N 1
ATOM 2652 C CA . LYS A 1 329 ? 32.384 -16.070 -11.363 1.00 13.42 1944 LYS A CA 1
ATOM 2653 C C . LYS A 1 329 ? 31.846 -14.972 -12.270 1.00 14.32 1944 LYS A C 1
ATOM 2654 O O . LYS A 1 329 ? 32.490 -13.922 -12.441 1.00 15.47 1944 LYS A O 1
ATOM 2660 N N . LYS A 1 330 ? 30.658 -15.180 -12.847 1.00 13.05 1945 LYS A N 1
ATOM 2661 C CA . LYS A 1 330 ? 30.047 -14.142 -13.677 1.00 13.55 1945 LYS A CA 1
ATOM 2662 C C . LYS A 1 330 ? 29.755 -12.885 -12.848 1.00 13.90 1945 LYS A C 1
ATOM 2663 O O . LYS A 1 330 ? 30.029 -11.753 -13.277 1.00 14.11 1945 LYS A O 1
ATOM 2669 N N . LYS A 1 331 ? 29.186 -13.071 -11.658 1.00 13.06 1946 LYS A N 1
ATOM 2670 C CA . LYS A 1 331 ? 28.894 -11.942 -10.789 1.00 11.12 1946 LYS A CA 1
ATOM 2671 C C . LYS A 1 331 ? 30.157 -11.189 -10.380 1.00 12.44 1946 LYS A C 1
ATOM 2672 O O . LYS A 1 331 ? 30.148 -9.950 -10.317 1.00 12.01 1946 LYS A O 1
ATOM 2678 N N . VAL A 1 332 ? 31.248 -11.900 -10.082 1.00 10.03 1947 VAL A N 1
ATOM 2679 C CA . VAL A 1 332 ? 32.490 -11.214 -9.711 1.00 10.49 1947 VAL A CA 1
ATOM 2680 C C . VAL A 1 332 ? 33.099 -10.484 -10.908 1.00 11.44 1947 VAL A C 1
ATOM 2681 O O . VAL A 1 332 ? 33.661 -9.396 -10.759 1.00 12.18 1947 VAL A O 1
ATOM 2685 N N . ASN A 1 333 ? 33.010 -11.060 -12.113 1.00 11.09 1948 ASN A N 1
ATOM 2686 C CA . ASN A 1 333 ? 33.446 -10.303 -13.288 1.00 13.86 1948 ASN A CA 1
ATOM 2687 C C . ASN A 1 333 ? 32.615 -9.037 -13.464 1.00 13.74 1948 ASN A C 1
ATOM 2688 O O . ASN A 1 333 ? 33.148 -7.993 -13.867 1.00 13.56 1948 ASN A O 1
ATOM 2693 N N . PHE A 1 334 ? 31.325 -9.096 -13.118 1.00 12.43 1949 PHE A N 1
ATOM 2694 C CA . PHE A 1 334 ? 30.467 -7.905 -13.140 1.00 11.17 1949 PHE A CA 1
ATOM 2695 C C . PHE A 1 334 ? 30.957 -6.860 -12.136 1.00 13.61 1949 PHE A C 1
ATOM 2696 O O . PHE A 1 334 ? 31.074 -5.672 -12.465 1.00 13.20 1949 PHE A O 1
ATOM 2704 N N . ILE A 1 335 ? 31.289 -7.299 -10.916 1.00 11.39 1950 ILE A N 1
ATOM 2705 C CA . ILE A 1 335 ? 31.854 -6.409 -9.899 1.00 11.72 1950 ILE A CA 1
ATOM 2706 C C . ILE A 1 335 ? 33.083 -5.688 -10.444 1.00 12.55 1950 ILE A C 1
ATOM 2707 O O . ILE A 1 335 ? 33.202 -4.452 -10.352 1.00 12.90 1950 ILE A O 1
ATOM 2712 N N . LYS A 1 336 ? 34.006 -6.451 -11.033 1.00 11.78 1951 LYS A N 1
ATOM 2713 C CA . LYS A 1 336 ? 35.239 -5.885 -11.555 1.00 12.66 1951 LYS A CA 1
ATOM 2714 C C . LYS A 1 336 ? 34.961 -4.945 -12.723 1.00 11.76 1951 LYS A C 1
ATOM 2715 O O . LYS A 1 336 ? 35.555 -3.858 -12.807 1.00 14.73 1951 LYS A O 1
ATOM 2721 N N . SER A 1 337 ? 34.039 -5.330 -13.608 1.00 13.59 1952 SER A N 1
ATOM 2722 C CA . SER A 1 337 ? 33.727 -4.516 -14.787 1.00 13.76 1952 SER A CA 1
ATOM 2723 C C . SER A 1 337 ? 33.228 -3.124 -14.412 1.00 14.83 1952 SER A C 1
ATOM 2724 O O . SER A 1 337 ? 33.491 -2.152 -15.141 1.00 15.41 1952 SER A O 1
ATOM 2727 N N . LEU A 1 338 ? 32.476 -3.007 -13.316 1.00 10.66 1953 LEU A N 1
ATOM 2728 C CA . LEU A 1 338 ? 31.936 -1.733 -12.843 1.00 11.81 1953 LEU A CA 1
ATOM 2729 C C . LEU A 1 338 ? 32.850 -1.044 -11.841 1.00 10.72 1953 LEU A C 1
ATOM 2730 O O . LEU A 1 338 ? 32.480 0.018 -11.316 1.00 11.98 1953 LEU A O 1
ATOM 2735 N N . ASN A 1 339 ? 34.014 -1.628 -11.544 1.00 10.11 1954 ASN A N 1
ATOM 2736 C CA . ASN A 1 339 ? 34.965 -1.073 -10.582 1.00 9.65 1954 ASN A CA 1
ATOM 2737 C C . ASN A 1 339 ? 34.346 -0.859 -9.207 1.00 10.25 1954 ASN A C 1
ATOM 2738 O O . ASN A 1 339 ? 34.687 0.104 -8.508 1.00 11.91 1954 ASN A O 1
ATOM 2743 N N . LEU A 1 340 ? 33.437 -1.765 -8.820 1.00 10.52 1955 LEU A N 1
ATOM 2744 C CA . LEU A 1 340 ? 32.816 -1.668 -7.510 1.00 10.15 1955 LEU A CA 1
ATOM 2745 C C . LEU A 1 340 ? 33.852 -1.890 -6.418 1.00 9.30 1955 LEU A C 1
ATOM 2746 O O . LEU A 1 340 ? 34.959 -2.382 -6.661 1.00 11.44 1955 LEU A O 1
ATOM 2751 N N . GLY A 1 341 ? 33.461 -1.531 -5.189 1.00 9.70 1956 GLY A N 1
ATOM 2752 C CA . GLY A 1 341 ? 34.343 -1.692 -4.050 1.00 10.03 1956 GLY A CA 1
ATOM 2753 C C . GLY A 1 341 ? 34.688 -3.138 -3.767 1.00 9.70 1956 GLY A C 1
ATOM 2754 O O . GLY A 1 341 ? 35.760 -3.420 -3.232 1.00 11.43 1956 GLY A O 1
ATOM 2755 N N . GLY A 1 342 ? 33.796 -4.056 -4.103 1.00 10.49 1957 GLY A N 1
ATOM 2756 C CA . GLY A 1 342 ? 34.078 -5.482 -3.918 1.00 9.77 1957 GLY A CA 1
AT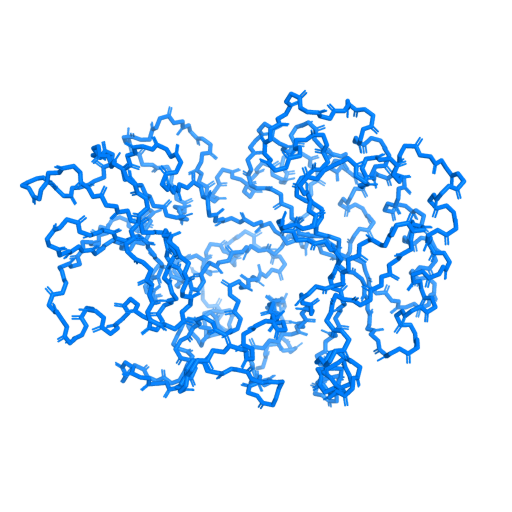OM 2757 C C . GLY A 1 342 ? 32.798 -6.274 -3.763 1.00 10.38 1957 GLY A C 1
ATOM 2758 O O . GLY A 1 342 ? 31.749 -5.905 -4.305 1.00 9.77 1957 GLY A O 1
ATOM 2759 N N . GLY A 1 343 ? 32.916 -7.369 -3.014 1.00 9.33 1958 GLY A N 1
ATOM 2760 C CA . GLY A 1 343 ? 31.838 -8.322 -2.886 1.00 9.87 1958 GLY A CA 1
ATOM 2761 C C . GLY A 1 343 ? 31.531 -8.527 -1.417 1.00 10.13 1958 GLY A C 1
ATOM 2762 O O . GLY A 1 343 ? 32.321 -8.178 -0.539 1.00 11.33 1958 GLY A O 1
ATOM 2763 N N . MET A 1 344 ? 30.361 -9.100 -1.167 1.00 8.88 1959 MET A N 1
ATOM 2764 C CA . MET A 1 344 ? 29.915 -9.405 0.190 1.00 8.04 1959 MET A CA 1
ATOM 2765 C C . MET A 1 344 ? 29.209 -10.744 0.137 1.00 10.16 1959 MET A C 1
ATOM 2766 O O . MET A 1 344 ? 28.553 -11.057 -0.865 1.00 9.04 1959 MET A O 1
ATOM 2771 N N . ILE A 1 345 ? 29.313 -11.541 1.219 1.00 9.01 1960 ILE A N 1
ATOM 2772 C CA . ILE A 1 345 ? 28.603 -12.821 1.274 1.00 9.29 1960 ILE A CA 1
ATOM 2773 C C . ILE A 1 345 ? 27.727 -12.911 2.513 1.00 9.24 1960 ILE A C 1
ATOM 2774 O O . ILE A 1 345 ? 28.130 -12.529 3.617 1.00 8.84 1960 ILE A O 1
ATOM 2779 N N . TRP A 1 346 ? 26.530 -13.455 2.317 1.00 8.67 1961 TRP A N 1
ATOM 2780 C CA . TRP A 1 346 ? 25.666 -13.926 3.385 1.00 8.43 1961 TRP A CA 1
ATOM 2781 C C . TRP A 1 346 ? 25.560 -15.425 3.180 1.00 9.66 1961 TRP A C 1
ATOM 2782 O O . TRP A 1 346 ? 24.845 -15.865 2.268 1.00 9.46 1961 TRP A O 1
ATOM 2793 N N . ALA A 1 347 ? 26.217 -16.240 4.019 1.00 9.26 1962 ALA A N 1
ATOM 2794 C CA . ALA A 1 347 ? 27.053 -15.876 5.165 1.00 8.36 1962 ALA A CA 1
ATOM 2795 C C . ALA A 1 347 ? 28.104 -17.009 5.240 1.00 8.93 1962 ALA A C 1
ATOM 2796 O O . ALA A 1 347 ? 27.975 -18.045 4.562 1.00 9.52 1962 ALA A O 1
ATOM 2798 N N . LEU A 1 348 ? 29.140 -16.813 6.055 1.00 8.97 1963 LEU A N 1
ATOM 2799 C CA . LEU A 1 348 ? 30.255 -17.766 6.109 1.00 9.36 1963 LEU A CA 1
ATOM 2800 C C . LEU A 1 348 ? 29.780 -19.196 6.354 1.00 8.90 1963 LEU A C 1
ATOM 2801 O O . LEU A 1 348 ? 30.290 -20.144 5.735 1.00 10.93 1963 LEU A O 1
ATOM 2806 N N . ASP A 1 349 ? 28.813 -19.362 7.252 1.00 9.08 1964 ASP A N 1
ATOM 2807 C CA . ASP A 1 349 ? 28.410 -20.679 7.742 1.00 8.77 1964 ASP A CA 1
ATOM 2808 C C . ASP A 1 349 ? 27.465 -21.394 6.802 1.00 11.03 1964 ASP A C 1
ATOM 2809 O O . ASP A 1 349 ? 27.026 -22.502 7.125 1.00 10.02 1964 ASP A O 1
ATOM 2814 N N . LEU A 1 350 ? 27.159 -20.821 5.637 1.00 8.49 1965 LEU A N 1
ATOM 2815 C CA . LEU A 1 350 ? 26.229 -21.442 4.711 1.00 8.79 1965 LEU A CA 1
ATOM 2816 C C . LEU A 1 350 ? 26.904 -22.040 3.486 1.00 10.82 1965 LEU A C 1
ATOM 2817 O O . LEU A 1 350 ? 26.298 -22.898 2.831 1.00 9.79 1965 LEU A O 1
ATOM 2822 N N . ASP A 1 351 ? 28.108 -21.590 3.141 1.00 10.18 1966 ASP A N 1
ATOM 2823 C CA . ASP A 1 351 ? 28.927 -22.228 2.108 1.00 9.76 1966 ASP A CA 1
ATOM 2824 C C . ASP A 1 351 ? 29.348 -23.612 2.609 1.00 10.40 1966 ASP A C 1
ATOM 2825 O O . ASP A 1 351 ? 29.180 -23.938 3.784 1.00 11.41 1966 ASP A O 1
ATOM 2830 N N . ASP A 1 352 ? 29.886 -24.441 1.718 1.00 10.50 1967 ASP A N 1
ATOM 2831 C CA . ASP A 1 352 ? 30.308 -25.800 2.095 1.00 11.05 1967 ASP A CA 1
ATOM 2832 C C . ASP A 1 352 ? 31.712 -25.763 2.711 1.00 11.05 1967 ASP A C 1
ATOM 2833 O O . ASP A 1 352 ? 32.702 -26.241 2.147 1.00 11.54 1967 ASP A O 1
ATOM 2838 N N . TYR A 1 353 ? 31.785 -25.195 3.927 1.00 9.97 1968 TYR A N 1
ATOM 2839 C CA . TYR A 1 353 ? 33.081 -25.026 4.599 1.00 10.90 1968 TYR A CA 1
ATOM 2840 C C . TYR A 1 353 ? 33.689 -26.352 5.048 1.00 11.59 1968 TYR A C 1
ATOM 2841 O O . TYR A 1 353 ? 34.901 -26.401 5.292 1.00 14.26 1968 TYR A O 1
ATOM 2850 N N . ARG A 1 354 ? 32.889 -27.417 5.138 1.00 12.84 1969 ARG A N 1
ATOM 2851 C CA . ARG A 1 354 ? 33.399 -28.731 5.542 1.00 12.80 1969 ARG A CA 1
ATOM 2852 C C . ARG A 1 354 ? 33.714 -29.644 4.368 1.00 15.88 1969 ARG A C 1
ATOM 2853 O O . ARG A 1 354 ? 34.162 -30.777 4.587 1.00 16.97 1969 ARG A O 1
ATOM 2861 N N . ASN A 1 355 ? 33.495 -29.193 3.128 1.00 12.98 1970 ASN A N 1
ATOM 2862 C CA . ASN A 1 355 ? 33.707 -30.038 1.950 1.00 15.26 1970 ASN A CA 1
ATOM 2863 C C . ASN A 1 355 ? 32.834 -31.293 1.996 1.00 14.50 1970 ASN A C 1
ATOM 2864 O O . ASN A 1 355 ? 33.281 -32.395 1.640 1.00 15.86 1970 ASN A O 1
ATOM 2869 N N . ARG A 1 356 ? 31.588 -31.135 2.451 1.00 13.88 1971 ARG A N 1
ATOM 2870 C CA . ARG A 1 356 ? 30.614 -32.228 2.418 1.00 14.24 1971 ARG A CA 1
ATOM 2871 C C . ARG A 1 356 ? 30.316 -32.665 0.989 1.00 14.76 1971 ARG A C 1
ATOM 2872 O O . ARG A 1 356 ? 29.880 -33.811 0.766 1.00 17.72 1971 ARG A O 1
ATOM 2880 N N . CYS A 1 357 ? 30.497 -31.774 0.015 1.00 15.26 1972 CYS A N 1
ATOM 2881 C CA . CYS A 1 357 ? 30.108 -32.036 -1.367 1.00 16.54 1972 CYS A CA 1
ATOM 2882 C C . CYS A 1 357 ? 31.283 -32.373 -2.267 1.00 19.75 1972 CYS A C 1
ATOM 2883 O O . CYS A 1 357 ? 31.083 -32.591 -3.463 1.00 23.61 1972 CYS A O 1
ATOM 2886 N N . GLY A 1 358 ? 32.496 -32.427 -1.723 1.00 17.32 1973 GLY A N 1
ATOM 2887 C CA . GLY A 1 358 ? 33.631 -32.887 -2.504 1.00 20.42 1973 GLY A CA 1
ATOM 2888 C C . GLY A 1 358 ? 34.152 -31.930 -3.558 1.00 22.76 1973 GLY A C 1
ATOM 2889 O O . GLY A 1 358 ? 34.999 -32.330 -4.361 1.00 27.21 1973 GLY A O 1
ATOM 2890 N N . GLN A 1 359 ? 33.686 -30.679 -3.580 1.00 18.56 1974 GLN A N 1
ATOM 2891 C CA . GLN A 1 359 ? 34.161 -29.643 -4.492 1.00 19.76 1974 GLN A CA 1
ATOM 2892 C C . GLN A 1 359 ? 35.284 -28.801 -3.884 1.00 19.33 1974 GLN A C 1
ATOM 2893 O O . GLN A 1 359 ? 35.715 -27.817 -4.498 1.00 26.07 1974 GLN A O 1
ATOM 2899 N N . GLY A 1 360 ? 35.766 -29.170 -2.702 1.00 15.83 1975 GLY A N 1
ATOM 2900 C CA . GLY A 1 360 ? 36.708 -28.392 -1.930 1.00 18.63 1975 GLY A CA 1
ATOM 2901 C C . GLY A 1 360 ? 36.010 -27.621 -0.820 1.00 13.10 1975 GLY A C 1
ATOM 2902 O O . GLY A 1 360 ? 34.811 -27.347 -0.873 1.00 14.49 1975 GLY A O 1
ATOM 2903 N N . LYS A 1 361 ? 36.775 -27.274 0.213 1.00 12.84 1976 LYS A N 1
ATOM 2904 C CA . LYS A 1 361 ? 36.236 -26.434 1.279 1.00 13.49 1976 LYS A CA 1
ATOM 2905 C C . LYS A 1 361 ? 35.922 -25.037 0.752 1.00 13.03 1976 LYS A C 1
ATOM 2906 O O . LYS A 1 361 ? 36.707 -24.443 0.007 1.00 12.92 1976 LYS A O 1
ATOM 2912 N N . HIS A 1 362 ? 34.793 -24.498 1.192 1.00 10.78 1977 HIS A N 1
ATOM 2913 C CA . HIS A 1 362 ? 34.373 -23.149 0.825 1.00 10.82 1977 HIS A CA 1
ATOM 2914 C C . HIS A 1 362 ? 34.381 -22.964 -0.696 1.00 11.08 1977 HIS A C 1
ATOM 2915 O O . HIS A 1 362 ? 35.048 -22.062 -1.217 1.00 11.51 1977 HIS A O 1
ATOM 2922 N N . PRO A 1 363 ? 33.640 -23.787 -1.441 1.00 11.28 1978 PRO A N 1
ATOM 2923 C CA . PRO A 1 363 ? 33.693 -23.652 -2.910 1.00 11.55 1978 PRO A CA 1
ATOM 2924 C C . PRO A 1 363 ? 33.187 -22.309 -3.421 1.00 11.48 1978 PRO A C 1
ATOM 2925 O O . PRO A 1 363 ? 33.766 -21.737 -4.356 1.00 11.83 1978 PRO A O 1
ATOM 2929 N N . LEU A 1 364 ? 32.098 -21.792 -2.853 1.00 10.01 1979 LEU A N 1
ATOM 2930 C CA . LEU A 1 364 ? 31.585 -20.518 -3.353 1.00 9.76 1979 LEU A CA 1
ATOM 2931 C C . LEU A 1 364 ? 32.509 -19.367 -2.986 1.00 11.44 1979 LEU A C 1
ATOM 2932 O O . LEU A 1 364 ? 32.839 -18.514 -3.831 1.00 11.70 1979 LEU A O 1
ATOM 2937 N N . LEU A 1 365 ? 32.930 -19.312 -1.729 1.00 10.46 1980 LEU A N 1
ATOM 2938 C CA . LEU A 1 365 ? 33.773 -18.211 -1.288 1.00 11.05 1980 LEU A CA 1
ATOM 2939 C C . LEU A 1 365 ? 35.143 -18.253 -1.950 1.00 12.13 1980 LEU A C 1
ATOM 2940 O O . LEU A 1 365 ? 35.679 -17.206 -2.342 1.00 11.35 1980 LEU A O 1
ATOM 2945 N N . ASN A 1 366 ? 35.717 -19.443 -2.122 1.00 10.56 1981 ASN A N 1
ATOM 2946 C CA . ASN A 1 366 ? 36.966 -19.529 -2.885 1.00 11.46 1981 ASN A CA 1
ATOM 2947 C C . ASN A 1 366 ? 36.789 -19.084 -4.334 1.00 14.59 1981 ASN A C 1
ATOM 2948 O O . ASN A 1 366 ? 37.710 -18.504 -4.919 1.00 14.26 1981 ASN A O 1
ATOM 2953 N N . ALA A 1 367 ? 35.643 -19.384 -4.942 1.00 11.62 1982 ALA A N 1
ATOM 2954 C CA . ALA A 1 367 ? 35.404 -18.916 -6.313 1.00 14.48 1982 ALA A CA 1
ATOM 2955 C C . ALA A 1 367 ? 35.402 -17.390 -6.367 1.00 13.24 1982 ALA A C 1
ATOM 2956 O O . ALA A 1 367 ? 35.962 -16.791 -7.297 1.00 14.08 1982 ALA A O 1
ATOM 2958 N N . ILE A 1 368 ? 34.791 -16.744 -5.372 1.00 12.11 1983 ILE A N 1
ATOM 2959 C CA . ILE A 1 368 ? 34.801 -15.283 -5.317 1.00 13.16 1983 ILE A CA 1
ATOM 2960 C C . ILE A 1 368 ? 36.223 -14.760 -5.194 1.00 13.56 1983 ILE A C 1
ATOM 2961 O O . ILE A 1 368 ? 36.630 -13.845 -5.926 1.00 13.27 1983 ILE A O 1
ATOM 2966 N N . LYS A 1 369 ? 36.992 -15.297 -4.234 1.00 11.76 1984 LYS A N 1
ATOM 2967 C CA . LYS A 1 369 ? 38.360 -14.839 -4.024 1.00 12.14 1984 LYS A CA 1
ATOM 2968 C C . LYS A 1 369 ? 39.185 -14.981 -5.296 1.00 13.80 1984 LYS A C 1
ATOM 2969 O O . LYS A 1 369 ? 39.888 -14.043 -5.707 1.00 15.19 1984 LYS A O 1
ATOM 2975 N N . THR A 1 370 ? 39.118 -16.153 -5.927 1.00 13.93 1985 THR A N 1
ATOM 2976 C CA . THR A 1 370 ? 39.941 -16.393 -7.105 1.00 14.17 1985 THR A CA 1
ATOM 2977 C C . THR A 1 370 ? 39.578 -15.431 -8.227 1.00 15.30 1985 THR A C 1
ATOM 2978 O O . THR A 1 370 ? 40.466 -14.884 -8.899 1.00 16.46 1985 THR A O 1
ATOM 2982 N N . GLU A 1 371 ? 38.282 -15.181 -8.425 1.00 12.79 1986 GLU A N 1
ATOM 2983 C CA . GLU A 1 371 ? 37.895 -14.264 -9.488 1.00 13.74 1986 GLU A CA 1
ATOM 2984 C C . GLU A 1 371 ? 38.270 -12.819 -9.157 1.00 16.14 1986 GLU A C 1
ATOM 2985 O O . GLU A 1 371 ? 38.707 -12.073 -10.042 1.00 17.52 1986 GLU A O 1
ATOM 2991 N N . LEU A 1 372 ? 38.136 -12.399 -7.892 1.00 13.65 1987 LEU A N 1
ATOM 2992 C CA . LEU A 1 372 ? 38.548 -11.043 -7.530 1.00 13.30 1987 LEU A CA 1
ATOM 2993 C C . LEU A 1 372 ? 40.033 -10.830 -7.761 1.00 16.56 1987 LEU A C 1
ATOM 2994 O O . LEU A 1 372 ? 40.450 -9.713 -8.112 1.00 20.59 1987 LEU A O 1
ATOM 2999 N N . LEU A 1 373 ? 40.849 -11.861 -7.538 1.00 15.37 1988 LEU A N 1
ATOM 3000 C CA . LEU A 1 373 ? 42.297 -11.766 -7.687 1.00 15.53 1988 LEU A CA 1
ATOM 3001 C C . LEU A 1 373 ? 42.758 -11.977 -9.120 1.00 19.40 1988 LEU A C 1
ATOM 3002 O O . LEU A 1 373 ? 43.926 -11.712 -9.422 1.00 22.07 1988 LEU A O 1
ATOM 3007 N N . ASN A 1 374 ? 41.873 -12.403 -10.001 1.00 18.22 1989 ASN A N 1
ATOM 3008 C CA . ASN A 1 374 ? 42.214 -12.587 -11.404 1.00 21.53 1989 ASN A CA 1
ATOM 3009 C C . ASN A 1 374 ? 42.195 -11.227 -12.106 1.00 24.33 1989 ASN A C 1
ATOM 3010 O O . ASN A 1 374 ? 41.164 -10.541 -12.078 1.00 21.54 1989 ASN A O 1
ATOM 3015 N N . PRO A 1 375 ? 43.302 -10.793 -12.719 1.00 26.51 1990 PRO A N 1
ATOM 3016 C CA . PRO A 1 375 ? 43.325 -9.454 -13.343 1.00 32.35 1990 PRO A CA 1
ATOM 3017 C C . PRO A 1 375 ? 42.437 -9.326 -14.567 1.00 32.33 1990 PRO A C 1
ATOM 3018 O O . PRO A 1 375 ? 42.013 -8.211 -14.905 1.00 31.83 1990 PRO A O 1
ATOM 3022 N N . LYS A 1 376 ? 42.166 -10.424 -15.261 1.00 31.12 1991 LYS A N 1
ATOM 3023 C CA . LYS A 1 376 ? 41.378 -10.362 -16.483 1.00 38.13 1991 LYS A CA 1
ATOM 3024 C C . LYS A 1 376 ? 39.903 -10.138 -16.161 1.00 47.87 1991 LYS A C 1
ATOM 3025 O O . LYS A 1 376 ? 39.387 -10.633 -15.154 1.00 31.07 1991 LYS A O 1
ATOM 3031 N N . ILE A 1 377 ? 39.225 -9.384 -17.034 1.00 31.44 1992 ILE A N 1
ATOM 3032 C CA . ILE A 1 377 ? 37.793 -9.111 -16.877 1.00 32.82 1992 ILE A CA 1
ATOM 3033 C C . ILE A 1 377 ? 36.962 -9.668 -18.038 1.00 47.15 1992 ILE A C 1
ATOM 3034 O O . ILE A 1 377 ? 37.021 -9.159 -19.159 1.00 45.80 1992 ILE A O 1
#

Radius of gyration: 19.79 Å; Cα contacts (8 Å, |Δi|>4): 874; chains: 1; bounding box: 45×51×49 Å

Solvent-accessible surface area: 14477 Å² total; per-residue (Å²): 85,7,81,135,34,166,16,54,0,0,0,4,0,2,1,98,0,47,98,26,60,62,62,0,91,0,19,0,106,52,5,51,40,57,2,2,4,20,0,0,0,0,20,0,22,5,15,170,87,21,30,2,54,10,106,23,76,144,0,0,66,98,40,127,0,0,50,64,0,16,91,13,80,212,115,42,2,95,0,1,0,0,4,3,1,119,132,21,0,64,39,64,69,8,7,142,7,0,60,62,91,78,26,18,59,114,0,4,114,63,0,4,58,18,0,87,157,33,22,5,23,0,0,0,6,4,10,17,16,0,41,0,35,54,68,56,40,91,119,7,58,100,52,0,55,99,5,6,1,43,6,0,92,47,0,7,54,30,1,124,111,105,63,25,37,4,1,0,4,0,1,14,26,50,86,1,0,44,20,0,5,39,3,80,32,0,3,158,26,0,39,2,0,0,0,14,1,15,61,10,38,0,45,141,50,108,62,1,6,3,0,0,3,0,70,107,23,93,93,36,124,24,86,54,52,2,1,42,58,0,0,79,18,0,48,140,66,40,5,66,28,70,45,0,0,1,1,0,0,0,8,0,14,2,0,22,4,115,85,160,60,92,67,22,46,56,14,66,2,63,57,2,0,111,72,1,86,30,17,142,41,106,2,41,3,0,12,5,0,0,4,26,40,52,144,88,47,57,29,65,58,53,96,16,122,162,38,50,14,3,2,24,0,34,107,30,39,19,0,0,0,6,1,20,48,73,1,0,94,63,2,0,39,14,0,4,61,44,80,3,8,0,0,0,0,42,0,0,1,3,0,1,18,96,57,58,5,60,100,30,143,7,11,1,0,56,10,0,42,89,18,6,65,38,116,147,131

Foldseek 3Di:
DQLPFLAFEEFEDEQCQCPWDDPSHDALVLDDLVQGQEYEYPAWEQDPLLATDRPDCVVVPVVVRLLSNLVSVVVVHAYEHEYADQVRLQDCSLVVQLVDVVSLLVHQVRHVVVCVVSVHQAYEYERCFQCCRSPNNVHHDLCLAVSVLVSLVSNLVPNVVVNGAYEYEDELDPVRCVRHYLLQSRQVRHQAYEYAQFCLDAVVVQWADARHFAADDPPDPDRRNHQVNSLVVSVVSPHDQQRYAYEFEQKKFKFQAPDQPDADGGGGTDFFFDDDNTPRDGRIAFNLRVLCCVQPVPWAWDADPVLRAGIKTDDRRMIIHHHDLVSLLVVLVVSVVSVHNYYYYDHQSRAQQVCSNVCDHRSSSVSRVVSSPDPDD

Organism: Ostrinia furnacalis (NCBI:txid93504)

InterPro domains:
  IPR001223 Glycoside hydrolase family 18, catalytic domain [PF00704] (143-483)
  IPR001223 Glycoside hydrolase family 18, catalytic domain [PF00704] (627-968)
  IPR001223 Glycoside hydrolase family 18, catalytic domain [PF00704] (1613-1966)
  IPR001223 Glycoside hydrolase family 18, catalytic domain [PF00704] (2059-2403)
  IPR001223 Glycoside hydrolase family 18, catalytic domain [PF00704] (2558-2895)
  IPR001223 Glycoside hydrolase family 18, catalytic domain [PS51910] (141-506)
  IPR001223 Glycoside hydrolase family 18, catalytic domain [PS51910] (626-992)
  IPR001223 Glycoside hydrolase family 18, catalytic domain [PS51910] (1612-1990)
  IPR001223 Glycoside hydrolase family 18, catalytic domain [PS51910] (2058-2428)
  IPR001223 Glycoside hydrolase family 18, catalytic domain [PS51910] (2556-2919)
  IPR001579 Glycosyl hydrolase family 18, active site [PS01095] (1725-1733)
  IPR001579 Glycosyl hydrolase family 18, active site [PS01095] (2172-2180)
  IPR002557 Chitin binding domain [PF01607] (520-571)
  IPR002557 Chitin binding domain [PF01607] (1102-1149)
  IPR002557 Chitin binding domain [PF01607] (1228-1276)
  IPR002557 Chitin binding domain [PF01607] (1313-1362)
  IPR002557 Chitin binding domain [PF01607] (1419-1463)
  IPR002557 Chitin binding domain [PF01607] (1495-1543)
  IPR002557 Chitin binding domain [PF01607] (2494-2536)
  IPR002557 Chitin binding domain [PS50940] (517-573)

Nearest PDB structures (foldseek):
  5y2b-assembly1_A  TM=1.002E+00  e=2.758E-86  Ostrinia furnacalis
  5y2a-assembly1_B  TM=9.940E-01  e=2.861E-63  Ostrinia furnacalis
  5y2c-assembly2_B  TM=9.816E-01  e=1.326E-62  Ostrinia furnacalis
  6jm8-assembly1_A  TM=9.531E-01  e=2.832E-46  Ostrinia furnacalis
  6jmb-assembly1_A  TM=9.524E-01  e=2.577E-45  Ostrinia furnacalis

Secondary structure (DSSP, 8-state):
--TTSS-EEEEEEEGGGGS--GGG---GGG--TTS-SEEEEEEEEE-TTSSEEES-HIIIIIT-HHHHHHGGGGGT-EEEEEEE-TGGGSSSHHHHHHT-HHHHHHHHHHHHHHHHHHT-SEEEEE-S-SSSBTTBTTTS-THHHHHHHHHHHHHHHHHTTTT-EEEEEE---HHHHHHH--HHHHHHH-SEEEE----SS-GGGSB---SS-SS--TT-S-SSSSHHHHHHHHHHTT--GGGEEEEEESEEEEEEES-TT--STT-BEEEEPPPPTTT--TTEEEHHHHHHHHHHS--EEE--TT-SS--EEEETTEEEE---HHHHHHHHHHHHHTT-SEEEEE-GGGS-TT-TTSS-SSHHHHHHHHHHH----

B-factor: mean 17.79, std 9.62, range [6.42, 76.79]